Protein AF-0000000082833820 (afdb_homodimer)

Solvent-accessible surface area (backbone atoms only — not comparable to full-atom values): 25804 Å² total; per-residue (Å²): 136,83,81,75,76,75,72,77,70,76,76,74,75,71,81,60,76,65,53,67,69,55,46,29,65,38,59,30,55,74,60,47,42,56,37,22,59,77,44,77,64,37,59,68,60,19,50,52,49,52,53,44,39,48,51,43,45,26,34,42,36,50,60,49,54,48,48,53,45,33,49,51,41,30,44,50,50,24,38,18,60,72,71,68,37,82,66,39,76,76,75,55,59,80,72,84,41,47,66,54,51,50,49,50,50,51,28,39,51,56,35,44,73,69,73,42,80,69,44,63,68,52,39,63,69,55,49,53,73,65,61,60,52,53,57,49,35,76,90,36,37,89,82,36,40,88,38,53,55,60,30,32,73,59,38,54,74,91,52,64,40,64,67,60,46,35,53,50,48,47,52,47,49,53,50,52,50,35,48,76,67,66,48,90,50,86,80,43,85,75,39,59,69,56,49,50,51,49,50,54,49,54,40,32,15,52,38,57,66,53,51,64,37,46,59,77,68,54,47,44,69,65,47,48,56,59,56,73,68,109,136,83,79,75,77,73,73,77,70,76,72,73,76,73,81,59,75,66,54,68,68,57,48,29,64,38,58,30,55,73,60,48,42,57,39,21,60,76,46,78,63,36,59,67,61,20,51,52,49,52,52,44,39,49,51,43,45,26,35,40,36,50,61,50,53,47,48,54,44,32,48,50,40,30,44,49,50,24,38,20,60,70,69,67,37,82,67,38,76,77,75,54,59,80,72,84,42,48,66,55,51,50,50,50,50,51,29,40,50,55,35,43,73,70,73,41,81,68,43,63,68,53,40,61,70,54,49,52,71,64,61,61,52,52,58,50,36,76,91,36,37,89,81,36,39,89,37,51,56,61,28,32,73,61,38,54,74,90,52,64,42,63,67,60,47,33,52,51,48,47,51,47,49,52,50,49,50,36,52,76,68,68,48,89,50,85,81,45,85,75,38,58,68,56,48,50,52,48,50,54,49,54,40,33,14,52,38,57,66,53,51,64,37,46,59,77,67,54,46,44,72,65,46,48,58,60,55,74,67,107

Radius of gyration: 24.25 Å; Cα contacts (8 Å, |Δi|>4): 479; chains: 2; bounding box: 50×74×89 Å

Foldseek 3Di:
DDPPPPPPDPPPVPPPQDDLVVCCVVVNDVQLVVLCVVVVNPSVRSSVLLVLQLVLLVLCVLLLVLLLVLLLVLQQVLQCVVCVHNPSLVVDDPPLSVVVVVQLVVQCVVCVVVVHHDDSVSSSVSRDSVSSLCCLDPSNCVPPLVRRLSSQQQDDPVQSDSVNVSVLSVLSVVVVVCSVVSHGQLDDPVHPVVNSVSSLNSVVSNPNVSCVVSVVSHCNVVSNVVSVVD/DDPPPPPPDPPPPPPPQDDLVVCCVVVNDVQLVVLCVVVVNPSVRSSVLLVLQLVLLVLCVLLLVLLLVLLLVLQQVLQCVVCVHNPSLVVDDPPLCVVVVVQLVVQCVVCVVVVHHDDSVSSSVSRDSVSSLCCLDPSNCVPPLVRRLSSQQQDDPVQSDSVNVSVLSVLSVVVSVCSVVSHGQLDDPVHPVVNSVSSLNSVVSNPNVSCVVSVVSHCNVVSNVVSVVD

Nearest PDB structures (foldseek):
  6vqc-assembly1_g  TM=2.352E-01  e=6.771E+00  Rattus norvegicus
  6vqc-assembly1_g  TM=2.351E-01  e=6.001E+00  Rattus norvegicus

Structure (mmCIF, N/CA/C/O backbone):
data_AF-0000000082833820-model_v1
#
loop_
_entity.id
_entity.type
_entity.pdbx_description
1 polymer 'Abi-like protein'
#
loop_
_atom_site.group_PDB
_atom_site.id
_atom_site.type_symbol
_atom_site.label_atom_id
_atom_site.label_alt_id
_atom_site.label_comp_id
_atom_site.label_asym_id
_atom_site.label_entity_id
_atom_site.label_seq_id
_atom_site.pdbx_PDB_ins_code
_atom_site.Cartn_x
_atom_site.Cartn_y
_atom_site.Cartn_z
_atom_site.occupancy
_atom_site.B_iso_or_equiv
_atom_site.auth_seq_id
_atom_site.auth_comp_id
_atom_site.auth_asym_id
_atom_site.auth_atom_id
_atom_site.pdbx_PDB_model_num
ATOM 1 N N . MET A 1 1 ? 17.734 -8.641 59.781 1 29.42 1 MET A N 1
ATOM 2 C CA . MET A 1 1 ? 17.641 -7.469 58.938 1 29.42 1 MET A CA 1
ATOM 3 C C . MET A 1 1 ? 17.172 -7.859 57.531 1 29.42 1 MET A C 1
ATOM 5 O O . MET A 1 1 ? 17.875 -8.578 56.812 1 29.42 1 MET A O 1
ATOM 9 N N . GLY A 1 2 ? 15.844 -8.141 57.375 1 30.69 2 GLY A N 1
ATOM 10 C CA . GLY A 1 2 ? 15.078 -8.656 56.25 1 30.69 2 GLY A CA 1
ATOM 11 C C . GLY A 1 2 ? 15.047 -7.719 55.062 1 30.69 2 GLY A C 1
ATOM 12 O O . GLY A 1 2 ? 14.672 -6.555 55.188 1 30.69 2 GLY A O 1
ATOM 13 N N . THR A 1 3 ? 16.031 -7.887 54.125 1 34.47 3 THR A N 1
ATOM 14 C CA . THR A 1 3 ? 16.141 -7.133 52.906 1 34.47 3 THR A CA 1
ATOM 15 C C . THR A 1 3 ? 14.875 -7.27 52.062 1 34.47 3 THR A C 1
ATOM 17 O O . THR A 1 3 ? 14.477 -8.383 51.719 1 34.47 3 THR A O 1
ATOM 20 N N . ARG A 1 4 ? 13.898 -6.336 52.281 1 31.86 4 ARG A N 1
ATOM 21 C CA . ARG A 1 4 ? 12.711 -6.199 51.469 1 31.86 4 ARG A CA 1
ATOM 22 C C . ARG A 1 4 ? 13.094 -6.004 50 1 31.86 4 ARG A C 1
ATOM 24 O O . ARG A 1 4 ? 13.75 -5.02 49.656 1 31.86 4 ARG A O 1
ATOM 31 N N . LYS A 1 5 ? 13.312 -7.094 49.25 1 31.5 5 LYS A N 1
ATOM 32 C CA . LYS A 1 5 ? 13.391 -7.008 47.812 1 31.5 5 LYS A CA 1
ATOM 33 C C . LYS A 1 5 ? 12.18 -6.273 47.219 1 31.5 5 LYS A C 1
ATOM 35 O O . LYS A 1 5 ? 11.047 -6.746 47.344 1 31.5 5 LYS A O 1
ATOM 40 N N . GLY A 1 6 ? 12.086 -4.91 47.438 1 32.28 6 GLY A N 1
ATOM 41 C CA . GLY A 1 6 ? 11.031 -4.207 46.719 1 32.28 6 GLY A CA 1
ATOM 42 C C . GLY A 1 6 ? 10.969 -4.562 45.25 1 32.28 6 GLY A C 1
ATOM 43 O O . GLY A 1 6 ? 11.992 -4.555 44.562 1 32.28 6 GLY A O 1
ATOM 44 N N . GLY A 1 7 ? 10.148 -5.512 44.906 1 33.28 7 GLY A N 1
ATOM 45 C CA . GLY A 1 7 ? 9.812 -5.887 43.562 1 33.28 7 GLY A CA 1
ATOM 46 C C . GLY A 1 7 ? 9.516 -4.695 42.656 1 33.28 7 GLY A C 1
ATOM 47 O O . GLY A 1 7 ? 8.695 -3.84 43.031 1 33.28 7 GLY A O 1
ATOM 48 N N . ALA A 1 8 ? 10.484 -4.152 42.031 1 30.81 8 ALA A N 1
ATOM 49 C CA . ALA A 1 8 ? 10.211 -3.195 40.969 1 30.81 8 ALA A CA 1
ATOM 50 C C . ALA A 1 8 ? 9.031 -3.65 40.125 1 30.81 8 ALA A C 1
ATOM 52 O O . ALA A 1 8 ? 9.109 -4.684 39.438 1 30.81 8 ALA A O 1
ATOM 53 N N . ALA A 1 9 ? 7.801 -3.49 40.469 1 32.72 9 ALA A N 1
ATOM 54 C CA . ALA A 1 9 ? 6.641 -3.604 39.562 1 32.72 9 ALA A CA 1
ATOM 55 C C . ALA A 1 9 ? 6.93 -2.998 38.219 1 32.72 9 ALA A C 1
ATOM 57 O O . ALA A 1 9 ? 7.508 -1.914 38.094 1 32.72 9 ALA A O 1
ATOM 58 N N . SER A 1 10 ? 7.16 -3.707 37.156 1 37.97 10 SER A N 1
ATOM 59 C CA . SER A 1 10 ? 7.199 -3.309 35.75 1 37.97 10 SER A CA 1
ATOM 60 C C . SER A 1 10 ? 6.184 -2.209 35.469 1 37.97 10 SER A C 1
ATOM 62 O O . SER A 1 10 ? 5 -2.35 35.781 1 37.97 10 SER A O 1
ATOM 64 N N . LYS A 1 11 ? 6.48 -0.958 35.562 1 36.88 11 LYS A N 1
ATOM 65 C CA . LYS A 1 11 ? 5.629 0.165 35.188 1 36.88 11 LYS A CA 1
ATOM 66 C C . LYS A 1 11 ? 4.797 -0.172 33.969 1 36.88 11 LYS A C 1
ATOM 68 O O . LYS A 1 11 ? 5.348 -0.497 32.906 1 36.88 11 LYS A O 1
ATOM 73 N N . THR A 1 12 ? 3.709 -0.799 34.062 1 39.03 12 THR A N 1
ATOM 74 C CA . THR A 1 12 ? 2.676 -0.836 33.031 1 39.03 12 THR A CA 1
ATOM 75 C C . THR A 1 12 ? 2.604 0.496 32.281 1 39.03 12 THR A C 1
ATOM 77 O O . THR A 1 12 ? 2.217 1.514 32.875 1 39.03 12 THR A O 1
ATOM 80 N N . GLU A 1 13 ? 3.523 0.925 31.547 1 41.34 13 GLU A N 1
ATOM 81 C CA . GLU A 1 13 ? 3.492 2.15 30.75 1 41.34 13 GLU A CA 1
ATOM 82 C C . GLU A 1 13 ? 2.094 2.416 30.203 1 41.34 13 GLU A C 1
ATOM 84 O O . GLU A 1 13 ? 1.524 1.573 29.5 1 41.34 13 GLU A O 1
ATOM 89 N N . ILE A 1 14 ? 1.213 2.975 30.891 1 45.75 14 ILE A N 1
ATOM 90 C CA . ILE A 1 14 ? -0.134 3.43 30.562 1 45.75 14 ILE A CA 1
ATOM 91 C C . ILE A 1 14 ? -0.152 4.012 29.156 1 45.75 14 ILE A C 1
ATOM 93 O O . ILE A 1 14 ? 0.622 4.918 28.828 1 45.75 14 ILE A O 1
ATOM 97 N N . SER A 1 15 ? -0.577 3.223 28.188 1 58.22 15 SER A N 1
ATOM 98 C CA . SER A 1 15 ? -0.874 3.719 26.844 1 58.22 15 SER A CA 1
ATOM 99 C C . SER A 1 15 ? -1.633 5.039 26.906 1 58.22 15 SER A C 1
ATOM 101 O O . SER A 1 15 ? -2.643 5.152 27.609 1 58.22 15 SER A O 1
ATOM 103 N N . ILE A 1 16 ? -1.045 6.195 26.797 1 65.44 16 ILE A N 1
ATOM 104 C CA . ILE A 1 16 ? -1.717 7.488 26.734 1 65.44 16 ILE A CA 1
ATOM 105 C C . ILE A 1 16 ? -2.537 7.586 25.453 1 65.44 16 ILE A C 1
ATOM 107 O O . ILE A 1 16 ? -1.979 7.699 24.359 1 65.44 16 ILE A O 1
ATOM 111 N N . PRO A 1 17 ? -3.832 7.453 25.656 1 78.06 17 PRO A N 1
ATOM 112 C CA . PRO A 1 17 ? -4.652 7.566 24.453 1 78.06 17 PRO A CA 1
ATOM 113 C C . PRO A 1 17 ? -4.594 8.961 23.828 1 78.06 17 PRO A C 1
ATOM 115 O O . PRO A 1 17 ? -4.383 9.945 24.547 1 78.06 17 PRO A O 1
ATOM 118 N N . MET A 1 18 ? -4.465 9.055 22.531 1 86.81 18 MET A N 1
ATOM 119 C CA . MET A 1 18 ? -4.598 10.336 21.859 1 86.81 18 MET A CA 1
ATOM 120 C C . MET A 1 18 ? -5.969 10.953 22.125 1 86.81 18 MET A C 1
ATOM 122 O O . MET A 1 18 ? -6.992 10.289 21.984 1 86.81 18 MET A O 1
ATOM 126 N N . GLU A 1 19 ? -5.957 12.195 22.516 1 91.69 19 GLU A N 1
ATOM 127 C CA . GLU A 1 19 ? -7.219 12.898 22.734 1 91.69 19 GLU A CA 1
ATOM 128 C C . GLU A 1 19 ? -8.07 12.898 21.469 1 91.69 19 GLU A C 1
ATOM 130 O O . GLU A 1 19 ? -7.555 13.047 20.359 1 91.69 19 GLU A O 1
ATOM 135 N N . TRP A 1 20 ? -9.375 12.773 21.656 1 94.69 20 TRP A N 1
ATOM 136 C CA . TRP A 1 20 ? -10.289 12.641 20.531 1 94.69 20 TRP A CA 1
ATOM 137 C C . TRP A 1 20 ? -10.219 13.859 19.625 1 94.69 20 TRP A C 1
ATOM 139 O O . TRP A 1 20 ? -10.219 13.727 18.391 1 94.69 20 TRP A O 1
ATOM 149 N N . GLN A 1 21 ? -10.086 15.031 20.234 1 94.12 21 GLN A N 1
ATOM 150 C CA . GLN A 1 21 ? -10.016 16.25 19.438 1 94.12 21 GLN A CA 1
ATOM 151 C C . GLN A 1 21 ? -8.789 16.25 18.531 1 94.12 21 GLN A C 1
ATOM 153 O O . GLN A 1 21 ? -8.852 16.703 17.391 1 94.12 21 GLN A O 1
ATOM 158 N N . LEU A 1 22 ? -7.75 15.812 19.078 1 95 22 LEU A N 1
ATOM 159 C CA . LEU A 1 22 ? -6.535 15.719 18.266 1 95 22 LEU A CA 1
ATOM 160 C C . LEU A 1 22 ? -6.707 14.719 17.141 1 95 22 LEU A C 1
ATOM 162 O O . LEU A 1 22 ? -6.25 14.953 16.016 1 95 22 LEU A O 1
ATOM 166 N N . ARG A 1 23 ? -7.359 13.594 17.391 1 95.5 23 ARG A N 1
ATOM 167 C CA . ARG A 1 23 ? -7.621 12.594 16.359 1 95.5 23 ARG A CA 1
ATOM 168 C C . ARG A 1 23 ? -8.391 13.211 15.188 1 95.5 23 ARG A C 1
ATOM 170 O O . ARG A 1 23 ? -8.055 12.977 14.023 1 95.5 23 ARG A O 1
ATOM 177 N N . GLU A 1 24 ? -9.375 13.984 15.547 1 95.88 24 GLU A N 1
ATOM 178 C CA . GLU A 1 24 ? -10.195 14.594 14.508 1 95.88 24 GLU A CA 1
ATOM 179 C C . GLU A 1 24 ? -9.406 15.609 13.695 1 95.88 24 GLU A C 1
ATOM 181 O O . GLU A 1 24 ? -9.586 15.727 12.484 1 95.88 24 GLU A O 1
ATOM 186 N N . THR A 1 25 ? -8.555 16.312 14.367 1 94.31 25 THR A N 1
ATOM 187 C CA . THR A 1 25 ? -7.734 17.297 13.68 1 94.31 25 THR A CA 1
ATOM 188 C C . THR A 1 25 ? -6.734 16.625 12.75 1 94.31 25 THR A C 1
ATOM 190 O O . THR A 1 25 ? -6.551 17.062 11.609 1 94.31 25 THR A O 1
ATOM 193 N N . VAL A 1 26 ? -6.168 15.555 13.242 1 95.31 26 VAL A N 1
ATOM 194 C CA . VAL A 1 26 ? -5.066 14.891 12.547 1 95.31 26 VAL A CA 1
ATOM 195 C C . VAL A 1 26 ? -5.625 13.977 11.461 1 95.31 26 VAL A C 1
ATOM 197 O O . VAL A 1 26 ? -5.086 13.922 10.344 1 95.31 26 VAL A O 1
ATOM 200 N N . PHE A 1 27 ? -6.73 13.25 11.734 1 96.38 27 PHE A N 1
ATOM 201 C CA . PHE A 1 27 ? -7.207 12.211 10.828 1 96.38 27 PHE A CA 1
ATOM 202 C C . PHE A 1 27 ? -8.508 12.641 10.156 1 96.38 27 PHE A C 1
ATOM 204 O O . PHE A 1 27 ? -9.031 11.93 9.289 1 96.38 27 PHE A O 1
ATOM 211 N N . SER A 1 28 ? -9.031 13.781 10.547 1 95.81 28 SER A N 1
ATOM 212 C CA . SER A 1 28 ? -10.227 14.414 9.984 1 95.81 28 SER A CA 1
ATOM 213 C C . SER A 1 28 ? -11.492 13.938 10.695 1 95.81 28 SER A C 1
ATOM 215 O O . SER A 1 28 ? -11.539 12.805 11.18 1 95.81 28 SER A O 1
ATOM 217 N N . VAL A 1 29 ? -12.453 14.742 10.703 1 95.31 29 VAL A N 1
ATOM 218 C CA . VAL A 1 29 ? -13.734 14.5 11.367 1 95.31 29 VAL A CA 1
ATOM 219 C C . VAL A 1 29 ? -14.508 13.414 10.625 1 95.31 29 VAL A C 1
ATOM 221 O O . VAL A 1 29 ? -14.992 12.461 11.234 1 95.31 29 VAL A O 1
ATOM 224 N N . PRO A 1 30 ? -14.602 13.445 9.305 1 94.81 30 PRO A N 1
ATOM 225 C CA . PRO A 1 30 ? -15.344 12.391 8.617 1 94.81 30 PRO A CA 1
ATOM 226 C C . PRO A 1 30 ? -14.742 11 8.844 1 94.81 30 PRO A C 1
ATOM 228 O O . PRO A 1 30 ? -15.477 10.039 9.07 1 94.81 30 PRO A O 1
ATOM 231 N N . ARG A 1 31 ? -13.508 10.891 8.805 1 95.31 31 ARG A N 1
ATOM 232 C CA . ARG A 1 31 ? -12.852 9.602 9 1 95.31 31 ARG A CA 1
ATOM 233 C C . ARG A 1 31 ? -13.094 9.078 10.414 1 95.31 31 ARG A C 1
ATOM 235 O O . ARG A 1 31 ? -13.508 7.926 10.594 1 95.31 31 ARG A O 1
ATOM 242 N N . MET A 1 32 ? -12.82 9.922 11.391 1 96.88 32 MET A N 1
ATOM 243 C CA . MET A 1 32 ? -13.008 9.508 12.781 1 96.88 32 MET A CA 1
ATOM 244 C C . MET A 1 32 ? -14.484 9.297 13.086 1 96.88 32 MET A C 1
ATOM 246 O O . MET A 1 32 ? -14.844 8.453 13.906 1 96.88 32 MET A O 1
ATOM 250 N N . GLY A 1 33 ? -15.281 10.039 12.406 1 96.88 33 GLY A N 1
ATOM 251 C CA . GLY A 1 33 ? -16.719 9.914 12.586 1 96.88 33 GLY A CA 1
ATOM 252 C C . GLY A 1 33 ? -17.25 8.531 12.242 1 96.88 33 GLY A C 1
ATOM 253 O O . GLY A 1 33 ? -18.203 8.047 12.859 1 96.88 33 GLY A O 1
ATOM 254 N N . ARG A 1 34 ? -16.641 7.879 11.297 1 95.62 34 ARG A N 1
ATOM 255 C CA . ARG A 1 34 ? -17.031 6.52 10.945 1 95.62 34 ARG A CA 1
ATOM 256 C C . ARG A 1 34 ? -16.859 5.574 12.133 1 95.62 34 ARG A C 1
ATOM 258 O O . ARG A 1 34 ? -17.719 4.727 12.383 1 95.62 34 ARG A O 1
ATOM 265 N N . TYR A 1 35 ? -15.805 5.773 12.828 1 97 35 TYR A N 1
ATOM 266 C CA . TYR A 1 35 ? -15.555 4.945 14.008 1 97 35 TYR A CA 1
ATOM 267 C C . TYR A 1 35 ? -16.484 5.336 15.148 1 97 35 TYR A C 1
ATOM 269 O O . TYR A 1 35 ? -17.031 4.469 15.828 1 97 35 TYR A O 1
ATOM 277 N N . LEU A 1 36 ? -16.609 6.625 15.367 1 97.38 36 LEU A N 1
ATOM 278 C CA . LEU A 1 36 ? -17.469 7.125 16.438 1 97.38 36 LEU A CA 1
ATOM 279 C C . LEU A 1 36 ? -18.906 6.633 16.266 1 97.38 36 LEU A C 1
ATOM 281 O O . LEU A 1 36 ? -19.547 6.223 17.234 1 97.38 36 LEU A O 1
ATOM 285 N N . ASN A 1 37 ? -19.359 6.645 15.023 1 97.19 37 ASN A N 1
ATOM 286 C CA . ASN A 1 37 ? -20.734 6.234 14.719 1 97.19 37 ASN A CA 1
ATOM 287 C C . ASN A 1 37 ? -20.938 4.746 14.984 1 97.19 37 ASN A C 1
ATOM 289 O O . ASN A 1 37 ? -22.016 4.336 15.414 1 97.19 37 ASN A O 1
ATOM 293 N N . LYS A 1 38 ? -19.953 3.945 14.766 1 96.75 38 LYS A N 1
ATOM 294 C CA . LYS A 1 38 ? -20.047 2.502 14.953 1 96.75 38 LYS A CA 1
ATOM 295 C C . LYS A 1 38 ? -20.203 2.152 16.438 1 96.75 38 LYS A C 1
ATOM 297 O O . LYS A 1 38 ? -20.703 1.072 16.766 1 96.75 38 LYS A O 1
ATOM 302 N N . TYR A 1 39 ? -19.859 3.115 17.266 1 96.5 39 TYR A N 1
ATOM 303 C CA . TYR A 1 39 ? -19.922 2.844 18.688 1 96.5 39 TYR A CA 1
ATOM 304 C C . TYR A 1 39 ? -20.797 3.875 19.406 1 96.5 39 TYR A C 1
ATOM 306 O O . TYR A 1 39 ? -20.516 4.258 20.547 1 96.5 39 TYR A O 1
ATOM 314 N N . ALA A 1 40 ? -21.734 4.422 18.75 1 96.5 40 ALA A N 1
ATOM 315 C CA . ALA A 1 40 ? -22.781 5.285 19.281 1 96.5 40 ALA A CA 1
ATOM 316 C C . ALA A 1 40 ? -22.203 6.469 20.047 1 96.5 40 ALA A C 1
ATOM 318 O O . ALA A 1 40 ? -22.641 6.793 21.141 1 96.5 40 ALA A O 1
ATOM 319 N N . GLY A 1 41 ? -21.156 6.922 19.562 1 96.25 41 GLY A N 1
ATOM 320 C CA . GLY A 1 41 ? -20.609 8.148 20.109 1 96.25 41 GLY A CA 1
ATOM 321 C C . GLY A 1 41 ? -19.609 7.906 21.219 1 96.25 41 GLY A C 1
ATOM 322 O O . GLY A 1 41 ? -19.078 8.859 21.812 1 96.25 41 GLY A O 1
ATOM 323 N N . ASP A 1 42 ? -19.266 6.676 21.562 1 97.06 42 ASP A N 1
ATOM 324 C CA . ASP A 1 42 ? -18.25 6.344 22.562 1 97.06 42 ASP A CA 1
ATOM 325 C C . ASP A 1 42 ? -16.844 6.57 22.016 1 97.06 42 ASP A C 1
ATOM 327 O O . ASP A 1 42 ? -16.281 5.691 21.359 1 97.06 42 ASP A O 1
ATOM 331 N N . ALA A 1 43 ? -16.234 7.715 22.344 1 96.38 43 ALA A N 1
ATOM 332 C CA . ALA A 1 43 ? -14.945 8.117 21.812 1 96.38 43 ALA A CA 1
ATOM 333 C C . ALA A 1 43 ? -13.852 7.141 22.234 1 96.38 43 ALA A C 1
ATOM 335 O O . ALA A 1 43 ? -12.898 6.906 21.484 1 96.38 43 ALA A O 1
ATOM 336 N N . GLY A 1 44 ? -13.969 6.641 23.453 1 95.25 44 GLY A N 1
ATOM 337 C CA . GLY A 1 44 ? -12.992 5.672 23.922 1 95.25 44 GLY A CA 1
ATOM 338 C C . GLY A 1 44 ? -12.938 4.414 23.062 1 95.25 44 GLY A C 1
ATOM 339 O O . GLY A 1 44 ? -11.867 4.031 22.578 1 95.25 44 GLY A O 1
ATOM 340 N N . ARG A 1 45 ? -14.094 3.816 22.844 1 96 45 ARG A N 1
ATOM 341 C CA . ARG A 1 45 ? -14.172 2.604 22.047 1 96 45 ARG A CA 1
ATOM 342 C C . ARG A 1 45 ? -13.82 2.893 20.578 1 96 45 ARG A C 1
ATOM 344 O O . ARG A 1 45 ? -13.172 2.076 19.922 1 96 45 ARG A O 1
ATOM 351 N N . ALA A 1 46 ? -14.234 4.035 20.094 1 97.06 46 ALA A N 1
ATOM 352 C CA . ALA A 1 46 ? -13.898 4.434 18.734 1 97.06 46 ALA A CA 1
ATOM 353 C C . ALA A 1 46 ? -12.391 4.551 18.547 1 97.06 46 ALA A C 1
ATOM 355 O O . ALA A 1 46 ? -11.852 4.137 17.516 1 97.06 46 ALA A O 1
ATOM 356 N N . GLY A 1 47 ? -11.734 5.121 19.562 1 96 47 GLY A N 1
ATOM 357 C CA . GLY A 1 47 ? -10.281 5.23 19.516 1 96 47 GLY A CA 1
ATOM 358 C C . GLY A 1 47 ? -9.586 3.885 19.484 1 96 47 GLY A C 1
ATOM 359 O O . GLY A 1 47 ? -8.656 3.68 18.703 1 96 47 GLY A O 1
ATOM 360 N N . VAL A 1 48 ? -10.047 2.984 20.328 1 95.88 48 VAL A N 1
ATOM 361 C CA . VAL A 1 48 ? -9.492 1.635 20.359 1 95.88 48 VAL A CA 1
ATOM 362 C C . VAL A 1 48 ? -9.703 0.955 19 1 95.88 48 VAL A C 1
ATOM 364 O O . VAL A 1 48 ? -8.797 0.296 18.484 1 95.88 48 VAL A O 1
ATOM 367 N N . ALA A 1 49 ? -10.883 1.16 18.469 1 97 49 ALA A N 1
ATOM 368 C CA . ALA A 1 49 ? -11.195 0.566 17.172 1 97 49 ALA A CA 1
ATOM 369 C C . ALA A 1 49 ? -10.266 1.092 16.078 1 97 49 ALA A C 1
ATOM 371 O O . ALA A 1 49 ? -9.797 0.329 15.227 1 97 49 ALA A O 1
ATOM 372 N N . TYR A 1 50 ? -10.031 2.344 16.094 1 97.06 50 TYR A N 1
ATOM 373 C CA . TYR A 1 50 ? -9.117 2.93 15.109 1 97.06 50 TYR A CA 1
ATOM 374 C C . TYR A 1 50 ? -7.727 2.324 15.234 1 97.06 50 TYR A C 1
ATOM 376 O O . TYR A 1 50 ? -7.113 1.954 14.234 1 97.06 50 TYR A O 1
ATOM 384 N N . ASP A 1 51 ? -7.285 2.219 16.453 1 96.44 51 ASP A N 1
ATOM 385 C CA . ASP A 1 51 ? -5.973 1.631 16.703 1 96.44 51 ASP A CA 1
ATOM 386 C C . ASP A 1 51 ? -5.906 0.198 16.172 1 96.44 51 ASP A C 1
ATOM 388 O O . ASP A 1 51 ? -4.938 -0.182 15.516 1 96.44 51 ASP A O 1
ATOM 392 N N . GLN A 1 52 ? -6.914 -0.533 16.484 1 96.94 52 GLN A N 1
ATOM 393 C CA . GLN A 1 52 ? -6.945 -1.926 16.047 1 96.94 52 GLN A CA 1
ATOM 394 C C . GLN A 1 52 ? -7.023 -2.027 14.523 1 96.94 52 GLN A C 1
ATOM 396 O O . GLN A 1 52 ? -6.473 -2.953 13.93 1 96.94 52 GLN A O 1
ATOM 401 N N . ASN A 1 53 ? -7.715 -1.073 13.922 1 97.88 53 ASN A N 1
ATOM 402 C CA . ASN A 1 53 ? -7.758 -1.04 12.461 1 97.88 53 ASN A CA 1
ATOM 403 C C . ASN A 1 53 ? -6.367 -0.856 11.867 1 97.88 53 ASN A C 1
ATOM 405 O O . ASN A 1 53 ? -6.008 -1.534 10.898 1 97.88 53 ASN A O 1
ATOM 409 N N . VAL A 1 54 ? -5.57 0.033 12.414 1 97.44 54 VAL A N 1
ATOM 410 C CA . VAL A 1 54 ? -4.203 0.289 11.969 1 97.44 54 VAL A CA 1
ATOM 411 C C . VAL A 1 54 ? -3.365 -0.98 12.117 1 97.44 54 VAL A C 1
ATOM 413 O O . VAL A 1 54 ? -2.643 -1.365 11.195 1 97.44 54 VAL A O 1
ATOM 416 N N . LEU A 1 55 ? -3.549 -1.645 13.211 1 97.81 55 LEU A N 1
ATOM 417 C CA . LEU A 1 55 ? -2.748 -2.828 13.492 1 97.81 55 LEU A CA 1
ATOM 418 C C . LEU A 1 55 ? -3.217 -4.02 12.664 1 97.81 55 LEU A C 1
ATOM 420 O O . LEU A 1 55 ? -2.416 -4.887 12.312 1 97.81 55 LEU A O 1
ATOM 424 N N . LEU A 1 56 ? -4.484 -4.035 12.391 1 98.38 56 LEU A N 1
ATOM 425 C CA . LEU A 1 56 ? -5.004 -5.078 11.516 1 98.38 56 LEU A CA 1
ATOM 426 C C . LEU A 1 56 ? -4.438 -4.938 10.109 1 98.38 56 LEU A C 1
ATOM 428 O O . LEU A 1 56 ? -4.051 -5.934 9.484 1 98.38 56 LEU A O 1
ATOM 432 N N . ALA A 1 57 ? -4.41 -3.723 9.617 1 98.5 57 ALA A N 1
ATOM 433 C CA . ALA A 1 57 ? -3.771 -3.469 8.328 1 98.5 57 ALA A CA 1
ATOM 434 C C . ALA A 1 57 ? -2.314 -3.924 8.336 1 98.5 57 ALA A C 1
ATOM 436 O O . ALA A 1 57 ? -1.852 -4.566 7.387 1 98.5 57 ALA A O 1
ATOM 437 N N . GLN A 1 58 ? -1.647 -3.619 9.406 1 98.25 58 GLN A N 1
ATOM 438 C CA . GLN A 1 58 ? -0.27 -4.062 9.586 1 98.25 58 GLN A CA 1
ATOM 439 C C . GLN A 1 58 ? -0.168 -5.582 9.516 1 98.25 58 GLN A C 1
ATOM 441 O O . GLN A 1 58 ? 0.697 -6.121 8.82 1 98.25 58 GLN A O 1
ATOM 446 N N . ALA A 1 59 ? -1.01 -6.227 10.172 1 98.38 59 ALA A N 1
ATOM 447 C CA . ALA A 1 59 ? -0.97 -7.684 10.258 1 98.38 59 ALA A CA 1
ATOM 448 C C . ALA A 1 59 ? -1.195 -8.32 8.891 1 98.38 59 ALA A C 1
ATOM 450 O O . ALA A 1 59 ? -0.686 -9.406 8.617 1 98.38 59 ALA A O 1
ATOM 451 N N . LEU A 1 60 ? -1.881 -7.676 8.031 1 98.62 60 LEU A N 1
ATOM 452 C CA . LEU A 1 60 ? -2.27 -8.227 6.734 1 98.62 60 LEU A CA 1
ATOM 453 C C . LEU A 1 60 ? -1.127 -8.117 5.734 1 98.62 60 LEU A C 1
ATOM 455 O O . LEU A 1 60 ? -1.147 -8.766 4.688 1 98.62 60 LEU A O 1
ATOM 459 N N . MET A 1 61 ? -0.095 -7.391 6.035 1 98.06 61 MET A N 1
ATOM 460 C CA . MET A 1 61 ? 0.918 -6.996 5.059 1 98.06 61 MET A CA 1
ATOM 461 C C . MET A 1 61 ? 1.653 -8.219 4.516 1 98.06 61 MET A C 1
ATOM 463 O O . MET A 1 61 ? 1.799 -8.375 3.303 1 98.06 61 MET A O 1
ATOM 467 N N . PRO A 1 62 ? 2.082 -9.18 5.324 1 98.31 62 PRO A N 1
ATOM 468 C CA . PRO A 1 62 ? 2.809 -10.32 4.758 1 98.31 62 PRO A CA 1
ATOM 469 C C . PRO A 1 62 ? 1.956 -11.148 3.795 1 98.31 62 PRO A C 1
ATOM 471 O O . PRO A 1 62 ? 2.436 -11.547 2.732 1 98.31 62 PRO A O 1
ATOM 474 N N . ALA A 1 63 ? 0.722 -11.336 4.172 1 98.56 63 ALA A N 1
ATOM 475 C CA . ALA A 1 63 ? -0.17 -12.117 3.322 1 98.56 63 ALA A CA 1
ATOM 476 C C . ALA A 1 63 ? -0.437 -11.406 2 1 98.56 63 ALA A C 1
ATOM 478 O O . ALA A 1 63 ? -0.405 -12.023 0.934 1 98.56 63 ALA A O 1
ATOM 479 N N . LEU A 1 64 ? -0.659 -10.125 2.072 1 98.5 64 LEU A N 1
ATOM 480 C CA . LEU A 1 64 ? -0.982 -9.352 0.878 1 98.5 64 LEU A CA 1
ATOM 481 C C . LEU A 1 64 ? 0.228 -9.242 -0.044 1 98.5 64 LEU A C 1
ATOM 483 O O . LEU A 1 64 ? 0.097 -9.375 -1.264 1 98.5 64 LEU A O 1
ATOM 487 N N . GLN A 1 65 ? 1.377 -8.969 0.519 1 97.88 65 GLN A N 1
ATOM 488 C CA . GLN A 1 65 ? 2.594 -8.945 -0.286 1 97.88 65 GLN A CA 1
ATOM 489 C C . GLN A 1 65 ? 2.811 -10.281 -0.995 1 97.88 65 GLN A C 1
ATOM 491 O O . GLN A 1 65 ? 3.111 -10.312 -2.189 1 97.88 65 GLN A O 1
ATOM 496 N N . THR A 1 66 ? 2.652 -11.32 -0.298 1 98.25 66 THR A N 1
ATOM 497 C CA . THR A 1 66 ? 2.912 -12.656 -0.819 1 98.25 66 THR A CA 1
ATOM 498 C C . THR A 1 66 ? 1.945 -12.992 -1.951 1 98.25 66 THR A C 1
ATOM 500 O O . THR A 1 66 ? 2.367 -13.414 -3.027 1 98.25 66 THR A O 1
ATOM 503 N N . VAL A 1 67 ? 0.686 -12.75 -1.728 1 98.69 67 VAL A N 1
ATOM 504 C CA . VAL A 1 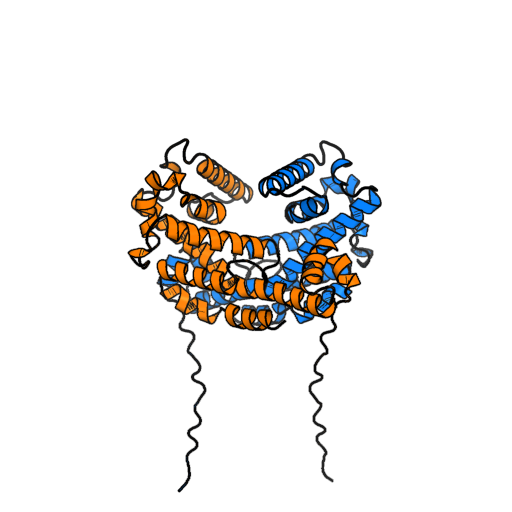67 ? -0.297 -13.164 -2.723 1 98.69 67 VAL A CA 1
ATOM 505 C C . VAL A 1 67 ? -0.166 -12.297 -3.973 1 98.69 67 VAL A C 1
ATOM 507 O O . VAL A 1 67 ? -0.361 -12.781 -5.094 1 98.69 67 VAL A O 1
ATOM 510 N N . GLU A 1 68 ? 0.14 -11.039 -3.789 1 98.44 68 GLU A N 1
ATOM 511 C CA . GLU A 1 68 ? 0.306 -10.164 -4.941 1 98.44 68 GLU A CA 1
ATOM 512 C C . GLU A 1 68 ? 1.441 -10.641 -5.844 1 98.44 68 GLU A C 1
ATOM 514 O O . GLU A 1 68 ? 1.267 -10.773 -7.055 1 98.44 68 GLU A O 1
ATOM 519 N N . ILE A 1 69 ? 2.541 -10.945 -5.246 1 98.38 69 ILE A N 1
ATOM 520 C CA . ILE A 1 69 ? 3.723 -11.336 -6.008 1 98.38 69 ILE A CA 1
ATOM 521 C C . ILE A 1 69 ? 3.543 -12.742 -6.562 1 98.38 69 ILE A C 1
ATOM 523 O O . ILE A 1 69 ? 3.82 -12.992 -7.738 1 98.38 69 ILE A O 1
ATOM 527 N N . ALA A 1 70 ? 3.057 -13.648 -5.77 1 98.5 70 ALA A N 1
ATOM 528 C CA . ALA A 1 70 ? 2.875 -15.031 -6.195 1 98.5 70 ALA A CA 1
ATOM 529 C C . ALA A 1 70 ? 1.868 -15.125 -7.336 1 98.5 70 ALA A C 1
ATOM 531 O O . ALA A 1 70 ? 2.098 -15.836 -8.32 1 98.5 70 ALA A O 1
ATOM 532 N N . LEU A 1 71 ? 0.77 -14.414 -7.199 1 98.62 71 LEU A N 1
ATOM 533 C CA . LEU A 1 71 ? -0.277 -14.453 -8.211 1 98.62 71 LEU A CA 1
ATOM 534 C C . LEU A 1 71 ? 0.224 -13.867 -9.531 1 98.62 71 LEU A C 1
ATOM 536 O O . LEU A 1 71 ? 0.037 -14.461 -10.594 1 98.62 71 LEU A O 1
ATOM 540 N N . ARG A 1 72 ? 0.848 -12.734 -9.398 1 98.06 72 ARG A N 1
ATOM 541 C CA . ARG A 1 72 ? 1.4 -12.094 -10.586 1 98.06 72 ARG A CA 1
ATOM 542 C C . ARG A 1 72 ? 2.346 -13.031 -11.328 1 98.06 72 ARG A C 1
ATOM 544 O O . ARG A 1 72 ? 2.23 -13.211 -12.539 1 98.06 72 ARG A O 1
ATOM 551 N N . ASN A 1 73 ? 3.197 -13.672 -10.641 1 98.12 73 ASN A N 1
ATOM 552 C CA . ASN A 1 73 ? 4.195 -14.531 -11.266 1 98.12 73 ASN A CA 1
ATOM 553 C C . ASN A 1 73 ? 3.576 -15.82 -11.789 1 98.12 73 ASN A C 1
ATOM 555 O O . ASN A 1 73 ? 3.984 -16.328 -12.836 1 98.12 73 ASN A O 1
ATOM 559 N N . ALA A 1 74 ? 2.625 -16.359 -11.039 1 98.5 74 ALA A N 1
ATOM 560 C CA . ALA A 1 74 ? 1.932 -17.562 -11.508 1 98.5 74 ALA A CA 1
ATOM 561 C C . ALA A 1 74 ? 1.211 -17.297 -12.828 1 98.5 74 ALA A C 1
ATOM 563 O O . ALA A 1 74 ? 1.281 -18.109 -13.758 1 98.5 74 ALA A O 1
ATOM 564 N N . ILE A 1 75 ? 0.555 -16.172 -12.922 1 98.69 75 ILE A N 1
ATOM 565 C CA . ILE A 1 75 ? -0.168 -15.789 -14.125 1 98.69 75 ILE A CA 1
ATOM 566 C C . ILE A 1 75 ? 0.817 -15.57 -15.273 1 98.69 75 ILE A C 1
ATOM 568 O O . ILE A 1 75 ? 0.617 -16.094 -16.375 1 98.69 75 ILE A O 1
ATOM 572 N N . HIS A 1 76 ? 1.88 -14.859 -14.961 1 98.44 76 HIS A N 1
ATOM 573 C CA . HIS A 1 76 ? 2.902 -14.586 -15.961 1 98.44 76 HIS A CA 1
ATOM 574 C C . HIS A 1 76 ? 3.49 -15.875 -16.516 1 98.44 76 HIS A C 1
ATOM 576 O O . HIS A 1 76 ? 3.639 -16.031 -17.734 1 98.44 76 HIS A O 1
ATOM 582 N N . HIS A 1 77 ? 3.793 -16.797 -15.688 1 97.88 77 HIS A N 1
ATOM 583 C CA . HIS A 1 77 ? 4.363 -18.062 -16.109 1 97.88 77 HIS A CA 1
ATOM 584 C C . HIS A 1 77 ? 3.379 -18.844 -16.969 1 97.88 77 HIS A C 1
ATOM 586 O O . HIS A 1 77 ? 3.752 -19.391 -18 1 97.88 77 HIS A O 1
ATOM 592 N N . SER A 1 78 ? 2.18 -18.922 -16.516 1 98.38 78 SER A N 1
ATOM 593 C CA . SER A 1 78 ? 1.153 -19.672 -17.25 1 98.38 78 SER A CA 1
ATOM 594 C C . SER A 1 78 ? 0.962 -19.109 -18.656 1 98.38 78 SER A C 1
ATOM 596 O O . SER A 1 78 ? 0.965 -19.859 -19.625 1 98.38 78 SER A O 1
ATOM 598 N N . LEU A 1 79 ? 0.841 -17.812 -18.75 1 98.5 79 LEU A N 1
ATOM 599 C CA . LEU A 1 79 ? 0.59 -17.172 -20.047 1 98.5 79 LEU A CA 1
ATOM 600 C C . LEU A 1 79 ? 1.825 -17.25 -20.938 1 98.5 79 LEU A C 1
ATOM 602 O O . LEU A 1 79 ? 1.712 -17.453 -22.141 1 98.5 79 LEU A O 1
ATOM 606 N N . SER A 1 80 ? 2.988 -17 -20.344 1 98.31 80 SER A N 1
ATOM 607 C CA . SER A 1 80 ? 4.219 -17.125 -21.109 1 98.31 80 SER A CA 1
ATOM 608 C C . SER A 1 80 ? 4.363 -18.516 -21.719 1 98.31 80 SER A C 1
ATOM 610 O O . SER A 1 80 ? 4.715 -18.656 -22.891 1 98.31 80 SER A O 1
ATOM 612 N N . ARG A 1 81 ? 4.094 -19.484 -20.969 1 97.81 81 ARG A N 1
ATOM 613 C CA . ARG A 1 81 ? 4.215 -20.859 -21.422 1 97.81 81 ARG A CA 1
ATOM 614 C C . ARG A 1 81 ? 3.17 -21.188 -22.484 1 97.81 81 ARG A C 1
ATOM 616 O O . ARG A 1 81 ? 3.496 -21.766 -23.531 1 97.81 81 ARG A O 1
ATOM 623 N N . SER A 1 82 ? 1.973 -20.906 -22.234 1 97.81 82 SER A N 1
ATOM 624 C CA . SER A 1 82 ? 0.875 -21.297 -23.109 1 97.81 82 SER A CA 1
ATOM 625 C C . SER A 1 82 ? 0.935 -20.531 -24.438 1 97.81 82 SER A C 1
ATOM 627 O O . SER A 1 82 ? 0.586 -21.078 -25.484 1 97.81 82 SER A O 1
ATOM 629 N N . ILE A 1 83 ? 1.352 -19.25 -24.391 1 97.44 83 ILE A N 1
ATOM 630 C CA . ILE A 1 83 ? 1.397 -18.438 -25.594 1 97.44 83 ILE A CA 1
ATOM 631 C C . ILE A 1 83 ? 2.738 -18.625 -26.297 1 97.44 83 ILE A C 1
ATOM 633 O O . ILE A 1 83 ? 2.84 -18.453 -27.516 1 97.44 83 ILE A O 1
ATOM 637 N N . GLY A 1 84 ? 3.801 -18.953 -25.516 1 97.75 84 GLY A N 1
ATOM 638 C CA . GLY A 1 84 ? 5.066 -19.359 -26.109 1 97.75 84 GLY A CA 1
ATOM 639 C C . GLY A 1 84 ? 6.07 -18.234 -26.203 1 97.75 84 GLY A C 1
ATOM 640 O O . GLY A 1 84 ? 7.031 -18.312 -26.984 1 97.75 84 GLY A O 1
ATOM 641 N N . GLN A 1 85 ? 5.863 -17.156 -25.453 1 97.31 85 GLN A N 1
ATOM 642 C CA . GLN A 1 85 ? 6.809 -16.047 -25.422 1 97.31 85 GLN A CA 1
ATOM 643 C C . GLN A 1 85 ? 6.707 -15.281 -24.109 1 97.31 85 GLN A C 1
ATOM 645 O O . GLN A 1 85 ? 5.629 -15.18 -23.516 1 97.31 85 GLN A O 1
ATOM 650 N N . PRO A 1 86 ? 7.75 -14.664 -23.656 1 96.75 86 PRO A N 1
ATOM 651 C CA . PRO A 1 86 ? 7.758 -13.961 -22.375 1 96.75 86 PRO A CA 1
ATOM 652 C C . PRO A 1 86 ? 6.895 -12.703 -22.375 1 96.75 86 PRO A C 1
ATOM 654 O O . PRO A 1 86 ? 6.281 -12.359 -21.359 1 96.75 86 PRO A O 1
ATOM 657 N N . ASP A 1 87 ? 6.914 -11.992 -23.531 1 97.69 87 ASP A N 1
ATOM 658 C CA . ASP A 1 87 ? 6.078 -10.797 -23.656 1 97.69 87 ASP A CA 1
ATOM 659 C C . ASP A 1 87 ? 4.695 -11.148 -24.188 1 97.69 87 ASP A C 1
ATOM 661 O O . ASP A 1 87 ? 4.23 -10.555 -25.172 1 97.69 87 ASP A O 1
ATOM 665 N N . TRP A 1 88 ? 4.039 -12.039 -23.547 1 98.38 88 TRP A N 1
ATOM 666 C CA . TRP A 1 88 ? 2.789 -12.664 -23.969 1 98.38 88 TRP A CA 1
ATOM 667 C C . TRP A 1 88 ? 1.734 -11.609 -24.281 1 98.38 88 TRP A C 1
ATOM 669 O O . TRP A 1 88 ? 0.841 -11.836 -25.094 1 98.38 88 TRP A O 1
ATOM 679 N N . TRP A 1 89 ? 1.71 -10.422 -23.688 1 98.12 89 TRP A N 1
ATOM 680 C CA . TRP A 1 89 ? 0.703 -9.383 -23.875 1 98.12 89 TRP A CA 1
ATOM 681 C C . TRP A 1 89 ? 0.736 -8.867 -25.312 1 98.12 89 TRP A C 1
ATOM 683 O O . TRP A 1 89 ? -0.247 -8.297 -25.797 1 98.12 89 TRP A O 1
ATOM 693 N N . THR A 1 90 ? 1.784 -9.047 -26.078 1 97.38 90 THR A N 1
ATOM 694 C CA . THR A 1 90 ? 1.893 -8.57 -27.453 1 97.38 90 THR A CA 1
ATOM 695 C C . THR A 1 90 ? 1.108 -9.469 -28.391 1 97.38 90 THR A C 1
ATOM 697 O O . THR A 1 90 ? 0.81 -9.078 -29.531 1 97.38 90 THR A O 1
ATOM 700 N N . ALA A 1 91 ? 0.816 -10.688 -27.984 1 97.69 91 ALA A N 1
ATOM 701 C CA . ALA A 1 91 ? 0.158 -11.672 -28.844 1 97.69 91 ALA A CA 1
ATOM 702 C C . ALA A 1 91 ? -1.354 -11.656 -28.641 1 97.69 91 ALA A C 1
ATOM 704 O O . ALA A 1 91 ? -2.092 -12.352 -29.344 1 97.69 91 ALA A O 1
ATOM 705 N N . LEU A 1 92 ? -1.83 -10.891 -27.703 1 97.81 92 LEU A N 1
ATOM 706 C CA . LEU A 1 92 ? -3.254 -10.875 -27.391 1 97.81 92 LEU A CA 1
ATOM 707 C C . LEU A 1 92 ? -4.023 -10 -28.375 1 97.81 92 LEU A C 1
ATOM 709 O O . LEU A 1 92 ? -3.521 -8.969 -28.812 1 97.81 92 LEU A O 1
ATOM 713 N N . PRO A 1 93 ? -5.172 -10.336 -28.703 1 96.5 93 PRO A N 1
ATOM 714 C CA . PRO A 1 93 ? -5.906 -9.664 -29.781 1 96.5 93 PRO A CA 1
ATOM 715 C C . PRO A 1 93 ? -6.387 -8.273 -29.391 1 96.5 93 PRO A C 1
ATOM 717 O O . PRO A 1 93 ? -6.801 -8.055 -28.25 1 96.5 93 PRO A O 1
ATOM 720 N N . ALA A 1 94 ? -6.344 -7.398 -30.359 1 91.88 94 ALA A N 1
ATOM 721 C CA . ALA A 1 94 ? -7.016 -6.105 -30.281 1 91.88 94 ALA A CA 1
ATOM 722 C C . ALA A 1 94 ? -8.43 -6.184 -30.844 1 91.88 94 ALA A C 1
ATOM 724 O O . ALA A 1 94 ? -8.68 -6.926 -31.797 1 91.88 94 ALA A O 1
ATOM 725 N N . PRO A 1 95 ? -9.359 -5.391 -30.297 1 95.88 95 PRO A N 1
ATOM 726 C CA . PRO A 1 95 ? -9.203 -4.352 -29.281 1 95.88 95 PRO A CA 1
ATOM 727 C C . PRO A 1 95 ? -9.414 -4.879 -27.859 1 95.88 95 PRO A C 1
ATOM 729 O O . PRO A 1 95 ? -9.336 -4.117 -26.891 1 95.88 95 PRO A O 1
ATOM 732 N N . GLU A 1 96 ? -9.656 -6.141 -27.703 1 97.06 96 GLU A N 1
ATOM 733 C CA . GLU A 1 96 ? -10.023 -6.75 -26.422 1 97.06 96 GLU A CA 1
ATOM 734 C C . GLU A 1 96 ? -9 -6.414 -25.344 1 97.06 96 GLU A C 1
ATOM 736 O O . GLU A 1 96 ? -9.375 -6.164 -24.188 1 97.06 96 GLU A O 1
ATOM 741 N N . PHE A 1 97 ? -7.762 -6.312 -25.719 1 98.19 97 PHE A N 1
ATOM 742 C CA . PHE A 1 97 ? -6.711 -6.141 -24.719 1 98.19 97 PHE A CA 1
ATOM 743 C C . PHE A 1 97 ? -5.965 -4.828 -24.938 1 98.19 97 PHE A C 1
ATOM 745 O O . PHE A 1 97 ? -4.805 -4.695 -24.547 1 98.19 97 PHE A O 1
ATOM 752 N N . ASP A 1 98 ? -6.57 -3.861 -25.562 1 97.88 98 ASP A N 1
ATOM 753 C CA . ASP A 1 98 ? -5.977 -2.537 -25.734 1 97.88 98 ASP A CA 1
ATOM 754 C C . ASP A 1 98 ? -5.625 -1.922 -24.375 1 97.88 98 ASP A C 1
ATOM 756 O O . ASP A 1 98 ? -4.609 -1.238 -24.25 1 97.88 98 ASP A O 1
ATOM 760 N N . TRP A 1 99 ? -6.457 -2.236 -23.406 1 97.56 99 TRP A N 1
ATOM 761 C CA . TRP A 1 99 ? -6.211 -1.715 -22.062 1 97.56 99 TRP A CA 1
ATOM 762 C C . TRP A 1 99 ? -4.895 -2.244 -21.5 1 97.56 99 TRP A C 1
ATOM 764 O O . TRP A 1 99 ? -4.16 -1.516 -20.828 1 97.56 99 TRP A O 1
ATOM 774 N N . LEU A 1 100 ? -4.605 -3.447 -21.75 1 98.25 100 LEU A N 1
ATOM 775 C CA . LEU A 1 100 ? -3.375 -4.062 -21.25 1 98.25 100 LEU A CA 1
ATOM 776 C C . LEU A 1 100 ? -2.158 -3.498 -21.984 1 98.25 100 LEU A C 1
ATOM 778 O O . LEU A 1 100 ? -1.116 -3.26 -21.375 1 98.25 100 LEU A O 1
ATOM 782 N N . ARG A 1 101 ? -2.297 -3.27 -23.25 1 97.5 101 ARG A N 1
ATOM 783 C CA . ARG A 1 101 ? -1.22 -2.658 -24.016 1 97.5 101 ARG A CA 1
ATOM 784 C C . ARG A 1 101 ? -0.894 -1.263 -23.484 1 97.5 101 ARG A C 1
ATOM 786 O O . ARG A 1 101 ? 0.277 -0.891 -23.391 1 97.5 101 ARG A O 1
ATOM 793 N N . LEU A 1 102 ? -1.925 -0.626 -23.219 1 97.69 102 LEU A N 1
ATOM 794 C CA . LEU A 1 102 ? -1.729 0.7 -22.641 1 97.69 102 LEU A CA 1
ATOM 795 C C . LEU A 1 102 ? -1.011 0.611 -21.297 1 97.69 102 LEU A C 1
ATOM 797 O O . LEU A 1 102 ? -0.086 1.383 -21.031 1 97.69 102 LEU A O 1
ATOM 801 N N . ALA A 1 103 ? -1.43 -0.295 -20.469 1 98.06 103 ALA A N 1
ATOM 802 C CA . ALA A 1 103 ? -0.808 -0.486 -19.156 1 98.06 103 ALA A CA 1
ATOM 803 C C . ALA A 1 103 ? 0.667 -0.853 -19.297 1 98.06 103 ALA A C 1
ATOM 805 O O . ALA A 1 103 ? 1.514 -0.347 -18.562 1 98.06 103 ALA A O 1
ATOM 806 N N . VAL A 1 104 ? 0.988 -1.67 -20.234 1 98.25 104 VAL A N 1
ATOM 807 C CA . VAL A 1 104 ? 2.361 -2.096 -20.484 1 98.25 104 VAL A CA 1
ATOM 808 C C . VAL A 1 104 ? 3.191 -0.907 -20.969 1 98.25 104 VAL A C 1
ATOM 810 O O . VAL A 1 104 ? 4.328 -0.72 -20.531 1 98.25 104 VAL A O 1
ATOM 813 N N . ASN A 1 105 ? 2.613 -0.142 -21.859 1 97.69 105 ASN A N 1
ATOM 814 C CA . ASN A 1 105 ? 3.311 1.037 -22.359 1 97.69 105 ASN A CA 1
ATOM 815 C C . ASN A 1 105 ? 3.588 2.039 -21.234 1 97.69 105 ASN A C 1
ATOM 817 O O . ASN A 1 105 ? 4.652 2.656 -21.203 1 97.69 105 ASN A O 1
ATOM 821 N N . GLU A 1 106 ? 2.637 2.186 -20.422 1 97.06 106 GLU A N 1
ATOM 822 C CA . GLU A 1 106 ? 2.836 3.059 -19.266 1 97.06 106 GLU A CA 1
ATOM 823 C C . GLU A 1 106 ? 3.945 2.531 -18.375 1 97.06 106 GLU A C 1
ATOM 825 O O . GLU A 1 106 ? 4.766 3.305 -17.875 1 97.06 106 GLU A O 1
ATOM 830 N N . ALA A 1 107 ? 3.938 1.275 -18.125 1 97.12 107 ALA A N 1
ATOM 831 C CA . ALA A 1 107 ? 5 0.648 -17.344 1 97.12 107 ALA A CA 1
ATOM 832 C C . ALA A 1 107 ? 6.363 0.882 -17.984 1 97.12 107 ALA A C 1
ATOM 834 O O . ALA A 1 107 ? 7.324 1.242 -17.297 1 97.12 107 ALA A O 1
ATOM 835 N N . ARG A 1 108 ? 6.434 0.736 -19.266 1 96.94 108 ARG A N 1
ATOM 836 C CA . ARG A 1 108 ? 7.672 0.955 -20.016 1 96.94 108 ARG A CA 1
ATOM 837 C C . ARG A 1 108 ? 8.164 2.391 -19.844 1 96.94 108 ARG A C 1
ATOM 839 O O . ARG A 1 108 ? 9.352 2.625 -19.641 1 96.94 108 ARG A O 1
ATOM 846 N N . THR A 1 109 ? 7.273 3.229 -19.969 1 96.31 109 THR A N 1
ATOM 847 C CA . THR A 1 109 ? 7.605 4.641 -19.828 1 96.31 109 THR A CA 1
ATOM 848 C C . THR A 1 109 ? 8.156 4.938 -18.438 1 96.31 109 THR A C 1
ATOM 850 O O . THR A 1 109 ? 9.156 5.645 -18.297 1 96.31 109 THR A O 1
ATOM 853 N N . LYS A 1 110 ? 7.512 4.41 -17.422 1 94.25 110 LYS A N 1
ATOM 854 C CA . LYS A 1 110 ? 7.953 4.605 -16.047 1 94.25 110 LYS A CA 1
ATOM 855 C C . LYS A 1 110 ? 9.359 4.043 -15.844 1 94.25 110 LYS A C 1
ATOM 857 O O . LYS A 1 110 ? 10.203 4.688 -15.211 1 94.25 110 LYS A O 1
ATOM 862 N N . ILE A 1 111 ? 9.57 2.896 -16.359 1 94.69 111 ILE A N 1
ATOM 863 C CA . ILE A 1 111 ? 10.867 2.234 -16.234 1 94.69 111 ILE A CA 1
ATOM 864 C C . ILE A 1 111 ? 11.938 3.061 -16.938 1 94.69 111 ILE A C 1
ATOM 866 O O . ILE A 1 111 ? 13.031 3.26 -16.406 1 94.69 111 ILE A O 1
ATOM 870 N N . SER A 1 112 ? 11.609 3.549 -18.094 1 93.88 112 SER A N 1
ATOM 871 C CA . SER A 1 112 ? 12.555 4.34 -18.875 1 93.88 112 SER A CA 1
ATOM 872 C C . SER A 1 112 ? 12.914 5.637 -18.172 1 93.88 112 SER A C 1
ATOM 874 O O . SER A 1 112 ? 14.055 6.098 -18.25 1 93.88 112 SER A O 1
ATOM 876 N N . ARG A 1 113 ? 12.031 6.168 -17.516 1 91.12 113 ARG A N 1
ATOM 877 C CA . ARG A 1 113 ? 12.273 7.406 -16.781 1 91.12 113 ARG A CA 1
ATOM 878 C C . ARG A 1 113 ? 13.273 7.184 -15.648 1 91.12 113 ARG A C 1
ATOM 880 O O . ARG A 1 113 ? 13.992 8.109 -15.258 1 91.12 113 ARG A O 1
ATOM 887 N N . ARG A 1 114 ? 13.344 6.031 -15.172 1 88.94 114 ARG A N 1
ATOM 888 C CA . ARG A 1 114 ? 14.305 5.688 -14.133 1 88.94 114 ARG A CA 1
ATOM 889 C C . ARG A 1 114 ? 15.648 5.273 -14.734 1 88.94 114 ARG A C 1
ATOM 891 O O . ARG A 1 114 ? 16.531 4.781 -14.023 1 88.94 114 ARG A O 1
ATOM 898 N N . LYS A 1 115 ? 15.719 5.387 -16 1 91.12 115 LYS A N 1
ATOM 899 C CA . LYS A 1 115 ? 16.938 5.094 -16.75 1 91.12 115 LYS A CA 1
ATOM 900 C C . LYS A 1 115 ? 17.281 3.609 -16.688 1 91.12 115 LYS A C 1
ATOM 902 O O . LYS A 1 115 ? 18.453 3.244 -16.562 1 91.12 115 LYS A O 1
ATOM 907 N N . GLU A 1 116 ? 16.297 2.814 -16.672 1 88.62 116 GLU A N 1
ATOM 908 C CA . GLU A 1 116 ? 16.453 1.363 -16.688 1 88.62 116 GLU A CA 1
ATOM 909 C C . GLU A 1 116 ? 15.938 0.767 -18 1 88.62 116 GLU A C 1
ATOM 911 O O . GLU A 1 116 ? 15.141 1.394 -18.703 1 88.62 116 GLU A O 1
ATOM 916 N N . GLY A 1 117 ? 16.516 -0.356 -18.359 1 90.81 117 GLY A N 1
ATOM 917 C CA . GLY A 1 117 ? 15.969 -1.097 -19.484 1 90.81 117 GLY A CA 1
ATOM 918 C C . GLY A 1 117 ? 14.656 -1.783 -19.156 1 90.81 117 GLY A C 1
ATOM 919 O O . GLY A 1 117 ? 14.508 -2.369 -18.078 1 90.81 117 GLY A O 1
ATOM 920 N N . ALA A 1 118 ? 13.727 -1.665 -20.031 1 92.44 118 ALA A N 1
ATOM 921 C CA . ALA A 1 118 ? 12.414 -2.258 -19.812 1 92.44 118 ALA A CA 1
ATOM 922 C C . ALA A 1 118 ? 12.406 -3.74 -20.172 1 92.44 118 ALA A C 1
ATOM 924 O O . ALA A 1 118 ? 11.789 -4.145 -21.156 1 92.44 118 ALA A O 1
ATOM 925 N N . THR A 1 119 ? 12.961 -4.562 -19.359 1 94.44 119 THR A N 1
ATOM 926 C CA . THR A 1 119 ? 12.898 -6.008 -19.547 1 94.44 119 THR A CA 1
ATOM 927 C C . THR A 1 119 ? 11.5 -6.531 -19.219 1 94.44 119 THR A C 1
ATOM 929 O O . THR A 1 119 ? 10.695 -5.832 -18.594 1 94.44 119 THR A O 1
ATOM 932 N N . THR A 1 120 ? 11.172 -7.719 -19.656 1 95.62 120 THR A N 1
ATOM 933 C CA . THR A 1 120 ? 9.883 -8.336 -19.391 1 95.62 120 THR A CA 1
ATOM 934 C C . THR A 1 120 ? 9.648 -8.453 -17.891 1 95.62 120 THR A C 1
ATOM 936 O O . THR A 1 120 ? 8.555 -8.148 -17.391 1 95.62 120 THR A O 1
ATOM 939 N N . ASP A 1 121 ? 10.656 -8.812 -17.203 1 93.5 121 ASP A N 1
ATOM 940 C CA . ASP A 1 121 ? 10.547 -8.969 -15.758 1 93.5 121 ASP A CA 1
ATOM 941 C C . ASP A 1 121 ? 10.227 -7.637 -15.086 1 93.5 121 ASP A C 1
ATOM 943 O O . ASP A 1 121 ? 9.453 -7.59 -14.125 1 93.5 121 ASP A O 1
ATOM 947 N N . LYS A 1 122 ? 10.852 -6.621 -15.547 1 94.56 122 LYS A N 1
ATOM 948 C CA . LYS A 1 122 ? 10.609 -5.301 -14.969 1 94.56 122 LYS A CA 1
ATOM 949 C C . LYS A 1 122 ? 9.195 -4.812 -15.297 1 94.56 122 LYS A C 1
ATOM 951 O O . LYS A 1 122 ? 8.547 -4.172 -14.469 1 94.56 122 LYS A O 1
ATOM 956 N N . ILE A 1 123 ? 8.781 -5.086 -16.516 1 97 123 ILE A N 1
ATOM 957 C CA . ILE A 1 123 ? 7.418 -4.723 -16.906 1 97 123 ILE A CA 1
ATOM 958 C C . ILE A 1 123 ? 6.414 -5.465 -16.016 1 97 123 ILE A C 1
ATOM 960 O O . ILE A 1 123 ? 5.473 -4.863 -15.508 1 97 123 ILE A O 1
ATOM 964 N N . VAL A 1 124 ? 6.629 -6.773 -15.797 1 97.06 124 VAL A N 1
ATOM 965 C CA . VAL A 1 124 ? 5.773 -7.605 -14.961 1 97.06 124 VAL A CA 1
ATOM 966 C C . VAL A 1 124 ? 5.707 -7.023 -13.555 1 97.06 124 VAL A C 1
ATOM 968 O O . VAL A 1 124 ? 4.625 -6.934 -12.961 1 97.06 124 VAL A O 1
ATOM 971 N N . ALA A 1 125 ? 6.805 -6.559 -13.078 1 94.75 125 ALA A N 1
ATOM 972 C CA . ALA A 1 125 ? 6.887 -6.027 -11.719 1 94.75 125 ALA A CA 1
ATOM 973 C C . ALA A 1 125 ? 6.211 -4.66 -11.625 1 94.75 125 ALA A C 1
ATOM 975 O O . ALA A 1 125 ? 5.727 -4.273 -10.562 1 94.75 125 ALA A O 1
ATOM 976 N N . GLU A 1 126 ? 6.168 -3.945 -12.773 1 95.31 126 GLU A N 1
ATOM 977 C CA . GLU A 1 126 ? 5.664 -2.576 -12.789 1 95.31 126 GLU A CA 1
ATOM 978 C C . GLU A 1 126 ? 4.148 -2.549 -12.984 1 95.31 126 GLU A C 1
ATOM 980 O O . GLU A 1 126 ? 3.488 -1.577 -12.617 1 95.31 126 GLU A O 1
ATOM 985 N N . LEU A 1 127 ? 3.635 -3.598 -13.555 1 97.25 127 LEU A N 1
ATOM 986 C CA . LEU A 1 127 ? 2.191 -3.656 -13.766 1 97.25 127 LEU A CA 1
ATOM 987 C C . LEU A 1 127 ? 1.454 -3.707 -12.43 1 97.25 127 LEU A C 1
ATOM 989 O O . LEU A 1 127 ? 1.927 -4.336 -11.477 1 97.25 127 LEU A O 1
ATOM 993 N N . THR A 1 128 ? 0.281 -3.092 -12.344 1 96.56 1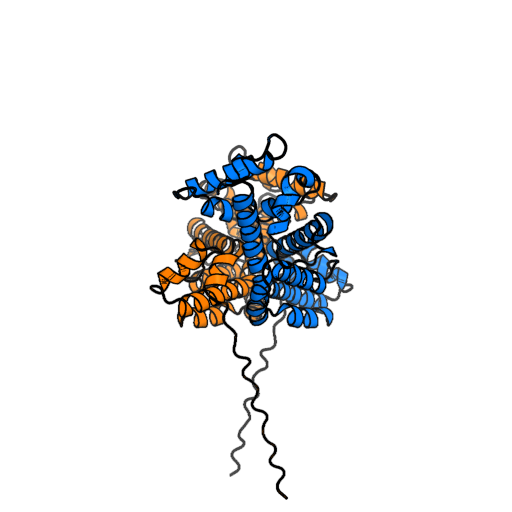28 THR A N 1
ATOM 994 C CA . THR A 1 128 ? -0.469 -3.006 -11.094 1 96.56 128 THR A CA 1
ATOM 995 C C . THR A 1 128 ? -1.186 -4.32 -10.805 1 96.56 128 THR A C 1
ATOM 997 O O . THR A 1 128 ? -1.458 -5.102 -11.719 1 96.56 128 THR A O 1
ATOM 1000 N N . PHE A 1 129 ? -1.513 -4.512 -9.57 1 97.56 129 PHE A N 1
ATOM 1001 C CA . PHE A 1 129 ? -2.273 -5.688 -9.172 1 97.56 129 PHE A CA 1
ATOM 1002 C C . PHE A 1 129 ? -3.625 -5.723 -9.875 1 97.56 129 PHE A C 1
ATOM 1004 O O . PHE A 1 129 ? -4.121 -6.797 -10.227 1 97.56 129 PHE A O 1
ATOM 1011 N N . GLY A 1 130 ? -4.191 -4.574 -10.117 1 97.12 130 GLY A N 1
ATOM 1012 C CA . GLY A 1 130 ? -5.445 -4.465 -10.844 1 97.12 130 GLY A CA 1
ATOM 1013 C C . GLY A 1 130 ? -5.355 -4.988 -12.266 1 97.12 130 GLY A C 1
ATOM 1014 O O . GLY A 1 130 ? -6.297 -5.609 -12.758 1 97.12 130 GLY A O 1
ATOM 1015 N N . SER A 1 131 ? -4.262 -4.738 -12.898 1 97.94 131 SER A N 1
ATOM 1016 C CA . SER A 1 131 ? -4.078 -5.258 -14.25 1 97.94 131 SER A CA 1
ATOM 1017 C C . SER A 1 131 ? -4.109 -6.781 -14.273 1 97.94 131 SER A C 1
ATOM 1019 O O . SER A 1 131 ? -4.723 -7.387 -15.148 1 97.94 131 SER A O 1
ATOM 1021 N N . TRP A 1 132 ? -3.482 -7.371 -13.289 1 98.5 132 TRP A N 1
ATOM 1022 C CA . TRP A 1 132 ? -3.408 -8.828 -13.227 1 98.5 132 TRP A CA 1
ATOM 1023 C C . TRP A 1 132 ? -4.777 -9.43 -12.93 1 98.5 132 TRP A C 1
ATOM 1025 O O . TRP A 1 132 ? -5.176 -10.414 -13.562 1 98.5 132 TRP A O 1
ATOM 1035 N N . THR A 1 133 ? -5.52 -8.844 -12 1 98.31 133 THR A N 1
ATOM 1036 C CA . THR A 1 133 ? -6.82 -9.406 -11.641 1 98.31 133 THR A CA 1
ATOM 1037 C C . THR A 1 133 ? -7.828 -9.18 -12.766 1 98.31 133 THR A C 1
ATOM 1039 O O . THR A 1 133 ? -8.742 -9.984 -12.961 1 98.31 133 THR A O 1
ATOM 1042 N N . ARG A 1 134 ? -7.637 -8.133 -13.539 1 98.06 134 ARG A N 1
ATOM 1043 C CA . ARG A 1 134 ? -8.531 -7.812 -14.641 1 98.06 134 ARG A CA 1
ATOM 1044 C C . ARG A 1 134 ? -8.484 -8.898 -15.719 1 98.06 134 ARG A C 1
ATOM 1046 O O . ARG A 1 134 ? -9.445 -9.078 -16.469 1 98.06 134 ARG A O 1
ATOM 1053 N N . LEU A 1 135 ? -7.438 -9.641 -15.836 1 98.62 135 LEU A N 1
ATOM 1054 C CA . LEU A 1 135 ? -7.289 -10.711 -16.812 1 98.62 135 LEU A CA 1
ATOM 1055 C C . LEU A 1 135 ? -8.344 -11.789 -16.594 1 98.62 135 LEU A C 1
ATOM 1057 O O . LEU A 1 135 ? -8.641 -12.562 -17.516 1 98.62 135 LEU A O 1
ATOM 1061 N N . PHE A 1 136 ? -8.938 -11.828 -15.438 1 98.5 136 PHE A N 1
ATOM 1062 C CA . PHE A 1 136 ? -9.898 -12.867 -15.102 1 98.5 136 PHE A CA 1
ATOM 1063 C C . PHE A 1 136 ? -11.32 -12.391 -15.359 1 98.5 136 PHE A C 1
ATOM 1065 O O . PHE A 1 136 ? -12.281 -13.133 -15.133 1 98.5 136 PHE A O 1
ATOM 1072 N N . ASN A 1 137 ? -11.461 -11.188 -15.828 1 97.44 137 ASN A N 1
ATOM 1073 C CA . ASN A 1 137 ? -12.797 -10.68 -16.109 1 97.44 137 ASN A CA 1
ATOM 1074 C C . ASN A 1 137 ? -13.531 -11.555 -17.125 1 97.44 137 ASN A C 1
ATOM 1076 O O . ASN A 1 137 ? -12.898 -12.188 -17.969 1 97.44 137 ASN A O 1
ATOM 1080 N N . VAL A 1 138 ? -14.836 -11.484 -17.016 1 97.38 138 VAL A N 1
ATOM 1081 C CA . VAL A 1 138 ? -15.695 -12.352 -17.812 1 97.38 138 VAL A CA 1
ATOM 1082 C C . VAL A 1 138 ? -15.461 -12.102 -19.297 1 97.38 138 VAL A C 1
ATOM 1084 O O . VAL A 1 138 ? -15.477 -13.031 -20.094 1 97.38 138 VAL A O 1
ATOM 1087 N N . GLN A 1 139 ? -15.18 -10.938 -19.703 1 97 139 GLN A N 1
ATOM 1088 C CA . GLN A 1 139 ? -15 -10.578 -21.109 1 97 139 GLN A CA 1
ATOM 1089 C C . GLN A 1 139 ? -13.75 -11.227 -21.688 1 97 139 GLN A C 1
ATOM 1091 O O . GLN A 1 139 ? -13.641 -11.406 -22.906 1 97 139 GLN A O 1
ATOM 1096 N N . HIS A 1 140 ? -12.805 -11.641 -20.844 1 97.94 140 HIS A N 1
ATOM 1097 C CA . HIS A 1 140 ? -11.555 -12.219 -21.312 1 97.94 140 HIS A CA 1
ATOM 1098 C C . HIS A 1 140 ? -11.57 -13.742 -21.188 1 97.94 140 HIS A C 1
ATOM 1100 O O . HIS A 1 140 ? -10.625 -14.414 -21.609 1 97.94 140 HIS A O 1
ATOM 1106 N N . GLY A 1 141 ? -12.633 -14.297 -20.641 1 96.75 141 GLY A N 1
ATOM 1107 C CA . GLY A 1 141 ? -12.781 -15.719 -20.406 1 96.75 141 GLY A CA 1
ATOM 1108 C C . GLY A 1 141 ? -12.531 -16.562 -21.656 1 96.75 141 GLY A C 1
ATOM 1109 O O . GLY A 1 141 ? -11.656 -17.422 -21.656 1 96.75 141 GLY A O 1
ATOM 1110 N N . PRO A 1 142 ? -13.211 -16.281 -22.703 1 96.81 142 PRO A N 1
ATOM 1111 C CA . PRO A 1 142 ? -13.055 -17.078 -23.922 1 96.81 142 PRO A CA 1
ATOM 1112 C C . PRO A 1 142 ? -11.609 -17.094 -24.422 1 96.81 142 PRO A C 1
ATOM 1114 O O . PRO A 1 142 ? -11.141 -18.125 -24.906 1 96.81 142 PRO A O 1
ATOM 1117 N N . THR A 1 143 ? -10.891 -16.062 -24.219 1 97.25 143 THR A N 1
ATOM 1118 C CA . THR A 1 143 ? -9.555 -15.945 -24.781 1 97.25 143 THR A CA 1
ATOM 1119 C C . THR A 1 143 ? -8.516 -16.5 -23.812 1 97.25 143 THR A C 1
ATOM 1121 O O . THR A 1 143 ? -7.527 -17.109 -24.219 1 97.25 143 THR A O 1
ATOM 1124 N N . LEU A 1 144 ? -8.75 -16.328 -22.484 1 98.06 144 LEU A N 1
ATOM 1125 C CA . LEU A 1 144 ? -7.613 -16.469 -21.578 1 98.06 144 LEU A CA 1
ATOM 1126 C C . LEU A 1 144 ? -7.828 -17.625 -20.609 1 98.06 144 LEU A C 1
ATOM 1128 O O . LEU A 1 144 ? -6.875 -18.125 -20.016 1 98.06 144 LEU A O 1
ATOM 1132 N N . TRP A 1 145 ? -9.016 -18.062 -20.406 1 97.75 145 TRP A N 1
ATOM 1133 C CA . TRP A 1 145 ? -9.266 -18.922 -19.25 1 97.75 145 TRP A CA 1
ATOM 1134 C C . TRP A 1 145 ? -8.5 -20.234 -19.375 1 97.75 145 TRP A C 1
ATOM 1136 O O . TRP A 1 145 ? -7.887 -20.703 -18.406 1 97.75 145 TRP A O 1
ATOM 1146 N N . ARG A 1 146 ? -8.5 -20.844 -20.531 1 96.88 146 ARG A N 1
ATOM 1147 C CA . ARG A 1 146 ? -7.848 -22.141 -20.719 1 96.88 146 ARG A CA 1
ATOM 1148 C C . ARG A 1 146 ? -6.352 -22.031 -20.453 1 96.88 146 ARG A C 1
ATOM 1150 O O . ARG A 1 146 ? -5.695 -23.047 -20.188 1 96.88 146 ARG A O 1
ATOM 1157 N N . ARG A 1 147 ? -5.887 -20.844 -20.531 1 98.06 147 ARG A N 1
ATOM 1158 C CA . ARG A 1 147 ? -4.473 -20.609 -20.266 1 98.06 147 ARG A CA 1
ATOM 1159 C C . ARG A 1 147 ? -4.234 -20.25 -18.812 1 98.06 147 ARG A C 1
ATOM 1161 O O . ARG A 1 147 ? -3.285 -20.734 -18.188 1 98.06 147 ARG A O 1
ATOM 1168 N N . LEU A 1 148 ? -5.141 -19.453 -18.234 1 98.5 148 LEU A N 1
ATOM 1169 C CA . LEU A 1 148 ? -4.988 -18.922 -16.875 1 98.5 148 LEU A CA 1
ATOM 1170 C C . LEU A 1 148 ? -5.176 -20.016 -15.836 1 98.5 148 LEU A C 1
ATOM 1172 O O . LEU A 1 148 ? -4.582 -19.969 -14.758 1 98.5 148 LEU A O 1
ATOM 1176 N N . MET A 1 149 ? -5.941 -21.016 -16.203 1 97.38 149 MET A N 1
ATOM 1177 C CA . MET A 1 149 ? -6.246 -22.062 -15.227 1 97.38 149 MET A CA 1
ATOM 1178 C C . MET A 1 149 ? -4.977 -22.781 -14.789 1 97.38 149 MET A C 1
ATOM 1180 O O . MET A 1 149 ? -4.91 -23.312 -13.672 1 97.38 149 MET A O 1
ATOM 1184 N N . TRP A 1 150 ? -3.936 -22.734 -15.531 1 97.31 150 TRP A N 1
ATOM 1185 C CA . TRP A 1 150 ? -2.693 -23.438 -15.242 1 97.31 150 TRP A CA 1
ATOM 1186 C C . TRP A 1 150 ? -1.874 -22.688 -14.195 1 97.31 150 TRP A C 1
ATOM 1188 O O . TRP A 1 150 ? -0.897 -23.219 -13.664 1 97.31 150 TRP A O 1
ATOM 1198 N N . ALA A 1 151 ? -2.262 -21.484 -13.883 1 98.44 151 ALA A N 1
ATOM 1199 C CA . ALA A 1 151 ? -1.63 -20.75 -12.797 1 98.44 151 ALA A CA 1
ATOM 1200 C C . ALA A 1 151 ? -1.992 -21.344 -11.438 1 98.44 151 ALA A C 1
ATOM 1202 O O . ALA A 1 151 ? -1.357 -21.031 -10.43 1 98.44 151 ALA A O 1
ATOM 1203 N N . PHE A 1 152 ? -3.006 -22.234 -11.461 1 98.56 152 PHE A N 1
ATOM 1204 C CA . PHE A 1 152 ? -3.527 -22.797 -10.211 1 98.56 152 PHE A CA 1
ATOM 1205 C C . PHE A 1 152 ? -3.527 -24.312 -10.258 1 98.56 152 PHE A C 1
ATOM 1207 O O . PHE A 1 152 ? -4.582 -24.938 -10.164 1 98.56 152 PHE A O 1
ATOM 1214 N N . PRO A 1 153 ? -2.344 -24.859 -10.234 1 97.31 153 PRO A N 1
ATOM 1215 C CA . PRO A 1 153 ? -2.225 -26.297 -10.484 1 97.31 153 PRO A CA 1
ATOM 1216 C C . PRO A 1 153 ? -2.834 -27.141 -9.367 1 97.31 153 PRO A C 1
ATOM 1218 O O . PRO A 1 153 ? -3.238 -28.281 -9.602 1 97.31 153 PRO A O 1
ATOM 1221 N N . THR A 1 154 ? -2.945 -26.625 -8.141 1 97.06 154 THR A N 1
ATOM 1222 C CA . THR A 1 154 ? -3.432 -27.438 -7.027 1 97.06 154 THR A CA 1
ATOM 1223 C C . THR A 1 154 ? -4.844 -27.016 -6.633 1 97.06 154 THR A C 1
ATOM 1225 O O . THR A 1 154 ? -5.348 -27.422 -5.582 1 97.06 154 THR A O 1
ATOM 1228 N N . CYS A 1 155 ? -5.43 -26.203 -7.426 1 97.62 155 CYS A N 1
ATOM 1229 C CA . CYS A 1 155 ? -6.828 -25.859 -7.195 1 97.62 155 CYS A CA 1
ATOM 1230 C C . CYS A 1 155 ? -7.738 -27.062 -7.453 1 97.62 155 CYS A C 1
ATOM 1232 O O . CYS A 1 155 ? -7.629 -27.719 -8.492 1 97.62 155 CYS A O 1
ATOM 1234 N N . PRO A 1 156 ? -8.594 -27.344 -6.516 1 96.81 156 PRO A N 1
ATOM 1235 C CA . PRO A 1 156 ? -9.523 -28.453 -6.746 1 96.81 156 PRO A CA 1
ATOM 1236 C C . PRO A 1 156 ? -10.367 -28.266 -8.008 1 96.81 156 PRO A C 1
ATOM 1238 O O . PRO A 1 156 ? -10.781 -27.141 -8.32 1 96.81 156 PRO A O 1
ATOM 1241 N N . LYS A 1 157 ? -10.664 -29.344 -8.648 1 94.19 157 LYS A N 1
ATOM 1242 C CA . LYS A 1 157 ? -11.336 -29.344 -9.938 1 94.19 157 LYS A CA 1
ATOM 1243 C C . LYS A 1 157 ? -12.664 -28.594 -9.867 1 94.19 157 LYS A C 1
ATOM 1245 O O . LYS A 1 157 ? -12.992 -27.812 -10.766 1 94.19 157 LYS A O 1
ATOM 1250 N N . ARG A 1 158 ? -13.359 -28.781 -8.828 1 93.88 158 ARG A N 1
ATOM 1251 C CA . ARG A 1 158 ? -14.68 -28.172 -8.68 1 93.88 158 ARG A CA 1
ATOM 1252 C C . ARG A 1 158 ? -14.586 -26.656 -8.633 1 93.88 158 ARG A C 1
ATOM 1254 O O . ARG A 1 158 ? -15.477 -25.953 -9.125 1 93.88 158 ARG A O 1
ATOM 1261 N N . LYS A 1 159 ? -13.492 -26.156 -8.156 1 95.12 159 LYS A N 1
ATOM 1262 C CA . LYS A 1 159 ? -13.32 -24.719 -7.984 1 95.12 159 LYS A CA 1
ATOM 1263 C C . LYS A 1 159 ? -12.492 -24.125 -9.117 1 95.12 159 LYS A C 1
ATOM 1265 O O . LYS A 1 159 ? -12.469 -22.906 -9.297 1 95.12 159 LYS A O 1
ATOM 1270 N N . ARG A 1 160 ? -11.844 -25 -9.805 1 96.38 160 ARG A N 1
ATOM 1271 C CA . ARG A 1 160 ? -10.938 -24.516 -10.836 1 96.38 160 ARG A CA 1
ATOM 1272 C C . ARG A 1 160 ? -11.703 -24.078 -12.078 1 96.38 160 ARG A C 1
ATOM 1274 O O . ARG A 1 160 ? -11.531 -24.641 -13.164 1 96.38 160 ARG A O 1
ATOM 1281 N N . GLN A 1 161 ? -12.555 -23.109 -11.891 1 97.25 161 GLN A N 1
ATOM 1282 C CA . GLN A 1 161 ? -13.352 -22.422 -12.898 1 97.25 161 GLN A CA 1
ATOM 1283 C C . GLN A 1 161 ? -13.117 -20.922 -12.852 1 97.25 161 GLN A C 1
ATOM 1285 O O . GLN A 1 161 ? -12.68 -20.391 -11.828 1 97.25 161 GLN A O 1
ATOM 1290 N N . ARG A 1 162 ? -13.391 -20.328 -13.984 1 97.44 162 ARG A N 1
ATOM 1291 C CA . ARG A 1 162 ? -13.094 -18.906 -14.094 1 97.44 162 ARG A CA 1
ATOM 1292 C C . ARG A 1 162 ? -13.844 -18.109 -13.031 1 97.44 162 ARG A C 1
ATOM 1294 O O . ARG A 1 162 ? -13.258 -17.266 -12.352 1 97.44 162 ARG A O 1
ATOM 1301 N N . ALA A 1 163 ? -15.109 -18.328 -12.852 1 97.56 163 ALA A N 1
ATOM 1302 C CA . ALA A 1 163 ? -15.961 -17.484 -12.016 1 97.56 163 ALA A CA 1
ATOM 1303 C C . ALA A 1 163 ? -15.523 -17.547 -10.555 1 97.56 163 ALA A C 1
ATOM 1305 O O . ALA A 1 163 ? -15.273 -16.516 -9.93 1 97.56 163 ALA A O 1
ATOM 1306 N N . PRO A 1 164 ? -15.344 -18.734 -9.992 1 97.5 164 PRO A N 1
ATOM 1307 C CA . PRO A 1 164 ? -14.914 -18.781 -8.594 1 97.5 164 PRO A CA 1
ATOM 1308 C C . PRO A 1 164 ? -13.516 -18.188 -8.391 1 97.5 164 PRO A C 1
ATOM 1310 O O . PRO A 1 164 ? -13.266 -17.5 -7.395 1 97.5 164 PRO A O 1
ATOM 1313 N N . ILE A 1 165 ? -12.609 -18.438 -9.266 1 98.38 165 ILE A N 1
ATOM 1314 C CA . ILE A 1 165 ? -11.258 -17.922 -9.125 1 98.38 165 ILE A CA 1
ATOM 1315 C C . ILE A 1 165 ? -11.266 -16.406 -9.305 1 98.38 165 ILE A C 1
ATOM 1317 O O . ILE A 1 165 ? -10.617 -15.688 -8.539 1 98.38 165 ILE A O 1
ATOM 1321 N N . SER A 1 166 ? -12.008 -15.953 -10.305 1 98.44 166 SER A N 1
ATOM 1322 C CA . SER A 1 166 ? -12.148 -14.508 -10.492 1 98.44 166 SER A CA 1
ATOM 1323 C C . SER A 1 166 ? -12.719 -13.844 -9.25 1 98.44 166 SER A C 1
ATOM 1325 O O . SER A 1 166 ? -12.242 -12.781 -8.836 1 98.44 166 SER A O 1
ATOM 1327 N N . ALA A 1 167 ? -13.695 -14.445 -8.656 1 98.25 167 ALA A N 1
ATOM 1328 C CA . ALA A 1 167 ? -14.297 -13.891 -7.445 1 98.25 167 ALA A CA 1
ATOM 1329 C C . ALA A 1 167 ? -13.281 -13.82 -6.312 1 98.25 167 ALA A C 1
ATOM 1331 O O . ALA A 1 167 ? -13.195 -12.812 -5.605 1 98.25 167 ALA A O 1
ATOM 1332 N N . ALA A 1 168 ? -12.5 -14.844 -6.16 1 98.44 168 ALA A N 1
ATOM 1333 C CA . ALA A 1 168 ? -11.5 -14.906 -5.098 1 98.44 168 A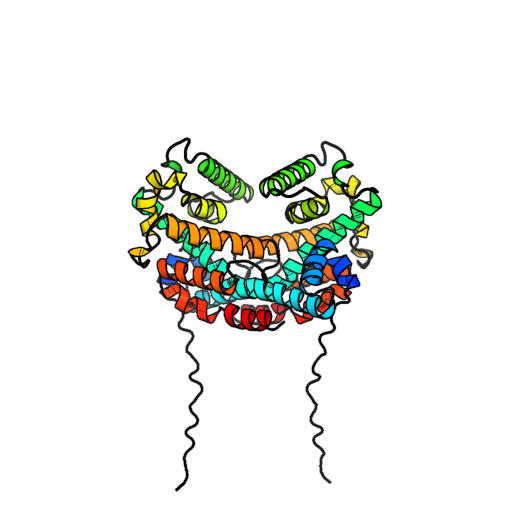LA A CA 1
ATOM 1334 C C . ALA A 1 168 ? -10.43 -13.844 -5.297 1 98.44 168 ALA A C 1
ATOM 1336 O O . ALA A 1 168 ? -10.109 -13.094 -4.371 1 98.44 168 ALA A O 1
ATOM 1337 N N . VAL A 1 169 ? -9.93 -13.703 -6.492 1 98.44 169 VAL A N 1
ATOM 1338 C CA . VAL A 1 169 ? -8.828 -12.781 -6.75 1 98.44 169 VAL A CA 1
ATOM 1339 C C . VAL A 1 169 ? -9.328 -11.344 -6.633 1 98.44 169 VAL A C 1
ATOM 1341 O O . VAL A 1 169 ? -8.602 -10.461 -6.164 1 98.44 169 VAL A O 1
ATOM 1344 N N . ASN A 1 170 ? -10.539 -11.133 -7.055 1 98.06 170 ASN A N 1
ATOM 1345 C CA . ASN A 1 170 ? -11.102 -9.789 -6.938 1 98.06 170 ASN A CA 1
ATOM 1346 C C . ASN A 1 170 ? -11.344 -9.406 -5.48 1 98.06 170 ASN A C 1
ATOM 1348 O O . ASN A 1 170 ? -11.156 -8.25 -5.098 1 98.06 170 ASN A O 1
ATOM 1352 N N . ARG A 1 171 ? -11.781 -10.336 -4.664 1 98.31 171 ARG A N 1
ATOM 1353 C CA . ARG A 1 171 ? -11.93 -10.086 -3.236 1 98.31 171 ARG A CA 1
ATOM 1354 C C . ARG A 1 171 ? -10.594 -9.711 -2.6 1 98.31 171 ARG A C 1
ATOM 1356 O O . ARG A 1 171 ? -10.531 -8.805 -1.765 1 98.31 171 ARG A O 1
ATOM 1363 N N . ILE A 1 172 ? -9.617 -10.391 -3.012 1 98.75 172 ILE A N 1
ATOM 1364 C CA . ILE A 1 172 ? -8.273 -10.125 -2.5 1 98.75 172 ILE A CA 1
ATOM 1365 C C . ILE A 1 172 ? -7.824 -8.727 -2.936 1 98.75 172 ILE A C 1
ATOM 1367 O O . ILE A 1 172 ? -7.281 -7.965 -2.135 1 98.75 172 ILE A O 1
ATOM 1371 N N . ARG A 1 173 ? -8.062 -8.398 -4.168 1 98.31 173 ARG A N 1
ATOM 1372 C CA . ARG A 1 173 ? -7.707 -7.078 -4.68 1 98.31 173 ARG A CA 1
ATOM 1373 C C . ARG A 1 173 ? -8.422 -5.98 -3.902 1 98.31 173 ARG A C 1
ATOM 1375 O O . ARG A 1 173 ? -7.812 -4.973 -3.533 1 98.31 173 ARG A O 1
ATOM 1382 N N . ASP A 1 174 ? -9.68 -6.188 -3.66 1 97.44 174 ASP A N 1
ATOM 1383 C CA . ASP A 1 174 ? -10.453 -5.195 -2.92 1 97.44 174 ASP A CA 1
ATOM 1384 C C . ASP A 1 174 ? -9.898 -5.004 -1.513 1 97.44 174 ASP A C 1
ATOM 1386 O O . ASP A 1 174 ? -9.789 -3.871 -1.032 1 97.44 174 ASP A O 1
ATOM 1390 N N . LEU A 1 175 ? -9.555 -6.094 -0.866 1 98.62 175 LEU A N 1
ATOM 1391 C CA . LEU A 1 175 ? -8.961 -6.008 0.461 1 98.62 175 LEU A CA 1
ATOM 1392 C C . LEU A 1 175 ? -7.617 -5.281 0.406 1 98.62 175 LEU A C 1
ATOM 1394 O O . LEU A 1 175 ? -7.355 -4.391 1.219 1 98.62 175 LEU A O 1
ATOM 1398 N N . ARG A 1 176 ? -6.789 -5.699 -0.508 1 98.38 176 ARG A N 1
ATOM 1399 C CA . ARG A 1 176 ? -5.488 -5.07 -0.698 1 98.38 176 ARG A CA 1
ATOM 1400 C C . ARG A 1 176 ? -5.629 -3.564 -0.879 1 98.38 176 ARG A C 1
ATOM 1402 O O . ARG A 1 176 ? -4.875 -2.789 -0.285 1 98.38 176 ARG A O 1
ATOM 1409 N N . ASN A 1 177 ? -6.57 -3.131 -1.684 1 95.56 177 ASN A N 1
ATOM 1410 C CA . ASN A 1 177 ? -6.816 -1.713 -1.928 1 95.56 177 ASN A CA 1
ATOM 1411 C C . ASN A 1 177 ? -7.262 -0.995 -0.657 1 95.56 177 ASN A C 1
ATOM 1413 O O . ASN A 1 177 ? -6.812 0.119 -0.379 1 95.56 177 ASN A O 1
ATOM 1417 N N . ARG A 1 178 ? -8.109 -1.619 0.09 1 96.88 178 ARG A N 1
ATOM 1418 C CA . ARG A 1 178 ? -8.57 -1.029 1.344 1 96.88 178 ARG A CA 1
ATOM 1419 C C . ARG A 1 178 ? -7.406 -0.833 2.312 1 96.88 178 ARG A C 1
ATOM 1421 O O . ARG A 1 178 ? -7.301 0.212 2.959 1 96.88 178 ARG A O 1
ATOM 1428 N N . VAL A 1 179 ? -6.539 -1.809 2.393 1 98.12 179 VAL A N 1
ATOM 1429 C CA . VAL A 1 179 ? -5.395 -1.755 3.295 1 98.12 179 VAL A CA 1
ATOM 1430 C C . VAL A 1 179 ? -4.43 -0.661 2.844 1 98.12 179 VAL A C 1
ATOM 1432 O O . VAL A 1 179 ? -4.004 0.172 3.646 1 98.12 179 VAL A O 1
ATOM 1435 N N . MET A 1 180 ? -4.172 -0.592 1.536 1 95.75 180 MET A N 1
ATOM 1436 C CA . MET A 1 180 ? -3.162 0.321 1.009 1 95.75 180 MET A CA 1
ATOM 1437 C C . MET A 1 180 ? -3.672 1.759 1.018 1 95.75 180 MET A C 1
ATOM 1439 O O . MET A 1 180 ? -2.879 2.703 1.028 1 95.75 180 MET A O 1
ATOM 1443 N N . HIS A 1 181 ? -4.941 1.902 1.069 1 94.12 181 HIS A N 1
ATOM 1444 C CA . HIS A 1 181 ? -5.52 3.238 1.125 1 94.12 181 HIS A CA 1
ATOM 1445 C C . HIS A 1 181 ? -5.965 3.588 2.541 1 94.12 181 HIS A C 1
ATOM 1447 O O . HIS A 1 181 ? -6.598 4.625 2.762 1 94.12 181 HIS A O 1
ATOM 1453 N N . HIS A 1 182 ? -5.691 2.758 3.455 1 96.31 182 HIS A N 1
ATOM 1454 C CA . HIS A 1 182 ? -5.898 2.977 4.883 1 96.31 182 HIS A CA 1
ATOM 1455 C C . HIS A 1 182 ? -7.379 3.146 5.203 1 96.31 182 HIS A C 1
ATOM 1457 O O . HIS A 1 182 ? -7.754 4.02 5.988 1 96.31 182 HIS A O 1
ATOM 1463 N N . GLU A 1 183 ? -8.211 2.346 4.648 1 96.12 183 GLU A N 1
ATOM 1464 C CA . GLU A 1 183 ? -9.656 2.35 4.875 1 96.12 183 GLU A CA 1
ATOM 1465 C C . GLU A 1 183 ? -10.031 1.457 6.055 1 96.12 183 GLU A C 1
ATOM 1467 O O . GLU A 1 183 ? -9.234 0.618 6.48 1 96.12 183 GLU A O 1
ATOM 1472 N N . PRO A 1 184 ? -11.258 1.693 6.633 1 97.19 184 PRO A N 1
ATOM 1473 C CA . PRO A 1 184 ? -11.688 0.799 7.707 1 97.19 184 PRO A CA 1
ATOM 1474 C C . PRO A 1 184 ? -11.797 -0.656 7.254 1 97.19 184 PRO A C 1
ATOM 1476 O O . PRO A 1 184 ? -12.312 -0.933 6.168 1 97.19 184 PRO A O 1
ATOM 1479 N N . LEU A 1 185 ? -11.336 -1.522 8.086 1 98.38 185 LEU A N 1
ATOM 1480 C CA . LEU A 1 185 ? -11.289 -2.949 7.781 1 98.38 185 LEU A CA 1
ATOM 1481 C C . LEU A 1 185 ? -12.219 -3.729 8.703 1 98.38 185 LEU A C 1
ATOM 1483 O O . LEU A 1 185 ? -12.609 -4.855 8.391 1 98.38 185 LEU A O 1
ATOM 1487 N N . LEU A 1 186 ? -12.57 -3.135 9.773 1 97.69 186 LEU A N 1
ATOM 1488 C CA . LEU A 1 186 ? -13.195 -3.852 10.883 1 97.69 186 LEU A CA 1
ATOM 1489 C C . LEU A 1 186 ? -14.602 -4.301 10.516 1 97.69 186 LEU A C 1
ATOM 1491 O O . LEU A 1 186 ? -15.133 -5.242 11.109 1 97.69 186 LEU A O 1
ATOM 1495 N N . TRP A 1 187 ? -15.211 -3.703 9.562 1 96.62 187 TRP A N 1
ATOM 1496 C CA . TRP A 1 187 ? -16.641 -3.938 9.359 1 96.62 187 TRP A CA 1
ATOM 1497 C C . TRP A 1 187 ? -16.938 -4.297 7.91 1 96.62 187 TRP A C 1
ATOM 1499 O O . TRP A 1 187 ? -18.062 -4.105 7.434 1 96.62 187 TRP A O 1
ATOM 1509 N N . VAL A 1 188 ? -15.945 -4.777 7.246 1 96.75 188 VAL A N 1
ATOM 1510 C CA . VAL A 1 188 ? -16.141 -5.148 5.848 1 96.75 188 VAL A CA 1
ATOM 1511 C C . VAL A 1 188 ? -16.828 -6.512 5.77 1 96.75 188 VAL A C 1
ATOM 1513 O O . VAL A 1 188 ? -16.734 -7.316 6.699 1 96.75 188 VAL A O 1
ATOM 1516 N N . ASN A 1 189 ? -17.547 -6.73 4.691 1 96.56 189 ASN A N 1
ATOM 1517 C CA . ASN A 1 189 ? -18.203 -7.992 4.348 1 96.56 189 ASN A CA 1
ATOM 1518 C C . ASN A 1 189 ? -17.859 -8.422 2.922 1 96.56 189 ASN A C 1
ATOM 1520 O O . ASN A 1 189 ? -18.125 -7.684 1.971 1 96.56 189 ASN A O 1
ATOM 1524 N N . PRO A 1 190 ? -17.297 -9.695 2.812 1 97.69 190 PRO A N 1
ATOM 1525 C CA . PRO A 1 190 ? -16.859 -10.656 3.83 1 97.69 190 PRO A CA 1
ATOM 1526 C C . PRO A 1 190 ? -15.867 -10.047 4.816 1 97.69 190 PRO A C 1
ATOM 1528 O O . PRO A 1 190 ? -15.195 -9.062 4.5 1 97.69 190 PRO A O 1
ATOM 1531 N N . THR A 1 191 ? -15.781 -10.672 6.039 1 98 191 THR A N 1
ATOM 1532 C CA . THR A 1 191 ? -14.898 -10.172 7.09 1 98 191 THR A CA 1
ATOM 1533 C C . THR A 1 191 ? -13.438 -10.336 6.688 1 98 191 THR A C 1
ATOM 1535 O O . THR A 1 191 ? -13.117 -11.086 5.77 1 98 191 THR A O 1
ATOM 1538 N N . VAL A 1 192 ? -12.602 -9.648 7.43 1 98.38 192 VAL A N 1
ATOM 1539 C CA . VAL A 1 192 ? -11.164 -9.734 7.172 1 98.38 192 VAL A CA 1
ATOM 1540 C C . VAL A 1 192 ? -10.688 -11.164 7.406 1 98.38 192 VAL A C 1
ATOM 1542 O O . VAL A 1 192 ? -9.812 -11.656 6.695 1 98.38 192 VAL A O 1
ATOM 1545 N N . GLU A 1 193 ? -11.266 -11.828 8.367 1 97.81 193 GLU A N 1
ATOM 1546 C CA . GLU A 1 193 ? -10.914 -13.219 8.617 1 97.81 193 GLU A CA 1
ATOM 1547 C C . GLU A 1 193 ? -11.227 -14.094 7.406 1 97.81 193 GLU A C 1
ATOM 1549 O O . GLU A 1 193 ? -10.414 -14.93 7.004 1 97.81 193 GLU A O 1
ATOM 1554 N N . GLU A 1 194 ? -12.383 -13.898 6.855 1 98.38 194 GLU A N 1
ATOM 1555 C CA . GLU A 1 194 ? -12.797 -14.648 5.676 1 98.38 194 GLU A CA 1
ATOM 1556 C C . GLU A 1 194 ? -11.938 -14.297 4.469 1 98.38 194 GLU A C 1
ATOM 1558 O O . GLU A 1 194 ? -11.57 -15.18 3.686 1 98.38 194 GLU A O 1
ATOM 1563 N N . LEU A 1 195 ? -11.641 -13.039 4.324 1 98.75 195 LEU A N 1
ATOM 1564 C CA . LEU A 1 195 ? -10.812 -12.586 3.211 1 98.75 195 LEU A CA 1
ATOM 1565 C C . LEU A 1 195 ? -9.391 -13.109 3.352 1 98.75 195 LEU A C 1
ATOM 1567 O O . LEU A 1 195 ? -8.766 -13.492 2.359 1 98.75 195 LEU A O 1
ATOM 1571 N N . HIS A 1 196 ? -8.891 -13.125 4.57 1 98.69 196 HIS A N 1
ATOM 1572 C CA . HIS A 1 196 ? -7.586 -13.719 4.844 1 98.69 196 HIS A CA 1
ATOM 1573 C C . HIS A 1 196 ? -7.57 -15.203 4.492 1 98.69 196 HIS A C 1
ATOM 1575 O O . HIS A 1 196 ? -6.605 -15.688 3.9 1 98.69 196 HIS A O 1
ATOM 1581 N N . ALA A 1 197 ? -8.609 -15.922 4.832 1 98.5 197 ALA A N 1
ATOM 1582 C CA . ALA A 1 197 ? -8.727 -17.328 4.465 1 98.5 197 ALA A CA 1
ATOM 1583 C C . ALA A 1 197 ? -8.727 -17.5 2.947 1 98.5 197 ALA A C 1
ATOM 1585 O O . ALA A 1 197 ? -8.148 -18.453 2.428 1 98.5 197 ALA A O 1
ATOM 1586 N N . THR A 1 198 ? -9.375 -16.594 2.26 1 98.69 198 THR A N 1
ATOM 1587 C CA . THR A 1 198 ? -9.375 -16.625 0.801 1 98.69 198 THR A CA 1
ATOM 1588 C C . THR A 1 198 ? -7.957 -16.453 0.257 1 98.69 198 THR A C 1
ATOM 1590 O O . THR A 1 198 ? -7.57 -17.125 -0.701 1 98.69 198 THR A O 1
ATOM 1593 N N . ILE A 1 199 ? -7.18 -15.547 0.856 1 98.81 199 ILE A N 1
ATOM 1594 C CA . ILE A 1 199 ? -5.793 -15.352 0.449 1 98.81 199 ILE A CA 1
ATOM 1595 C C . ILE A 1 199 ? -5.02 -16.656 0.595 1 98.81 199 ILE A C 1
ATOM 1597 O O . ILE A 1 199 ? -4.344 -17.094 -0.341 1 98.81 199 ILE A O 1
ATOM 1601 N N . LEU A 1 200 ? -5.16 -17.297 1.713 1 98.56 200 LEU A N 1
ATOM 1602 C CA . LEU A 1 200 ? -4.445 -18.547 1.97 1 98.56 200 LEU A CA 1
ATOM 1603 C C . LEU A 1 200 ? -4.879 -19.625 0.994 1 98.56 200 LEU A C 1
ATOM 1605 O O . LEU A 1 200 ? -4.051 -20.406 0.519 1 98.56 200 LEU A O 1
ATOM 1609 N N . GLU A 1 201 ? -6.109 -19.656 0.725 1 98.56 201 GLU A N 1
ATOM 1610 C CA . GLU A 1 201 ? -6.629 -20.641 -0.213 1 98.56 201 GLU A CA 1
ATOM 1611 C C . GLU A 1 201 ? -6.039 -20.438 -1.607 1 98.56 201 GLU A C 1
ATOM 1613 O O . GLU A 1 201 ? -5.586 -21.406 -2.238 1 98.56 201 GLU A O 1
ATOM 1618 N N . VAL A 1 202 ? -6.047 -19.234 -2.096 1 98.69 202 VAL A N 1
ATOM 1619 C CA . VAL A 1 202 ? -5.52 -18.938 -3.424 1 98.69 202 VAL A CA 1
ATOM 1620 C C . VAL A 1 202 ? -4.027 -19.266 -3.473 1 98.69 202 VAL A C 1
ATOM 1622 O O . VAL A 1 202 ? -3.535 -19.797 -4.469 1 98.69 202 VAL A O 1
ATOM 1625 N N . LEU A 1 203 ? -3.324 -18.922 -2.41 1 98.69 203 LEU A N 1
ATOM 1626 C CA . LEU A 1 203 ? -1.903 -19.266 -2.35 1 98.69 203 LEU A CA 1
ATOM 1627 C C . LEU A 1 203 ? -1.694 -20.766 -2.406 1 98.69 203 LEU A C 1
ATOM 1629 O O . LEU A 1 203 ? -0.759 -21.25 -3.053 1 98.69 203 LEU A O 1
ATOM 1633 N N . ASP A 1 204 ? -2.568 -21.484 -1.774 1 98 204 ASP A N 1
ATOM 1634 C CA . ASP A 1 204 ? -2.508 -22.953 -1.818 1 98 204 ASP A CA 1
ATOM 1635 C C . ASP A 1 204 ? -2.77 -23.469 -3.23 1 98 204 ASP A C 1
ATOM 1637 O O . ASP A 1 204 ? -2.205 -24.484 -3.641 1 98 204 ASP A O 1
ATOM 1641 N N . TRP A 1 205 ? -3.713 -22.812 -3.928 1 98.44 205 TRP A N 1
ATOM 1642 C CA . TRP A 1 205 ? -3.996 -23.188 -5.309 1 98.44 205 TRP A CA 1
ATOM 1643 C C . TRP A 1 205 ? -2.746 -23.062 -6.176 1 98.44 205 TRP A C 1
ATOM 1645 O O . TRP A 1 205 ? -2.602 -23.766 -7.176 1 98.44 205 TRP A O 1
ATOM 1655 N N . ILE A 1 206 ? -1.88 -22.109 -5.816 1 98.19 206 ILE A N 1
ATOM 1656 C CA . ILE A 1 206 ? -0.659 -21.875 -6.578 1 98.19 206 ILE A CA 1
ATOM 1657 C C . ILE A 1 206 ? 0.408 -22.891 -6.172 1 98.19 206 ILE A C 1
ATOM 1659 O O . ILE A 1 206 ? 0.97 -23.594 -7.023 1 98.19 206 ILE A O 1
ATOM 1663 N N . ASP A 1 207 ? 0.645 -23.016 -4.926 1 97.31 207 ASP A N 1
ATOM 1664 C CA . ASP A 1 207 ? 1.579 -23.969 -4.352 1 97.31 207 ASP A CA 1
ATOM 1665 C C . ASP A 1 207 ? 1.427 -24.047 -2.834 1 97.31 207 ASP A C 1
ATOM 1667 O O . ASP A 1 207 ? 1.627 -23.047 -2.137 1 97.31 207 ASP A O 1
ATOM 1671 N N . PRO A 1 208 ? 1.188 -25.219 -2.307 1 94.25 208 PRO A N 1
ATOM 1672 C CA . PRO A 1 208 ? 0.963 -25.328 -0.863 1 94.25 208 PRO A CA 1
ATOM 1673 C C . PRO A 1 208 ? 2.201 -24.984 -0.043 1 94.25 208 PRO A C 1
ATOM 1675 O O . PRO A 1 208 ? 2.092 -24.656 1.146 1 94.25 208 PRO A O 1
ATOM 1678 N N . GLY A 1 209 ? 3.352 -25.047 -0.635 1 95 209 GLY A N 1
ATOM 1679 C CA . GLY A 1 209 ? 4.574 -24.688 0.063 1 95 209 GLY A CA 1
ATOM 1680 C C . GLY A 1 209 ? 4.609 -23.234 0.501 1 95 209 GLY A C 1
ATOM 1681 O O . GLY A 1 209 ? 5.328 -22.875 1.436 1 95 209 GLY A O 1
ATOM 1682 N N . ILE A 1 210 ? 3.797 -22.391 -0.127 1 97.06 210 ILE A N 1
ATOM 1683 C CA . ILE A 1 210 ? 3.793 -20.953 0.19 1 97.06 210 ILE A CA 1
ATOM 1684 C C . ILE A 1 210 ? 3.23 -20.75 1.594 1 97.06 210 ILE A C 1
ATOM 1686 O O . ILE A 1 210 ? 3.838 -20.047 2.412 1 97.06 210 ILE A O 1
ATOM 1690 N N . ASN A 1 211 ? 2.139 -21.375 1.867 1 96.5 211 ASN A N 1
ATOM 1691 C CA . ASN A 1 211 ? 1.485 -21.188 3.156 1 96.5 211 ASN A CA 1
ATOM 1692 C C . ASN A 1 211 ? 2.314 -21.766 4.301 1 96.5 211 ASN A C 1
ATOM 1694 O O . ASN A 1 211 ? 2.303 -21.234 5.41 1 96.5 211 ASN A O 1
ATOM 1698 N N . ARG A 1 212 ? 3.041 -22.812 4.051 1 94.5 212 ARG A N 1
ATOM 1699 C CA . ARG A 1 212 ? 3.914 -23.359 5.082 1 94.5 212 ARG A CA 1
ATOM 1700 C C . ARG A 1 212 ? 4.914 -22.312 5.574 1 94.5 212 ARG A C 1
ATOM 1702 O O . ARG A 1 212 ? 5.211 -22.25 6.77 1 94.5 212 ARG A O 1
ATOM 1709 N N . TRP A 1 213 ? 5.375 -21.578 4.703 1 94.81 213 TRP A N 1
ATOM 1710 C CA . TRP A 1 213 ? 6.297 -20.5 5.031 1 94.81 213 TRP A CA 1
ATOM 1711 C C . TRP A 1 213 ? 5.543 -19.312 5.609 1 94.81 213 TRP A C 1
ATOM 1713 O O . TRP A 1 213 ? 5.918 -18.781 6.664 1 94.81 213 TRP A O 1
ATOM 1723 N N . LEU A 1 214 ? 4.418 -18.859 4.949 1 96.5 214 LEU A N 1
ATOM 1724 C CA . LEU A 1 214 ? 3.723 -17.625 5.289 1 96.5 214 LEU A CA 1
ATOM 1725 C C . LEU A 1 214 ? 3.146 -17.688 6.699 1 96.5 214 LEU A C 1
ATOM 1727 O O . LEU A 1 214 ? 3.135 -16.688 7.418 1 96.5 214 LEU A O 1
ATOM 1731 N N . THR A 1 215 ? 2.695 -18.828 7.102 1 92.44 215 THR A N 1
ATOM 1732 C CA . THR A 1 215 ? 2.014 -18.969 8.383 1 92.44 215 THR A CA 1
ATOM 1733 C C . THR A 1 215 ? 2.963 -18.656 9.539 1 92.44 215 THR A C 1
ATOM 1735 O O . THR A 1 215 ? 2.521 -18.281 10.625 1 92.44 215 THR A O 1
ATOM 1738 N N . GLN A 1 216 ? 4.227 -18.719 9.281 1 92.12 216 GLN A N 1
ATOM 1739 C CA . GLN A 1 216 ? 5.223 -18.406 10.297 1 92.12 216 GLN A CA 1
ATOM 1740 C C . GLN A 1 216 ? 5.336 -16.891 10.492 1 92.12 216 GLN A C 1
ATOM 1742 O O . GLN A 1 216 ? 5.895 -16.438 11.492 1 92.12 216 GLN A O 1
ATOM 1747 N N . HIS A 1 217 ? 4.84 -16.188 9.547 1 92.81 217 HIS A N 1
ATOM 1748 C CA . HIS A 1 217 ? 4.965 -14.727 9.57 1 92.81 217 HIS A CA 1
ATOM 1749 C C . HIS A 1 217 ? 3.598 -14.062 9.648 1 92.81 217 HIS A C 1
ATOM 1751 O O . HIS A 1 217 ? 3.496 -12.836 9.539 1 92.81 217 HIS A O 1
ATOM 1757 N N . ASP A 1 218 ? 2.58 -14.844 9.758 1 94.94 218 ASP A N 1
ATOM 1758 C CA . ASP A 1 218 ? 1.198 -14.383 9.664 1 94.94 218 ASP A CA 1
ATOM 1759 C C . ASP A 1 218 ? 0.564 -14.258 11.047 1 94.94 218 ASP A C 1
ATOM 1761 O O . ASP A 1 218 ? 0.515 -15.227 11.805 1 94.94 218 ASP A O 1
ATOM 1765 N N . SER A 1 219 ? 0.067 -13.062 11.391 1 95.31 219 SER A N 1
ATOM 1766 C CA . SER A 1 219 ? -0.526 -12.82 12.703 1 95.31 219 SER A CA 1
ATOM 1767 C C . SER A 1 219 ? -1.96 -12.32 12.578 1 95.31 219 SER A C 1
ATOM 1769 O O . SER A 1 219 ? -2.49 -11.695 13.5 1 95.31 219 SER A O 1
ATOM 1771 N N . VAL A 1 220 ? -2.6 -12.508 11.453 1 98.19 220 VAL A N 1
ATOM 1772 C CA . VAL A 1 220 ? -3.893 -11.906 11.156 1 98.19 220 VAL A CA 1
ATOM 1773 C C . VAL A 1 220 ? -4.965 -12.5 12.062 1 98.19 220 VAL A C 1
ATOM 1775 O O . VAL A 1 220 ? -5.801 -11.766 12.602 1 98.19 220 VAL A O 1
ATOM 1778 N N . ARG A 1 221 ? -4.965 -13.812 12.234 1 95.75 221 ARG A N 1
ATOM 1779 C CA . ARG A 1 221 ? -5.984 -14.461 13.055 1 95.75 221 ARG A CA 1
ATOM 1780 C C . ARG A 1 221 ? -5.938 -13.945 14.492 1 95.75 221 ARG A C 1
ATOM 1782 O O . ARG A 1 221 ? -6.98 -13.656 15.086 1 95.75 221 ARG A O 1
ATOM 1789 N N . LEU A 1 222 ? -4.742 -13.883 15.023 1 94.94 222 LEU A N 1
ATOM 1790 C CA . LEU A 1 222 ? -4.582 -13.359 16.375 1 94.94 222 LEU A CA 1
ATOM 1791 C C . LEU A 1 222 ? -5.055 -11.914 16.453 1 94.94 222 LEU A C 1
ATOM 1793 O O . LEU A 1 222 ? -5.777 -11.547 17.391 1 94.94 222 LEU A O 1
ATOM 1797 N N . ARG A 1 223 ? -4.645 -11.086 15.492 1 96.94 223 ARG A N 1
ATOM 1798 C CA . ARG A 1 223 ? -5.043 -9.68 15.477 1 96.94 223 ARG A CA 1
ATOM 1799 C C . ARG A 1 223 ? -6.559 -9.547 15.336 1 96.94 223 ARG A C 1
ATOM 1801 O O . ARG A 1 223 ? -7.172 -8.703 15.992 1 96.94 223 ARG A O 1
ATOM 1808 N N . TRP A 1 224 ? -7.152 -10.352 14.5 1 97.19 224 TRP A N 1
ATOM 1809 C CA . TRP A 1 224 ? -8.594 -10.297 14.266 1 97.19 224 TRP A CA 1
ATOM 1810 C C . TRP A 1 224 ? -9.359 -10.617 15.547 1 97.19 224 TRP A C 1
ATOM 1812 O O . TRP A 1 224 ? -10.383 -9.992 15.828 1 97.19 224 TRP A O 1
ATOM 1822 N N . ALA A 1 225 ? -8.891 -11.578 16.344 1 95.5 225 ALA A N 1
ATOM 1823 C CA . ALA A 1 225 ? -9.531 -11.922 17.609 1 95.5 225 ALA A CA 1
ATOM 1824 C C . ALA A 1 225 ? -9.586 -10.719 18.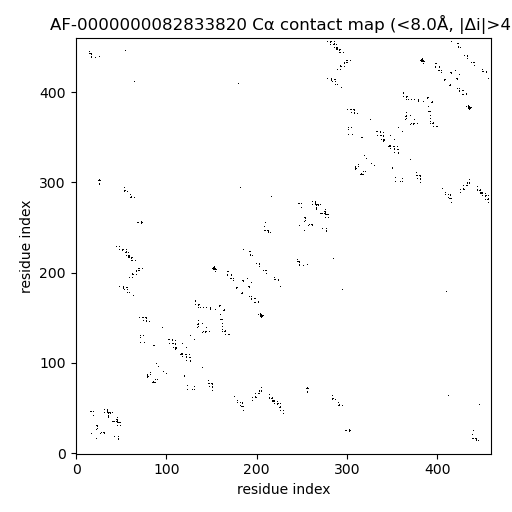547 1 95.5 225 ALA A C 1
ATOM 1826 O O . ALA A 1 225 ? -10.586 -10.516 19.234 1 95.5 225 ALA A O 1
ATOM 1827 N N . THR A 1 226 ? -8.562 -9.922 18.578 1 93.5 226 THR A N 1
ATOM 1828 C CA . THR A 1 226 ? -8.523 -8.711 19.375 1 93.5 226 THR A CA 1
ATOM 1829 C C . THR A 1 226 ? -9.531 -7.684 18.859 1 93.5 226 THR A C 1
ATOM 1831 O O . THR A 1 226 ? -10.156 -6.973 19.656 1 93.5 226 THR A O 1
ATOM 1834 N N . CYS A 1 227 ? -9.695 -7.641 17.562 1 94.31 227 CYS A N 1
ATOM 1835 C CA . CYS A 1 227 ? -10.578 -6.668 16.922 1 94.31 227 CYS A CA 1
ATOM 1836 C C . CYS A 1 227 ? -12.039 -6.98 17.219 1 94.31 227 CYS A C 1
ATOM 1838 O O . CYS A 1 227 ? -12.852 -6.07 17.391 1 94.31 227 CYS A O 1
ATOM 1840 N N . THR A 1 228 ? -12.391 -8.195 17.312 1 90.94 228 THR A N 1
ATOM 1841 C CA . THR A 1 228 ? -13.781 -8.594 17.5 1 90.94 228 THR A CA 1
ATOM 1842 C C . THR A 1 228 ? -14.203 -8.406 18.953 1 90.94 228 THR A C 1
ATOM 1844 O O . THR A 1 228 ? -15.391 -8.422 19.266 1 90.94 228 THR A O 1
ATOM 1847 N N . ALA A 1 229 ? -13.266 -8.148 19.828 1 89.94 229 ALA A N 1
ATOM 1848 C CA . ALA A 1 229 ? -13.547 -8 21.25 1 89.94 229 ALA A CA 1
ATOM 1849 C C . ALA A 1 229 ? -13.75 -6.535 21.625 1 89.94 229 ALA A C 1
ATOM 1851 O O . ALA A 1 229 ? -14.008 -6.211 22.781 1 89.94 229 ALA A O 1
ATOM 1852 N N . ILE A 1 230 ? -13.742 -5.719 20.734 1 91.19 230 ILE A N 1
ATOM 1853 C CA . ILE A 1 230 ? -13.852 -4.301 21.047 1 91.19 230 ILE A CA 1
ATOM 1854 C C . ILE A 1 230 ? -15.258 -3.992 21.547 1 91.19 230 ILE A C 1
ATOM 1856 O O . ILE A 1 230 ? -16.25 -4.355 20.906 1 91.19 230 ILE A O 1
ATOM 1860 N N . MET B 1 1 ? 6.949 -42.969 45.438 1 29.66 1 MET B N 1
ATOM 1861 C CA . MET B 1 1 ? 6.785 -43.094 44 1 29.66 1 MET B CA 1
ATOM 1862 C C . MET B 1 1 ? 6.723 -41.75 43.344 1 29.66 1 MET B C 1
ATOM 1864 O O . MET B 1 1 ? 5.801 -40.969 43.594 1 29.66 1 MET B O 1
ATOM 1868 N N . GLY B 1 2 ? 7.895 -41.062 43.094 1 32.06 2 GLY B N 1
ATOM 1869 C CA . GLY B 1 2 ? 8.219 -39.719 42.625 1 32.06 2 GLY B CA 1
ATOM 1870 C C . GLY B 1 2 ? 7.793 -39.5 41.188 1 32.06 2 GLY B C 1
ATOM 1871 O O . GLY B 1 2 ? 8.172 -40.25 40.312 1 32.06 2 GLY B O 1
ATOM 1872 N N . THR B 1 3 ? 6.57 -38.938 41.031 1 35.44 3 THR B N 1
ATOM 1873 C CA . THR B 1 3 ? 5.984 -38.594 39.719 1 35.44 3 THR B CA 1
ATOM 1874 C C . THR B 1 3 ? 6.875 -37.625 38.969 1 35.44 3 THR B C 1
ATOM 1876 O O . THR B 1 3 ? 7.184 -36.531 39.469 1 35.44 3 THR B O 1
ATOM 1879 N N . ARG B 1 4 ? 7.82 -38.156 38.125 1 32.41 4 ARG B N 1
ATOM 1880 C CA . ARG B 1 4 ? 8.633 -37.375 37.219 1 32.41 4 ARG B CA 1
ATOM 1881 C C . ARG B 1 4 ? 7.75 -36.562 36.281 1 32.41 4 ARG B C 1
ATOM 1883 O O . ARG B 1 4 ? 6.988 -37.125 35.469 1 32.41 4 ARG B O 1
ATOM 1890 N N . LYS B 1 5 ? 7.301 -35.375 36.719 1 34.59 5 LYS B N 1
ATOM 1891 C CA . LYS B 1 5 ? 6.691 -34.438 35.781 1 34.59 5 LYS B CA 1
ATOM 1892 C C . LYS B 1 5 ? 7.617 -34.188 34.594 1 34.59 5 LYS B C 1
ATOM 1894 O O . LYS B 1 5 ? 8.719 -33.656 34.781 1 34.59 5 LYS B O 1
ATOM 1899 N N . GLY B 1 6 ? 7.797 -35.156 33.656 1 33.19 6 GLY B N 1
ATOM 1900 C CA . GLY B 1 6 ? 8.492 -34.844 32.406 1 33.19 6 GLY B CA 1
ATOM 1901 C C . GLY B 1 6 ? 8.008 -33.562 31.766 1 33.19 6 GLY B C 1
ATOM 1902 O O . GLY B 1 6 ? 6.805 -33.344 31.609 1 33.19 6 GLY B O 1
ATOM 1903 N N . GLY B 1 7 ? 8.68 -32.5 32.094 1 32.62 7 GLY B N 1
ATOM 1904 C CA . GLY B 1 7 ? 8.477 -31.219 31.406 1 32.62 7 GLY B CA 1
ATOM 1905 C C . GLY B 1 7 ? 8.445 -31.328 29.906 1 32.62 7 GLY B C 1
ATOM 1906 O O . GLY B 1 7 ? 9.375 -31.859 29.297 1 32.62 7 GLY B O 1
ATOM 1907 N N . ALA B 1 8 ? 7.273 -31.578 29.344 1 30.42 8 ALA B N 1
ATOM 1908 C CA . ALA B 1 8 ? 7.137 -31.453 27.891 1 30.42 8 ALA B CA 1
ATOM 1909 C C . ALA B 1 8 ? 7.824 -30.188 27.391 1 30.42 8 ALA B C 1
ATOM 1911 O O . ALA B 1 8 ? 7.504 -29.078 27.828 1 30.42 8 ALA B O 1
ATOM 1912 N N . ALA B 1 9 ? 9.117 -30.281 27.016 1 33.91 9 ALA B N 1
ATOM 1913 C CA . ALA B 1 9 ? 9.852 -29.281 26.25 1 33.91 9 ALA B CA 1
ATOM 1914 C C . ALA B 1 9 ? 8.961 -28.641 25.188 1 33.91 9 ALA B C 1
ATOM 1916 O O . ALA B 1 9 ? 8.242 -29.328 24.469 1 33.91 9 ALA B O 1
ATOM 1917 N N . SER B 1 10 ? 8.547 -27.422 25.297 1 36.97 10 SER B N 1
ATOM 1918 C CA . SER B 1 10 ? 7.934 -26.578 24.281 1 36.97 10 SER B CA 1
ATOM 1919 C C . SER B 1 10 ? 8.539 -26.828 22.906 1 36.97 10 SER B C 1
ATOM 1921 O O . SER B 1 10 ? 9.758 -26.828 22.75 1 36.97 10 SER B O 1
ATOM 1923 N N . LYS B 1 11 ? 8.125 -27.797 22.203 1 36.47 11 LYS B N 1
ATOM 1924 C CA . LYS B 1 11 ? 8.523 -28.031 20.812 1 36.47 11 LYS B CA 1
ATOM 1925 C C . LYS B 1 11 ? 8.852 -26.719 20.109 1 36.47 11 LYS B C 1
ATOM 1927 O O . LYS B 1 11 ? 7.996 -25.844 19.984 1 36.47 11 LYS B O 1
ATOM 1932 N N . THR B 1 12 ? 9.961 -26.125 20.219 1 39.16 12 THR B N 1
ATOM 1933 C CA . THR B 1 12 ? 10.461 -25.094 19.312 1 39.16 12 THR B CA 1
ATOM 1934 C C . THR B 1 12 ? 10 -25.375 17.891 1 39.16 12 THR B C 1
ATOM 1936 O O . THR B 1 12 ? 10.406 -26.375 17.281 1 39.16 12 THR B O 1
ATOM 1939 N N . GLU B 1 13 ? 8.82 -25.25 17.5 1 42.06 13 GLU B N 1
ATOM 1940 C CA . GLU B 1 13 ? 8.32 -25.406 16.141 1 42.06 13 GLU B CA 1
ATOM 1941 C C . GLU B 1 13 ? 9.344 -24.922 15.117 1 42.06 13 GLU B C 1
ATOM 1943 O O . GLU B 1 13 ? 9.75 -23.75 15.164 1 42.06 13 GLU B O 1
ATOM 1948 N N . ILE B 1 14 ? 10.266 -25.641 14.703 1 46.25 14 ILE B N 1
ATOM 1949 C CA . ILE B 1 14 ? 11.273 -25.438 13.672 1 46.25 14 ILE B CA 1
ATOM 1950 C C . ILE B 1 14 ? 10.664 -24.703 12.477 1 46.25 14 ILE B C 1
ATOM 1952 O O . ILE B 1 14 ? 9.656 -25.141 11.922 1 46.25 14 ILE B O 1
ATOM 1956 N N . SER B 1 15 ? 10.844 -23.422 12.43 1 57.72 15 SER B N 1
ATOM 1957 C CA . SER B 1 15 ? 10.523 -22.641 11.242 1 57.72 15 SER B CA 1
ATOM 1958 C C . SER B 1 15 ? 11.008 -23.344 9.977 1 57.72 15 SER B C 1
ATOM 1960 O O . SER B 1 15 ? 12.172 -23.719 9.875 1 57.72 15 SER B O 1
ATOM 1962 N N . ILE B 1 16 ? 10.227 -24.094 9.305 1 64.94 16 ILE B N 1
ATOM 1963 C CA . ILE B 1 16 ? 10.578 -24.734 8.039 1 64.94 16 ILE B CA 1
ATOM 1964 C C . ILE B 1 16 ? 10.812 -23.672 6.969 1 64.94 16 ILE B C 1
ATOM 1966 O O . ILE B 1 16 ? 9.875 -23.031 6.512 1 64.94 16 ILE B O 1
ATOM 1970 N N . PRO B 1 17 ? 12.109 -23.5 6.688 1 78 17 PRO B N 1
ATOM 1971 C CA . PRO B 1 17 ? 12.375 -22.516 5.645 1 78 17 PRO B CA 1
ATOM 1972 C C . PRO B 1 17 ? 11.844 -22.922 4.277 1 78 17 PRO B C 1
ATOM 1974 O O . PRO B 1 17 ? 11.742 -24.125 3.988 1 78 17 PRO B O 1
ATOM 1977 N N . MET B 1 18 ? 11.219 -22.031 3.559 1 86.75 18 MET B N 1
ATOM 1978 C CA . MET B 1 18 ? 10.859 -22.297 2.168 1 86.75 18 MET B CA 1
ATOM 1979 C C . MET B 1 18 ? 12.086 -22.641 1.339 1 86.75 18 MET B C 1
ATOM 1981 O O . MET B 1 18 ? 13.094 -21.938 1.386 1 86.75 18 MET B O 1
ATOM 1985 N N . GLU B 1 19 ? 12.008 -23.734 0.61 1 91.88 19 GLU B N 1
ATOM 1986 C CA . GLU B 1 19 ? 13.109 -24.109 -0.272 1 91.88 19 GLU B CA 1
ATOM 1987 C C . GLU B 1 19 ? 13.414 -23 -1.277 1 91.88 19 GLU B C 1
ATOM 1989 O O . GLU B 1 19 ? 12.5 -22.344 -1.794 1 91.88 19 GLU B O 1
ATOM 1994 N N . TRP B 1 20 ? 14.688 -22.828 -1.564 1 94.88 20 TRP B N 1
ATOM 1995 C CA . TRP B 1 20 ? 15.117 -21.719 -2.412 1 94.88 20 TRP B CA 1
ATOM 1996 C C . TRP B 1 20 ? 14.492 -21.812 -3.799 1 94.88 20 TRP B C 1
ATOM 1998 O O . TRP B 1 20 ? 14.055 -20.812 -4.363 1 94.88 20 TRP B O 1
ATOM 2008 N N . GLN B 1 21 ? 14.383 -23.031 -4.301 1 94.31 21 GLN B N 1
ATOM 2009 C CA . GLN B 1 21 ? 13.805 -23.219 -5.625 1 94.31 21 GLN B CA 1
ATOM 2010 C C . GLN B 1 21 ? 12.344 -22.781 -5.656 1 94.31 21 GLN B C 1
ATOM 2012 O O . GLN B 1 21 ? 11.898 -22.172 -6.637 1 94.31 21 GLN B O 1
ATOM 2017 N N . LEU B 1 22 ? 11.695 -23.094 -4.637 1 95.12 22 LEU B N 1
ATOM 2018 C CA . LEU B 1 22 ? 10.305 -22.656 -4.555 1 95.12 22 LEU B CA 1
ATOM 2019 C C . LEU B 1 22 ? 10.219 -21.125 -4.477 1 95.12 22 LEU B C 1
ATOM 2021 O O . LEU B 1 22 ? 9.336 -20.516 -5.09 1 95.12 22 LEU B O 1
ATOM 2025 N N . ARG B 1 23 ? 11.109 -20.484 -3.723 1 95.62 23 ARG B N 1
ATOM 2026 C CA . ARG B 1 23 ? 11.141 -19.031 -3.633 1 95.62 23 ARG B CA 1
ATOM 2027 C C . ARG B 1 23 ? 11.289 -18.391 -5.016 1 95.62 23 ARG B C 1
ATOM 2029 O O . ARG B 1 23 ? 10.594 -17.438 -5.34 1 95.62 23 ARG B O 1
ATOM 2036 N N . GLU B 1 24 ? 12.172 -18.984 -5.777 1 96 24 GLU B N 1
ATOM 2037 C CA . GLU B 1 24 ? 12.422 -18.438 -7.105 1 96 24 GLU B CA 1
ATOM 2038 C C . GLU B 1 24 ? 11.219 -18.609 -8.016 1 96 24 GLU B C 1
ATOM 2040 O O . GLU B 1 24 ? 10.906 -17.734 -8.828 1 96 24 GLU B O 1
ATOM 2045 N N . THR B 1 25 ? 10.57 -19.719 -7.863 1 94.44 25 THR B N 1
ATOM 2046 C CA . THR B 1 25 ? 9.391 -19.984 -8.672 1 94.44 25 THR B CA 1
ATOM 2047 C C . THR B 1 25 ? 8.258 -19.047 -8.297 1 94.44 25 THR B C 1
ATOM 2049 O O . THR B 1 25 ? 7.578 -18.5 -9.172 1 94.44 25 THR B O 1
ATOM 2052 N N . VAL B 1 26 ? 8.117 -18.828 -7.02 1 95.44 26 VAL B N 1
ATOM 2053 C CA . VAL B 1 26 ? 6.973 -18.094 -6.492 1 95.44 26 VAL B CA 1
ATOM 2054 C C . VAL B 1 26 ? 7.238 -16.594 -6.594 1 95.44 26 VAL B C 1
ATOM 2056 O O . VAL B 1 26 ? 6.348 -15.82 -6.957 1 95.44 26 VAL B O 1
ATOM 2059 N N . PHE B 1 27 ? 8.484 -16.141 -6.312 1 96.5 27 PHE B N 1
ATOM 2060 C CA . PHE B 1 27 ? 8.766 -14.711 -6.199 1 96.5 27 PHE B CA 1
ATOM 2061 C C . PHE B 1 27 ? 9.625 -14.234 -7.367 1 96.5 27 PHE B C 1
ATOM 2063 O O . PHE B 1 27 ? 9.891 -13.039 -7.5 1 96.5 27 PHE B O 1
ATOM 2070 N N . SER B 1 28 ? 10.039 -15.148 -8.219 1 95.94 28 SER B N 1
ATOM 2071 C CA . SER B 1 28 ? 10.797 -14.914 -9.438 1 95.94 28 SER B CA 1
ATOM 2072 C C . SER B 1 28 ? 12.297 -14.914 -9.172 1 95.94 28 SER B C 1
ATOM 2074 O O . SER B 1 28 ? 12.742 -14.562 -8.07 1 95.94 28 SER B O 1
ATOM 2076 N N . VAL B 1 29 ? 13.031 -15.25 -10.133 1 95.5 29 VAL B N 1
ATOM 2077 C CA . VAL B 1 29 ? 14.484 -15.367 -10.062 1 95.5 29 VAL B CA 1
ATOM 2078 C C . VAL B 1 29 ? 15.109 -13.984 -9.938 1 95.5 29 VAL B C 1
ATOM 2080 O O . VAL B 1 29 ? 15.961 -13.758 -9.07 1 95.5 29 VAL B O 1
ATOM 2083 N N . PRO B 1 30 ? 14.703 -13 -10.711 1 94.94 30 PRO B N 1
ATOM 2084 C CA . PRO B 1 30 ? 15.32 -11.68 -10.555 1 94.94 30 PRO B CA 1
ATOM 2085 C C . PRO B 1 30 ? 15.102 -11.078 -9.172 1 94.94 30 PRO B C 1
ATOM 2087 O O . PRO B 1 30 ? 16.031 -10.508 -8.594 1 94.94 30 PRO B O 1
ATOM 2090 N N . ARG B 1 31 ? 13.984 -11.203 -8.641 1 95.38 31 ARG B N 1
ATOM 2091 C CA . ARG B 1 31 ? 13.695 -10.656 -7.324 1 95.38 31 ARG B CA 1
ATOM 2092 C C . ARG B 1 31 ? 14.539 -11.336 -6.25 1 95.38 31 ARG B C 1
ATOM 2094 O O . ARG B 1 31 ? 15.188 -10.672 -5.445 1 95.38 31 ARG B O 1
ATOM 2101 N N . MET B 1 32 ? 14.508 -12.656 -6.254 1 96.94 32 MET B N 1
ATOM 2102 C CA . MET B 1 32 ? 15.273 -13.406 -5.258 1 96.94 32 MET B CA 1
ATOM 2103 C C . MET B 1 32 ? 16.766 -13.234 -5.488 1 96.94 32 MET B C 1
ATOM 2105 O O . MET B 1 32 ? 17.562 -13.258 -4.535 1 96.94 32 MET B O 1
ATOM 2109 N N . GLY B 1 33 ? 17.109 -13.047 -6.719 1 96.94 33 GLY B N 1
ATOM 2110 C CA . GLY B 1 33 ? 18.516 -12.844 -7.066 1 96.94 33 GLY B CA 1
ATOM 2111 C C . GLY B 1 33 ? 19.109 -11.617 -6.402 1 96.94 33 GLY B C 1
ATOM 2112 O O . GLY B 1 33 ? 20.297 -11.609 -6.062 1 96.94 33 GLY B O 1
ATOM 2113 N N . ARG B 1 34 ? 18.328 -10.602 -6.195 1 95.69 34 ARG B N 1
ATOM 2114 C CA . ARG B 1 34 ? 18.797 -9.406 -5.508 1 95.69 34 ARG B CA 1
ATOM 2115 C C . ARG B 1 34 ? 19.25 -9.727 -4.094 1 95.69 34 ARG B C 1
ATOM 2117 O O . ARG B 1 34 ? 20.281 -9.227 -3.637 1 95.69 34 ARG B O 1
ATOM 2124 N N . TYR B 1 35 ? 18.531 -10.578 -3.469 1 97.06 35 TYR B N 1
ATOM 2125 C CA . TYR B 1 35 ? 18.891 -10.984 -2.117 1 97.06 35 TYR B CA 1
ATOM 2126 C C . TYR B 1 35 ? 20.094 -11.922 -2.135 1 97.06 35 TYR B C 1
ATOM 2128 O O . TYR B 1 35 ? 21 -11.789 -1.322 1 97.06 35 TYR B O 1
ATOM 2136 N N . LEU B 1 36 ? 20.047 -12.867 -3.033 1 97.44 36 LEU B N 1
ATOM 2137 C CA . LEU B 1 36 ? 21.141 -13.836 -3.152 1 97.44 36 LEU B CA 1
ATOM 2138 C C . LEU B 1 36 ? 22.469 -13.133 -3.412 1 97.44 36 LEU B C 1
ATOM 2140 O O . LEU B 1 36 ? 23.484 -13.484 -2.818 1 97.44 36 LEU B O 1
ATOM 2144 N N . ASN B 1 37 ? 22.422 -12.125 -4.266 1 97.25 37 ASN B N 1
ATOM 2145 C CA . ASN B 1 37 ? 23.625 -11.391 -4.633 1 97.25 37 ASN B CA 1
ATOM 2146 C C . ASN B 1 37 ? 24.188 -10.609 -3.447 1 97.25 37 ASN B C 1
ATOM 2148 O O . ASN B 1 37 ? 25.406 -10.477 -3.307 1 97.25 37 ASN B O 1
ATOM 2152 N N . LYS B 1 38 ? 23.344 -10.117 -2.6 1 96.81 38 LYS B N 1
ATOM 2153 C CA . LYS B 1 38 ? 23.766 -9.328 -1.445 1 96.81 38 LYS B CA 1
ATOM 2154 C C . LYS B 1 38 ? 24.516 -10.188 -0.441 1 96.81 38 LYS B C 1
ATOM 2156 O O . LYS B 1 38 ? 25.297 -9.672 0.373 1 96.81 38 LYS B O 1
ATOM 2161 N N . TYR B 1 39 ? 24.344 -11.484 -0.592 1 96.56 39 TYR B N 1
ATOM 2162 C CA . TYR B 1 39 ? 24.984 -12.383 0.365 1 96.56 39 TYR B CA 1
ATOM 2163 C C . TYR B 1 39 ? 25.844 -13.414 -0.349 1 96.56 39 TYR B C 1
ATOM 2165 O O . TYR B 1 39 ? 25.938 -14.562 0.086 1 96.56 39 TYR B O 1
ATOM 2173 N N . ALA B 1 40 ? 26.359 -13.102 -1.468 1 96.56 40 ALA B N 1
ATOM 2174 C CA . ALA B 1 40 ? 27.359 -13.852 -2.225 1 96.56 40 ALA B CA 1
ATOM 2175 C C . ALA B 1 40 ? 26.891 -15.281 -2.484 1 96.56 40 ALA B C 1
ATOM 2177 O O . ALA B 1 40 ? 27.656 -16.234 -2.301 1 96.56 40 ALA B O 1
ATOM 2178 N N . GLY B 1 41 ? 25.672 -15.398 -2.684 1 96.31 41 GLY B N 1
ATOM 2179 C CA . GLY B 1 41 ? 25.156 -16.688 -3.102 1 96.31 41 GLY B CA 1
ATOM 2180 C C . GLY B 1 41 ? 24.703 -17.562 -1.941 1 96.31 41 GLY B C 1
ATOM 2181 O O . GLY B 1 41 ? 24.281 -18.703 -2.139 1 96.31 41 GLY B O 1
ATOM 2182 N N . ASP B 1 42 ? 24.75 -17.078 -0.708 1 97.06 42 ASP B N 1
ATOM 2183 C CA . ASP B 1 42 ? 24.266 -17.812 0.462 1 97.06 42 ASP B CA 1
ATOM 2184 C C . ASP B 1 42 ? 22.75 -17.797 0.522 1 97.06 42 ASP B C 1
ATOM 2186 O O . ASP B 1 42 ? 22.141 -16.859 1.04 1 97.06 42 ASP B O 1
ATOM 2190 N N . ALA B 1 43 ? 22.109 -18.891 0.072 1 96.38 43 ALA B N 1
ATOM 2191 C CA . ALA B 1 43 ? 20.656 -18.984 -0.038 1 96.38 43 ALA B CA 1
ATOM 2192 C C . ALA B 1 43 ? 20 -18.875 1.333 1 96.38 43 ALA B C 1
ATOM 2194 O O . ALA B 1 43 ? 18.891 -18.344 1.458 1 96.38 43 ALA B O 1
ATOM 2195 N N . GLY B 1 44 ? 20.656 -19.453 2.322 1 95.25 44 GLY B N 1
ATOM 2196 C CA . GLY B 1 44 ? 20.125 -19.375 3.67 1 95.25 44 GLY B CA 1
ATOM 2197 C C . GLY B 1 44 ? 19.984 -17.938 4.176 1 95.25 44 GLY B C 1
ATOM 2198 O O . GLY B 1 44 ? 18.906 -17.531 4.602 1 95.25 44 GLY B O 1
ATOM 2199 N N . ARG B 1 45 ? 21.062 -17.188 4.082 1 96.06 45 ARG B N 1
ATOM 2200 C CA . ARG B 1 45 ? 21.047 -15.797 4.523 1 96.06 45 ARG B CA 1
ATOM 2201 C C . ARG B 1 45 ? 20.141 -14.953 3.65 1 96.06 45 ARG B C 1
ATOM 2203 O O . ARG B 1 45 ? 19.453 -14.055 4.148 1 96.06 45 ARG B O 1
ATOM 2210 N N . ALA B 1 46 ? 20.125 -15.227 2.365 1 97.12 46 ALA B N 1
ATOM 2211 C CA . ALA B 1 46 ? 19.234 -14.516 1.446 1 97.12 46 ALA B CA 1
ATOM 2212 C C . ALA B 1 46 ? 17.766 -14.727 1.818 1 97.12 46 ALA B C 1
ATOM 2214 O O . ALA B 1 46 ? 16.969 -13.789 1.775 1 97.12 46 ALA B O 1
ATOM 2215 N N . GLY B 1 47 ? 17.453 -15.977 2.186 1 96.06 47 GLY B N 1
ATOM 2216 C CA . GLY B 1 47 ? 16.094 -16.281 2.617 1 96.06 47 GLY B CA 1
ATOM 2217 C C . GLY B 1 47 ? 15.688 -15.523 3.873 1 96.06 47 GLY B C 1
ATOM 2218 O O . GLY B 1 47 ? 14.586 -14.977 3.947 1 96.06 47 GLY B O 1
ATOM 2219 N N . VAL B 1 48 ? 16.578 -15.492 4.84 1 95.94 48 VAL B N 1
ATOM 2220 C CA . VAL B 1 48 ? 16.328 -14.766 6.082 1 95.94 48 VAL B CA 1
ATOM 2221 C C . VAL B 1 48 ? 16.141 -13.281 5.781 1 95.94 48 VAL B C 1
ATOM 2223 O O . VAL B 1 48 ? 15.242 -12.641 6.332 1 95.94 48 VAL B O 1
ATOM 2226 N N . ALA B 1 49 ? 16.984 -12.789 4.891 1 97 49 ALA B N 1
ATOM 2227 C CA . ALA B 1 49 ? 16.891 -11.383 4.52 1 97 49 ALA B CA 1
ATOM 2228 C C . ALA B 1 49 ? 15.539 -11.062 3.881 1 97 49 ALA B C 1
ATOM 2230 O O . ALA B 1 49 ? 14.938 -10.031 4.172 1 97 49 ALA B O 1
ATOM 2231 N N . TYR B 1 50 ? 15.102 -11.906 3.037 1 97.12 50 TYR B N 1
ATOM 2232 C CA . TYR B 1 50 ? 13.805 -11.711 2.406 1 97.12 50 TYR B CA 1
ATOM 2233 C C . TYR B 1 50 ? 12.695 -11.68 3.449 1 97.12 50 TYR B C 1
ATOM 2235 O O . TYR B 1 50 ? 11.828 -10.805 3.414 1 97.12 50 TYR B O 1
ATOM 2243 N N . ASP B 1 51 ? 12.766 -12.602 4.344 1 96.44 51 ASP B N 1
ATOM 2244 C CA . ASP B 1 51 ? 11.773 -12.656 5.41 1 96.44 51 ASP B CA 1
ATOM 2245 C C . ASP B 1 51 ? 11.781 -11.367 6.23 1 96.44 51 ASP B C 1
ATOM 2247 O O . ASP B 1 51 ? 10.719 -10.805 6.52 1 96.44 51 ASP B O 1
ATOM 2251 N N . GLN B 1 52 ? 12.938 -10.945 6.57 1 96.94 52 GLN B N 1
ATOM 2252 C CA . GLN B 1 52 ? 13.055 -9.734 7.375 1 96.94 52 GLN B CA 1
ATOM 2253 C C . GLN B 1 52 ? 12.586 -8.508 6.598 1 96.94 52 GLN B C 1
ATOM 2255 O O . GLN B 1 52 ? 12.023 -7.574 7.176 1 96.94 52 GLN B O 1
ATOM 2260 N N . ASN B 1 53 ? 12.805 -8.539 5.293 1 97.88 53 ASN B N 1
ATOM 2261 C CA . ASN B 1 53 ? 12.297 -7.449 4.461 1 97.88 53 ASN B CA 1
ATOM 2262 C C . ASN B 1 53 ? 10.773 -7.367 4.516 1 97.88 53 ASN B C 1
ATOM 2264 O O . ASN B 1 53 ? 10.211 -6.281 4.641 1 97.88 53 ASN B O 1
ATOM 2268 N N . VAL B 1 54 ? 10.094 -8.492 4.445 1 97.44 54 VAL B N 1
ATOM 2269 C CA . VAL B 1 54 ? 8.641 -8.562 4.523 1 97.44 54 VAL B CA 1
ATOM 2270 C C . VAL B 1 54 ? 8.164 -8.031 5.871 1 97.44 54 VAL B C 1
ATOM 2272 O O . VAL B 1 54 ? 7.23 -7.223 5.93 1 97.44 54 VAL B O 1
ATOM 2275 N N . LEU B 1 55 ? 8.852 -8.391 6.895 1 97.88 55 LEU B N 1
ATOM 2276 C CA . LEU B 1 55 ? 8.445 -8 8.242 1 97.88 55 LEU B CA 1
ATOM 2277 C C . LEU B 1 55 ? 8.789 -6.539 8.516 1 97.88 55 LEU B C 1
ATOM 2279 O O . LEU B 1 55 ? 8.086 -5.867 9.273 1 97.88 55 LEU B O 1
ATOM 2283 N N . LEU B 1 56 ? 9.836 -6.098 7.906 1 98.38 56 LEU B N 1
ATOM 2284 C CA . LEU B 1 56 ? 10.18 -4.684 8.023 1 98.38 56 LEU B CA 1
ATOM 2285 C C . LEU B 1 56 ? 9.109 -3.812 7.371 1 98.38 56 LEU B C 1
ATOM 2287 O O . LEU B 1 56 ? 8.711 -2.787 7.93 1 98.38 56 LEU B O 1
ATOM 2291 N N . ALA B 1 57 ? 8.672 -4.219 6.199 1 98.5 57 ALA B N 1
ATOM 2292 C CA . ALA B 1 57 ? 7.559 -3.523 5.547 1 98.5 57 ALA B CA 1
ATOM 2293 C C . ALA B 1 57 ? 6.324 -3.506 6.438 1 98.5 57 ALA B C 1
ATOM 2295 O O . ALA B 1 57 ? 5.668 -2.471 6.582 1 98.5 57 ALA B O 1
ATOM 2296 N N . GLN B 1 58 ? 6.066 -4.625 7.043 1 98.31 58 GLN B N 1
ATOM 2297 C CA . GLN B 1 58 ? 4.965 -4.734 7.992 1 98.31 58 GLN B CA 1
ATOM 2298 C C . GLN B 1 58 ? 5.125 -3.74 9.141 1 98.31 58 GLN B C 1
ATOM 2300 O O . GLN B 1 58 ? 4.176 -3.035 9.492 1 98.31 58 GLN B O 1
ATOM 2305 N N . ALA B 1 59 ? 6.254 -3.674 9.656 1 98.38 59 ALA B N 1
ATOM 2306 C CA . ALA B 1 59 ? 6.52 -2.824 10.82 1 98.38 59 ALA B CA 1
ATOM 2307 C C . ALA B 1 59 ? 6.328 -1.35 10.469 1 98.38 59 ALA B C 1
ATOM 2309 O O . ALA B 1 59 ? 5.961 -0.546 11.328 1 98.38 59 ALA B O 1
ATOM 2310 N N . LEU B 1 60 ? 6.512 -0.99 9.266 1 98.69 60 LEU B N 1
ATOM 2311 C CA . LEU B 1 60 ? 6.484 0.403 8.836 1 98.69 60 LEU B CA 1
ATOM 2312 C C . LEU B 1 60 ? 5.051 0.883 8.633 1 98.69 60 LEU B C 1
ATOM 2314 O O . LEU B 1 60 ? 4.801 2.088 8.555 1 98.69 60 LEU B O 1
ATOM 2318 N N . MET B 1 61 ? 4.094 0.011 8.641 1 98.06 61 MET B N 1
ATOM 2319 C CA . MET B 1 61 ? 2.738 0.315 8.195 1 98.06 61 MET B CA 1
ATOM 2320 C C . MET B 1 61 ? 2.09 1.36 9.094 1 98.06 61 MET B C 1
ATOM 2322 O O . MET B 1 61 ? 1.533 2.346 8.609 1 98.06 61 MET B O 1
ATOM 2326 N N . PRO B 1 62 ? 2.178 1.282 10.422 1 98.31 62 PRO B N 1
ATOM 2327 C CA . PRO B 1 62 ? 1.515 2.295 11.242 1 98.31 62 PRO B CA 1
ATOM 2328 C C . PRO B 1 62 ? 2.078 3.697 11.023 1 98.31 62 PRO B C 1
ATOM 2330 O O . PRO B 1 62 ? 1.318 4.664 10.93 1 98.31 62 PRO B O 1
ATOM 2333 N N . ALA B 1 63 ? 3.377 3.758 10.906 1 98.56 63 ALA B N 1
ATOM 2334 C CA . ALA B 1 63 ? 4.012 5.059 10.703 1 98.56 63 ALA B CA 1
ATOM 2335 C C . ALA B 1 63 ? 3.631 5.648 9.352 1 98.56 63 ALA B C 1
ATOM 2337 O O . ALA B 1 63 ? 3.318 6.836 9.25 1 98.56 63 ALA B O 1
ATOM 2338 N N . LEU B 1 64 ? 3.627 4.816 8.344 1 98.5 64 LEU B N 1
ATOM 2339 C CA . LEU B 1 64 ? 3.334 5.281 6.988 1 98.5 64 LEU B CA 1
ATOM 2340 C C . LEU B 1 64 ? 1.87 5.691 6.863 1 98.5 64 LEU B C 1
ATOM 2342 O O . LEU B 1 64 ? 1.56 6.719 6.254 1 98.5 64 LEU B O 1
ATOM 2346 N N . GLN B 1 65 ? 0.982 4.887 7.387 1 97.88 65 GLN B N 1
ATOM 2347 C CA . GLN B 1 65 ? -0.429 5.258 7.387 1 97.88 65 GLN B CA 1
ATOM 2348 C C . GLN B 1 65 ? -0.65 6.594 8.086 1 97.88 65 GLN B C 1
ATOM 2350 O O . GLN B 1 65 ? -1.365 7.457 7.578 1 97.88 65 GLN B O 1
ATOM 2355 N N . THR B 1 66 ? -0.061 6.75 9.188 1 98.31 66 THR B N 1
ATOM 2356 C CA . THR B 1 66 ? -0.248 7.938 10.016 1 98.31 66 THR B CA 1
ATOM 2357 C C . THR B 1 66 ? 0.269 9.18 9.289 1 98.31 66 THR B C 1
ATOM 2359 O O . THR B 1 66 ? -0.439 10.188 9.188 1 98.31 66 THR B O 1
ATOM 2362 N N . VAL B 1 67 ? 1.461 9.086 8.758 1 98.69 67 VAL B N 1
ATOM 2363 C CA . VAL B 1 67 ? 2.057 10.281 8.164 1 98.69 67 VAL B CA 1
ATOM 2364 C C . VAL B 1 67 ? 1.313 10.648 6.887 1 98.69 67 VAL B C 1
ATOM 2366 O O . VAL B 1 67 ? 1.158 11.836 6.57 1 98.69 67 VAL B O 1
ATOM 2369 N N . GLU B 1 68 ? 0.873 9.664 6.148 1 98.44 68 GLU B N 1
ATOM 2370 C CA . GLU B 1 68 ? 0.129 9.953 4.926 1 98.44 68 GLU B CA 1
ATOM 2371 C C . GLU B 1 68 ? -1.15 10.727 5.227 1 98.44 68 GLU B C 1
ATOM 2373 O O . GLU B 1 68 ? -1.422 11.75 4.602 1 98.44 68 GLU B O 1
ATOM 2378 N N . ILE B 1 69 ? -1.867 10.273 6.195 1 98.38 69 ILE B N 1
ATOM 2379 C CA . ILE B 1 69 ? -3.156 10.875 6.516 1 98.38 69 ILE B CA 1
ATOM 2380 C C . ILE B 1 69 ? -2.941 12.219 7.211 1 98.38 69 ILE B C 1
ATOM 2382 O O . ILE B 1 69 ? -3.586 13.211 6.867 1 98.38 69 ILE B O 1
ATOM 2386 N N . ALA B 1 70 ? -2.039 12.273 8.141 1 98.44 70 ALA B N 1
ATOM 2387 C CA . ALA B 1 70 ? -1.775 13.508 8.891 1 98.44 70 ALA B CA 1
ATOM 2388 C C . ALA B 1 70 ? -1.271 14.609 7.965 1 98.44 70 ALA B C 1
ATOM 2390 O O . ALA B 1 70 ? -1.716 15.758 8.055 1 98.44 70 ALA B O 1
ATOM 2391 N N . LEU B 1 71 ? -0.35 14.258 7.094 1 98.62 71 LEU B N 1
ATOM 2392 C CA . LEU B 1 71 ? 0.229 15.234 6.18 1 98.62 71 LEU B CA 1
ATOM 2393 C C . LEU B 1 71 ? -0.824 15.758 5.207 1 98.62 71 LEU B C 1
ATOM 2395 O O . LEU B 1 71 ? -0.94 16.969 5.008 1 98.62 71 LEU B O 1
ATOM 2399 N N . ARG B 1 72 ? -1.539 14.836 4.672 1 98.06 72 ARG B N 1
ATOM 2400 C CA . ARG B 1 72 ? -2.604 15.219 3.75 1 98.06 72 ARG B CA 1
ATOM 2401 C C . ARG B 1 72 ? -3.568 16.203 4.41 1 98.06 72 ARG B C 1
ATOM 2403 O O . ARG B 1 72 ? -3.879 17.25 3.84 1 98.06 72 ARG B O 1
ATOM 2410 N N . ASN B 1 73 ? -3.973 15.938 5.57 1 98.12 73 ASN B N 1
ATOM 2411 C CA . ASN B 1 73 ? -4.961 16.766 6.246 1 98.12 73 ASN B CA 1
ATOM 2412 C C . ASN B 1 73 ? -4.355 18.094 6.707 1 98.12 73 ASN B C 1
ATOM 2414 O O . ASN B 1 73 ? -5.023 19.125 6.68 1 98.12 73 ASN B O 1
ATOM 2418 N N . ALA B 1 74 ? -3.117 18.047 7.168 1 98.5 74 ALA B N 1
ATOM 2419 C CA . ALA B 1 74 ? -2.441 19.281 7.559 1 98.5 74 ALA B CA 1
ATOM 2420 C C . ALA B 1 74 ? -2.326 20.234 6.379 1 98.5 74 ALA B C 1
ATOM 2422 O O . ALA B 1 74 ? -2.582 21.438 6.516 1 98.5 74 ALA B O 1
ATOM 2423 N N . ILE B 1 75 ? -1.976 19.703 5.238 1 98.69 75 ILE B N 1
ATOM 2424 C CA . ILE B 1 75 ? -1.839 20.5 4.02 1 98.69 75 ILE B CA 1
ATOM 2425 C C . ILE B 1 75 ? -3.201 21.047 3.605 1 98.69 75 ILE B C 1
ATOM 2427 O O . ILE B 1 75 ? -3.338 22.25 3.32 1 98.69 75 ILE B O 1
ATOM 2431 N N . HIS B 1 76 ? -4.18 20.172 3.635 1 98.44 76 HIS B N 1
ATOM 2432 C CA . HIS B 1 76 ? -5.535 20.562 3.268 1 98.44 76 HIS B CA 1
ATOM 2433 C C . HIS B 1 76 ? -6.039 21.703 4.16 1 98.44 76 HIS B C 1
ATOM 2435 O O . HIS B 1 76 ? -6.602 22.672 3.67 1 98.44 76 HIS B O 1
ATOM 2441 N N . HIS B 1 77 ? -5.832 21.594 5.418 1 97.88 77 HIS B N 1
ATOM 2442 C CA . HIS B 1 77 ? -6.277 22.609 6.363 1 97.88 77 HIS B CA 1
ATOM 2443 C C . HIS B 1 77 ? -5.555 23.938 6.125 1 97.88 77 HIS B C 1
ATOM 2445 O O . HIS B 1 77 ? -6.184 25 6.113 1 97.88 77 HIS B O 1
ATOM 2451 N N . SER B 1 78 ? -4.281 23.859 5.973 1 98.38 78 SER B N 1
ATOM 2452 C CA . SER B 1 78 ? -3.484 25.062 5.758 1 98.38 78 SER B CA 1
ATOM 2453 C C . SER B 1 78 ? -3.936 25.812 4.504 1 98.38 78 SER B C 1
ATOM 2455 O O . SER B 1 78 ? -4.16 27.016 4.547 1 98.38 78 SER B O 1
ATOM 2457 N N . LEU B 1 79 ? -4.109 25.078 3.42 1 98.5 79 LEU B N 1
ATOM 2458 C CA . LEU B 1 79 ? -4.48 25.703 2.152 1 98.5 79 LEU B CA 1
ATOM 2459 C C . LEU B 1 79 ? -5.922 26.203 2.188 1 98.5 79 LEU B C 1
ATOM 2461 O O . LEU B 1 79 ? -6.23 27.266 1.659 1 98.5 79 LEU B O 1
ATOM 2465 N N . SER B 1 80 ? -6.801 25.391 2.766 1 98.31 80 SER B N 1
ATOM 2466 C CA . SER B 1 80 ? -8.188 25.812 2.898 1 98.31 80 SER B CA 1
ATOM 2467 C C . SER B 1 80 ? -8.289 27.125 3.67 1 98.31 80 SER B C 1
ATOM 2469 O O . SER B 1 80 ? -9.016 28.031 3.27 1 98.31 80 SER B O 1
ATOM 2471 N N . ARG B 1 81 ? -7.582 27.219 4.699 1 97.81 81 ARG B N 1
ATOM 2472 C CA . ARG B 1 81 ? -7.602 28.406 5.547 1 97.81 81 ARG B CA 1
ATOM 2473 C C . ARG B 1 81 ? -6.988 29.609 4.828 1 97.81 81 ARG B C 1
ATOM 2475 O O . ARG B 1 81 ? -7.562 30.688 4.824 1 97.81 81 ARG B O 1
ATOM 2482 N N . SER B 1 82 ? -5.859 29.453 4.285 1 97.81 82 SER B N 1
ATOM 2483 C CA . SER B 1 82 ? -5.121 30.562 3.688 1 97.81 82 SER B CA 1
ATOM 2484 C C . SER B 1 82 ? -5.812 31.078 2.428 1 97.81 82 SER B C 1
ATOM 2486 O O . SER B 1 82 ? -5.789 32.281 2.143 1 97.81 82 SER B O 1
ATOM 2488 N N . ILE B 1 83 ? -6.402 30.141 1.654 1 97.5 83 ILE B N 1
ATOM 2489 C CA . ILE B 1 83 ? -7.047 30.531 0.403 1 97.5 83 ILE B CA 1
ATOM 2490 C C . ILE B 1 83 ? -8.492 30.938 0.673 1 97.5 83 ILE B C 1
ATOM 2492 O O . ILE B 1 83 ? -9.078 31.719 -0.083 1 97.5 83 ILE B O 1
ATOM 2496 N N . GLY B 1 84 ? -9.117 30.359 1.736 1 97.69 84 GLY B N 1
ATOM 2497 C CA . GLY B 1 84 ? -10.406 30.828 2.203 1 97.69 84 GLY B CA 1
ATOM 2498 C C . GLY B 1 84 ? -11.57 30.016 1.662 1 97.69 84 GLY B C 1
ATOM 2499 O O . GLY B 1 84 ? -12.711 30.469 1.661 1 97.69 84 GLY B O 1
ATOM 2500 N N . GLN B 1 85 ? -11.289 28.797 1.178 1 97.31 85 GLN B N 1
ATOM 2501 C CA . GLN B 1 85 ? -12.344 27.906 0.704 1 97.31 85 GLN B CA 1
ATOM 2502 C C . GLN B 1 85 ? -11.898 26.453 0.8 1 97.31 85 GLN B C 1
ATOM 2504 O O . GLN B 1 85 ? -10.719 26.141 0.644 1 97.31 85 GLN B O 1
ATOM 2509 N N . PRO B 1 86 ? -12.805 25.531 0.966 1 96.75 86 PRO B N 1
ATOM 2510 C CA . PRO B 1 86 ? -12.461 24.125 1.135 1 96.75 86 PRO B CA 1
ATOM 2511 C C . PRO B 1 86 ? -11.906 23.484 -0.141 1 96.75 86 PRO B C 1
ATOM 2513 O O . PRO B 1 86 ? -11.031 22.625 -0.074 1 96.75 86 PRO B O 1
ATOM 2516 N N . ASP B 1 87 ? -12.469 23.906 -1.285 1 97.69 87 ASP B N 1
ATOM 2517 C CA . ASP B 1 87 ? -11.977 23.406 -2.561 1 97.69 87 ASP B CA 1
ATOM 2518 C C . ASP B 1 87 ? -10.852 24.297 -3.102 1 97.69 87 ASP B C 1
ATOM 2520 O O . ASP B 1 87 ? -10.906 24.734 -4.25 1 97.69 87 ASP B O 1
ATOM 2524 N N . TRP B 1 88 ? -9.859 24.484 -2.33 1 98.38 88 TRP B N 1
ATOM 2525 C CA . TRP B 1 88 ? -8.766 25.422 -2.555 1 98.38 88 TRP B CA 1
ATOM 2526 C C . TRP B 1 88 ? -8.109 25.188 -3.912 1 98.38 88 TRP B C 1
ATOM 2528 O O . TRP B 1 88 ? -7.562 26.109 -4.516 1 98.38 88 TRP B O 1
ATOM 2538 N N . TRP B 1 89 ? -8.086 23.984 -4.492 1 98.12 89 TRP B N 1
ATOM 2539 C CA . TRP B 1 89 ? -7.434 23.672 -5.758 1 98.12 89 TRP B CA 1
ATOM 2540 C C . TRP B 1 89 ? -8.094 24.406 -6.914 1 98.12 89 TRP B C 1
ATOM 2542 O O . TRP B 1 89 ? -7.484 24.578 -7.973 1 98.12 89 TRP B O 1
ATOM 2552 N N . THR B 1 90 ? -9.289 24.922 -6.781 1 97.38 90 THR B N 1
ATOM 2553 C CA . THR B 1 90 ? -9.984 25.625 -7.844 1 97.38 90 THR B CA 1
ATOM 2554 C C . THR B 1 90 ? -9.461 27.062 -7.969 1 97.38 90 THR B C 1
ATOM 2556 O O . THR B 1 90 ? -9.68 27.719 -8.992 1 97.38 90 THR B O 1
ATOM 2559 N N . ALA B 1 91 ? -8.828 27.562 -6.949 1 97.62 91 ALA B N 1
ATOM 2560 C CA . ALA B 1 91 ? -8.367 28.953 -6.914 1 97.62 91 ALA B CA 1
ATOM 2561 C C . ALA B 1 91 ? -6.918 29.062 -7.375 1 97.62 91 ALA B C 1
ATOM 2563 O O . ALA B 1 91 ? -6.383 30.156 -7.504 1 97.62 91 ALA B O 1
ATOM 2564 N N . LEU B 1 92 ? -6.277 27.953 -7.629 1 97.81 92 LEU B N 1
ATOM 2565 C CA . LEU B 1 92 ? -4.867 27.969 -7.992 1 97.81 92 LEU B CA 1
ATOM 2566 C C . LEU B 1 92 ? -4.688 28.297 -9.469 1 97.81 92 LEU B C 1
ATOM 2568 O O . LEU B 1 92 ? -5.5 27.891 -10.305 1 97.81 92 LEU B O 1
ATOM 2572 N N . PRO B 1 93 ? -3.695 28.984 -9.82 1 96.5 93 PRO B N 1
ATOM 2573 C CA . PRO B 1 93 ? -3.549 29.5 -11.18 1 96.5 93 PRO B CA 1
ATOM 2574 C C . PRO B 1 93 ? -3.229 28.406 -12.203 1 96.5 93 PRO B C 1
ATOM 2576 O O . PRO B 1 93 ? -2.469 27.484 -11.906 1 96.5 93 PRO B O 1
ATOM 2579 N N . ALA B 1 94 ? -3.805 28.594 -13.367 1 92 94 ALA B N 1
ATOM 2580 C CA . ALA B 1 94 ? -3.406 27.828 -14.555 1 92 94 ALA B CA 1
ATOM 2581 C C . ALA B 1 94 ? -2.32 28.562 -15.336 1 92 94 ALA B C 1
ATOM 2583 O O . ALA B 1 94 ? -2.311 29.797 -15.391 1 92 94 ALA B O 1
ATOM 2584 N N . PRO B 1 95 ? -1.406 27.828 -15.969 1 96 95 PRO B N 1
ATOM 2585 C CA . PRO B 1 95 ? -1.357 26.375 -16.141 1 96 95 PRO B CA 1
ATOM 2586 C C . PRO B 1 95 ? -0.538 25.688 -15.062 1 96 95 PRO B C 1
ATOM 2588 O O . PRO B 1 95 ? -0.38 24.453 -15.094 1 96 95 PRO B O 1
ATOM 2591 N N . GLU B 1 96 ? -0.02 26.391 -14.117 1 97.06 96 GLU B N 1
ATOM 2592 C CA . GLU B 1 96 ? 0.902 25.875 -13.109 1 97.06 96 GLU B CA 1
ATOM 2593 C C . GLU B 1 96 ? 0.32 24.656 -12.398 1 97.06 96 GLU B C 1
ATOM 2595 O O . GLU B 1 96 ? 1.039 23.703 -12.109 1 97.06 96 GLU B O 1
ATOM 2600 N N . PHE B 1 97 ? -0.976 24.656 -12.227 1 98.19 97 PHE B N 1
ATOM 2601 C CA . PHE B 1 97 ? -1.589 23.609 -11.422 1 98.19 97 PHE B CA 1
ATOM 2602 C C . PHE B 1 97 ? -2.586 22.812 -12.258 1 98.19 97 PHE B C 1
ATOM 2604 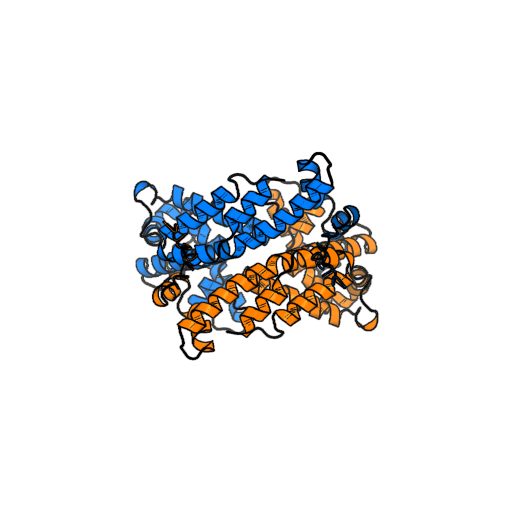O O . PHE B 1 97 ? -3.523 22.219 -11.711 1 98.19 97 PHE B O 1
ATOM 2611 N N . ASP B 1 98 ? -2.439 22.781 -13.547 1 97.88 98 ASP B N 1
ATOM 2612 C CA . ASP B 1 98 ? -3.279 21.953 -14.414 1 97.88 98 ASP B CA 1
ATOM 2613 C C . ASP B 1 98 ? -3.207 20.484 -14.016 1 97.88 98 ASP B C 1
ATOM 2615 O O . ASP B 1 98 ? -4.211 19.766 -14.086 1 97.88 98 ASP B O 1
ATOM 2619 N N . TRP B 1 99 ? -2.035 20.094 -13.562 1 97.56 99 TRP B N 1
ATOM 2620 C CA . TRP B 1 99 ? -1.856 18.719 -13.133 1 97.56 99 TRP B CA 1
ATOM 2621 C C . TRP B 1 99 ? -2.75 18.391 -11.945 1 97.56 99 TRP B C 1
ATOM 2623 O O . TRP B 1 99 ? -3.305 17.297 -11.852 1 97.56 99 TRP B O 1
ATOM 2633 N N . LEU B 1 100 ? -2.875 19.281 -11.055 1 98.25 100 LEU B N 1
ATOM 2634 C CA . LEU B 1 100 ? -3.699 19.062 -9.867 1 98.25 100 LEU B CA 1
ATOM 2635 C C . LEU B 1 100 ? -5.18 19.047 -10.234 1 98.25 100 LEU B C 1
ATOM 2637 O O . LEU B 1 100 ? -5.941 18.234 -9.695 1 98.25 100 LEU B O 1
ATOM 2641 N N . ARG B 1 101 ? -5.566 19.875 -11.141 1 97.44 101 ARG B N 1
ATOM 2642 C CA . ARG B 1 101 ? -6.945 19.875 -11.617 1 97.44 101 ARG B CA 1
ATOM 2643 C C . ARG B 1 101 ? -7.301 18.547 -12.266 1 97.44 101 ARG B C 1
ATOM 2645 O O . ARG B 1 101 ? -8.398 18.016 -12.047 1 97.44 101 ARG B O 1
ATOM 2652 N N . LEU B 1 102 ? -6.379 18.109 -12.977 1 97.75 102 LEU B N 1
ATOM 2653 C CA . LEU B 1 102 ? -6.582 16.812 -13.602 1 97.75 102 LEU B CA 1
ATOM 2654 C C . LEU B 1 102 ? -6.723 15.719 -12.539 1 97.75 102 LEU B C 1
ATOM 2656 O O . LEU B 1 102 ? -7.605 14.867 -12.633 1 97.75 102 LEU B O 1
ATOM 2660 N N . ALA B 1 103 ? -5.859 15.734 -11.562 1 98.12 103 ALA B N 1
ATOM 2661 C CA . ALA B 1 103 ? -5.906 14.758 -10.484 1 98.12 103 ALA B CA 1
ATOM 2662 C C . ALA B 1 103 ? -7.234 14.828 -9.734 1 98.12 103 ALA B C 1
ATOM 2664 O O . ALA B 1 103 ? -7.82 13.789 -9.398 1 98.12 103 ALA B O 1
ATOM 2665 N N . VAL B 1 104 ? -7.727 16 -9.5 1 98.25 104 VAL B N 1
ATOM 2666 C CA . VAL B 1 104 ? -8.992 16.203 -8.805 1 98.25 104 VAL B CA 1
ATOM 2667 C C . VAL B 1 104 ? -10.141 15.672 -9.648 1 98.25 104 VAL B C 1
ATOM 2669 O O . VAL B 1 104 ? -11.055 15.016 -9.133 1 98.25 104 VAL B O 1
ATOM 2672 N N . ASN B 1 105 ? -10.086 15.961 -10.922 1 97.69 105 ASN B N 1
ATOM 2673 C CA . ASN B 1 105 ? -11.125 15.469 -11.82 1 97.69 105 ASN B CA 1
ATOM 2674 C C . ASN B 1 105 ? -11.141 13.945 -11.875 1 97.69 105 ASN B C 1
ATOM 2676 O O . ASN B 1 105 ? -12.211 13.336 -11.93 1 97.69 105 ASN B O 1
ATOM 2680 N N . GLU B 1 106 ? -10.008 13.406 -11.898 1 97.12 106 GLU B N 1
ATOM 2681 C CA . GLU B 1 106 ? -9.922 11.953 -11.859 1 97.12 106 GLU B CA 1
ATOM 2682 C C . GLU B 1 106 ? -10.5 11.398 -10.562 1 97.12 106 GLU B C 1
ATOM 2684 O O . GLU B 1 106 ? -11.203 10.383 -10.57 1 97.12 106 GLU B O 1
ATOM 2689 N N . ALA B 1 107 ? -10.164 12.008 -9.484 1 97.19 107 ALA B N 1
ATOM 2690 C CA . ALA B 1 107 ? -10.727 11.617 -8.195 1 97.19 107 ALA B CA 1
ATOM 2691 C C . ALA B 1 107 ? -12.25 11.703 -8.211 1 97.19 107 ALA B C 1
ATOM 2693 O O . ALA B 1 107 ? -12.93 10.781 -7.754 1 97.19 107 ALA B O 1
ATOM 2694 N N . ARG B 1 108 ? -12.758 12.758 -8.781 1 96.94 108 ARG B N 1
ATOM 2695 C CA . ARG B 1 108 ? -14.203 12.953 -8.883 1 96.94 108 ARG B CA 1
ATOM 2696 C C . ARG B 1 108 ? -14.844 11.828 -9.695 1 96.94 108 ARG B C 1
ATOM 2698 O O . ARG B 1 108 ? -15.898 11.312 -9.32 1 96.94 108 ARG B O 1
ATOM 2705 N N . THR B 1 109 ? -14.234 11.555 -10.727 1 96.38 109 THR B N 1
ATOM 2706 C CA . THR B 1 109 ? -14.742 10.5 -11.594 1 96.38 109 THR B CA 1
ATOM 2707 C C . THR B 1 109 ? -14.781 9.164 -10.859 1 96.38 109 THR B C 1
ATOM 2709 O O . THR B 1 109 ? -15.766 8.422 -10.945 1 96.38 109 THR B O 1
ATOM 2712 N N . LYS B 1 110 ? -13.727 8.844 -10.148 1 94.31 110 LYS B N 1
ATOM 2713 C CA . LYS B 1 110 ? -13.656 7.605 -9.391 1 94.31 110 LYS B CA 1
ATOM 2714 C C . LYS B 1 110 ? -14.758 7.543 -8.328 1 94.31 110 LYS B C 1
ATOM 2716 O O . LYS B 1 110 ? -15.406 6.512 -8.164 1 94.31 110 LYS B O 1
ATOM 2721 N N . ILE B 1 111 ? -14.93 8.617 -7.66 1 94.81 111 ILE B N 1
ATOM 2722 C CA . ILE B 1 111 ? -15.945 8.711 -6.617 1 94.81 111 ILE B CA 1
ATOM 2723 C C . ILE B 1 111 ? -17.328 8.523 -7.23 1 94.81 111 ILE B C 1
ATOM 2725 O O . ILE B 1 111 ? -18.172 7.801 -6.688 1 94.81 111 ILE B O 1
ATOM 2729 N N . SER B 1 112 ? -17.547 9.148 -8.344 1 93.94 112 SER B N 1
ATOM 2730 C CA . SER B 1 112 ? -18.844 9.078 -9.016 1 93.94 112 SER B CA 1
ATOM 2731 C C . SER B 1 112 ? -19.141 7.652 -9.477 1 93.94 112 SER B C 1
ATOM 2733 O O . SER B 1 112 ? -20.297 7.223 -9.445 1 93.94 112 SER B O 1
ATOM 2735 N N . ARG B 1 113 ? -18.203 6.977 -9.836 1 91.38 113 ARG B N 1
ATOM 2736 C CA . ARG B 1 113 ? -18.375 5.594 -10.281 1 91.38 113 ARG B CA 1
ATOM 2737 C C . ARG B 1 113 ? -18.828 4.703 -9.125 1 91.38 113 ARG B C 1
ATOM 273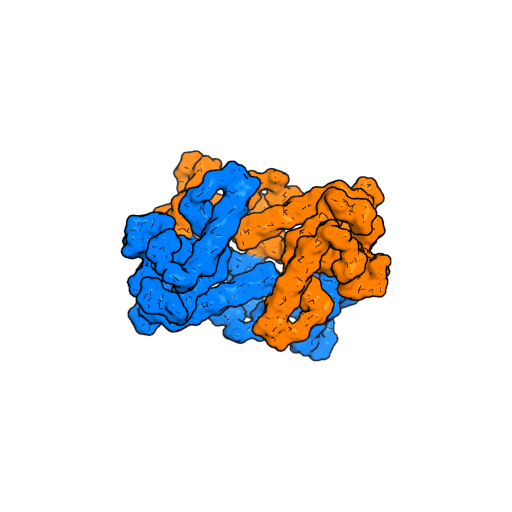9 O O . ARG B 1 113 ? -19.5 3.697 -9.344 1 91.38 113 ARG B O 1
ATOM 2746 N N . ARG B 1 114 ? -18.516 5.066 -7.984 1 89.19 114 ARG B N 1
ATOM 2747 C CA . ARG B 1 114 ? -18.938 4.328 -6.801 1 89.19 114 ARG B CA 1
ATOM 2748 C C . ARG B 1 114 ? -20.312 4.801 -6.32 1 89.19 114 ARG B C 1
ATOM 2750 O O . ARG B 1 114 ? -20.75 4.426 -5.23 1 89.19 114 ARG B O 1
ATOM 2757 N N . LYS B 1 115 ? -20.844 5.676 -7.066 1 91.44 115 LYS B N 1
ATOM 2758 C CA . LYS B 1 115 ? -22.172 6.215 -6.805 1 91.44 115 LYS B CA 1
ATOM 2759 C C . LYS B 1 115 ? -22.203 7.031 -5.516 1 91.44 115 LYS B C 1
ATOM 2761 O O . LYS B 1 115 ? -23.156 6.957 -4.742 1 91.44 115 LYS B O 1
ATOM 2766 N N . GLU B 1 116 ? -21.156 7.695 -5.27 1 88.88 116 GLU B N 1
ATOM 2767 C CA . GLU B 1 116 ? -21.031 8.594 -4.125 1 88.88 116 GLU B CA 1
ATOM 2768 C C . GLU B 1 116 ? -20.938 10.047 -4.57 1 88.88 116 GLU B C 1
ATOM 2770 O O . GLU B 1 116 ? -20.594 10.328 -5.71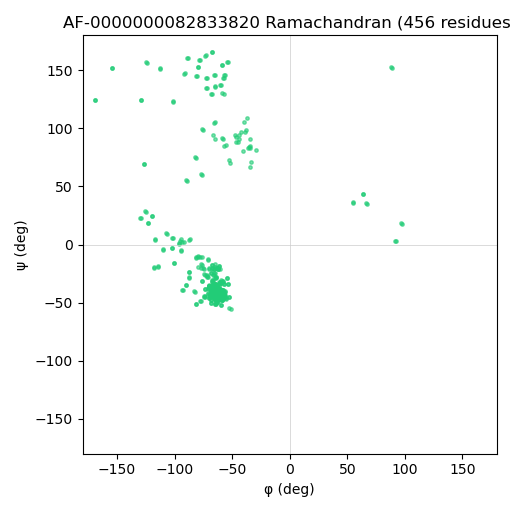9 1 88.88 116 GLU B O 1
ATOM 2775 N N . GLY B 1 117 ? -21.406 10.922 -3.709 1 91 117 GLY B N 1
ATOM 2776 C CA . GLY B 1 117 ? -21.188 12.336 -3.963 1 91 117 GLY B CA 1
ATOM 2777 C C . GLY B 1 117 ? -19.75 12.766 -3.76 1 91 117 GLY B C 1
ATOM 2778 O O . GLY B 1 117 ? -19.109 12.352 -2.793 1 91 117 GLY B O 1
ATOM 2779 N N . ALA B 1 118 ? -19.25 13.516 -4.66 1 92.56 118 ALA B N 1
ATOM 2780 C CA . ALA B 1 118 ? -17.859 13.969 -4.586 1 92.56 118 ALA B CA 1
ATOM 2781 C C . ALA B 1 118 ? -17.719 15.172 -3.662 1 92.56 118 ALA B C 1
ATOM 2783 O O . ALA B 1 118 ? -17.453 16.297 -4.121 1 92.56 118 ALA B O 1
ATOM 2784 N N . THR B 1 119 ? -17.781 14.977 -2.396 1 94.5 119 THR B N 1
ATOM 2785 C CA . THR B 1 119 ? -17.531 16.047 -1.429 1 94.5 119 THR B CA 1
ATOM 2786 C C . THR B 1 119 ? -16.031 16.375 -1.377 1 94.5 119 THR B C 1
ATOM 2788 O O . THR B 1 119 ? -15.203 15.617 -1.87 1 94.5 119 THR B O 1
ATOM 2791 N N . THR B 1 120 ? -15.695 17.516 -0.836 1 95.69 120 THR B N 1
ATOM 2792 C CA . THR B 1 120 ? -14.305 17.938 -0.697 1 95.69 120 THR B CA 1
ATOM 2793 C C . THR B 1 120 ? -13.508 16.922 0.116 1 95.69 120 THR B C 1
ATOM 2795 O O . THR B 1 120 ? -12.391 16.562 -0.251 1 95.69 120 THR B O 1
ATOM 2798 N N . ASP B 1 121 ? -14.109 16.453 1.129 1 93.56 121 ASP B N 1
ATOM 2799 C CA . ASP B 1 121 ? -13.438 15.477 1.988 1 93.56 121 ASP B CA 1
ATOM 2800 C C . ASP B 1 121 ? -13.141 14.188 1.229 1 93.56 121 ASP B C 1
ATOM 2802 O O . ASP B 1 121 ? -12.086 13.578 1.423 1 93.56 121 ASP B O 1
ATOM 2806 N N . LYS B 1 122 ? -14.07 13.781 0.447 1 94.56 122 LYS B N 1
ATOM 2807 C CA . LYS B 1 122 ? -13.867 12.562 -0.329 1 94.56 122 LYS B CA 1
ATOM 2808 C C . LYS B 1 122 ? -12.797 12.758 -1.398 1 94.56 122 LYS B C 1
ATOM 2810 O O . LYS B 1 122 ? -12.016 11.852 -1.675 1 94.56 122 LYS B O 1
ATOM 2815 N N . ILE B 1 123 ? -12.82 13.922 -2.014 1 97 123 ILE B N 1
ATOM 2816 C CA . ILE B 1 123 ? -11.797 14.234 -3.002 1 97 123 ILE B CA 1
ATOM 2817 C C . ILE B 1 123 ? -10.422 14.227 -2.34 1 97 123 ILE B C 1
ATOM 2819 O O . ILE B 1 123 ? -9.477 13.633 -2.867 1 97 123 ILE B O 1
ATOM 2823 N N . VAL B 1 124 ? -10.297 14.836 -1.153 1 97.06 124 VAL B N 1
ATOM 2824 C CA . VAL B 1 124 ? -9.055 14.891 -0.391 1 97.06 124 VAL B CA 1
ATOM 2825 C C . VAL B 1 124 ? -8.57 13.469 -0.094 1 97.06 124 VAL B C 1
ATOM 2827 O O . VAL B 1 124 ? -7.383 13.164 -0.25 1 97.06 124 VAL B O 1
ATOM 2830 N N . ALA B 1 125 ? -9.477 12.625 0.221 1 94.75 125 ALA B N 1
ATOM 2831 C CA . ALA B 1 125 ? -9.141 11.258 0.583 1 94.75 125 ALA B CA 1
ATOM 2832 C C . ALA B 1 125 ? -8.742 10.445 -0.648 1 94.75 125 ALA B C 1
ATOM 2834 O O . ALA B 1 125 ? -7.969 9.484 -0.546 1 94.75 125 ALA B O 1
ATOM 2835 N N . GLU B 1 126 ? -9.25 10.867 -1.821 1 95.31 126 GLU B N 1
ATOM 2836 C CA . GLU B 1 126 ? -9.047 10.109 -3.053 1 95.31 126 GLU B CA 1
ATOM 2837 C C . GLU B 1 126 ? -7.746 10.523 -3.738 1 95.31 126 GLU B C 1
ATOM 2839 O O . GLU B 1 126 ? -7.184 9.758 -4.527 1 95.31 126 GLU B O 1
ATOM 2844 N N . LEU B 1 127 ? -7.301 11.711 -3.445 1 97.25 127 LEU B N 1
ATOM 2845 C CA . LEU B 1 127 ? -6.051 12.164 -4.043 1 97.25 127 LEU B CA 1
ATOM 2846 C C . LEU B 1 127 ? -4.875 11.328 -3.559 1 97.25 127 LEU B C 1
ATOM 2848 O O . LEU B 1 127 ? -4.844 10.914 -2.396 1 97.25 127 LEU B O 1
ATOM 2852 N N . THR B 1 128 ? -3.885 11.094 -4.406 1 96.62 128 THR B N 1
ATOM 2853 C CA . THR B 1 128 ? -2.754 10.234 -4.074 1 96.62 128 THR B CA 1
ATOM 2854 C C . THR B 1 128 ? -1.753 10.977 -3.191 1 96.62 128 THR B C 1
ATOM 2856 O O . THR B 1 128 ? -1.707 12.211 -3.197 1 96.62 128 THR B O 1
ATOM 2859 N N . PHE B 1 129 ? -0.958 10.211 -2.506 1 97.56 129 PHE B N 1
ATOM 2860 C CA . PHE B 1 129 ? 0.1 10.797 -1.687 1 97.56 129 PHE B CA 1
ATOM 2861 C C . PHE B 1 129 ? 1.076 11.586 -2.547 1 97.56 129 PHE B C 1
ATOM 2863 O O . PHE B 1 129 ? 1.596 12.617 -2.113 1 97.56 129 PHE B O 1
ATOM 2870 N N . GLY B 1 130 ? 1.28 11.148 -3.756 1 97.12 130 GLY B N 1
ATOM 2871 C CA . GLY B 1 130 ? 2.129 11.852 -4.703 1 97.12 130 GLY B CA 1
ATOM 2872 C C . GLY B 1 130 ? 1.619 13.242 -5.043 1 97.12 130 GLY B C 1
ATOM 2873 O O . GLY B 1 130 ? 2.406 14.172 -5.188 1 97.12 130 GLY B O 1
ATOM 2874 N N . SER B 1 131 ? 0.347 13.367 -5.172 1 97.94 131 SER B N 1
ATOM 2875 C CA . SER B 1 131 ? -0.229 14.68 -5.441 1 97.94 131 SER B CA 1
ATOM 2876 C C . SER B 1 131 ? 0.071 15.656 -4.309 1 97.94 131 SER B C 1
ATOM 2878 O O . SER B 1 131 ? 0.415 16.812 -4.559 1 97.94 131 SER B O 1
ATOM 2880 N N . TRP B 1 132 ? -0.027 15.172 -3.102 1 98.5 132 TRP B N 1
ATOM 2881 C CA . TRP B 1 132 ? 0.19 16.031 -1.941 1 98.5 132 TRP B CA 1
ATOM 2882 C C . TRP B 1 132 ? 1.655 16.438 -1.831 1 98.5 132 TRP B C 1
ATOM 2884 O O . TRP B 1 132 ? 1.965 17.609 -1.576 1 98.5 132 TRP B O 1
ATOM 2894 N N . THR B 1 133 ? 2.58 15.492 -2.055 1 98.31 133 THR B N 1
ATOM 2895 C CA . THR B 1 133 ? 3.996 15.82 -1.923 1 98.31 133 THR B CA 1
ATOM 2896 C C . THR B 1 133 ? 4.457 16.703 -3.074 1 98.31 133 THR B C 1
ATOM 2898 O O . THR B 1 133 ? 5.355 17.531 -2.906 1 98.31 133 THR B O 1
ATOM 2901 N N . ARG B 1 134 ? 3.803 16.609 -4.203 1 98.06 134 ARG B N 1
ATOM 2902 C CA . ARG B 1 134 ? 4.148 17.406 -5.375 1 98.06 134 ARG B CA 1
ATOM 2903 C C . ARG B 1 134 ? 3.9 18.891 -5.121 1 98.06 134 ARG B C 1
ATOM 2905 O O . ARG B 1 134 ? 4.531 19.734 -5.742 1 98.06 134 ARG B O 1
ATOM 2912 N N . LEU B 1 135 ? 3.043 19.25 -4.234 1 98.62 135 LEU B N 1
ATOM 2913 C CA . LEU B 1 135 ? 2.736 20.625 -3.9 1 98.62 135 LEU B CA 1
ATOM 2914 C C . LEU B 1 135 ? 3.973 21.344 -3.363 1 98.62 135 LEU B C 1
ATOM 2916 O O . LEU B 1 135 ? 4.039 22.578 -3.385 1 98.62 135 LEU B O 1
ATOM 2920 N N . PHE B 1 136 ? 4.945 20.594 -2.932 1 98.5 136 PHE B N 1
ATOM 2921 C CA . PHE B 1 136 ? 6.137 21.188 -2.322 1 98.5 136 PHE B CA 1
ATOM 2922 C C . PHE B 1 136 ? 7.25 21.328 -3.352 1 98.5 136 PHE B C 1
ATOM 2924 O O . PHE B 1 136 ? 8.344 21.812 -3.025 1 98.5 136 PHE B O 1
ATOM 2931 N N . ASN B 1 137 ? 6.988 20.953 -4.551 1 97.44 137 ASN B N 1
ATOM 2932 C CA . ASN B 1 137 ? 8.008 21.094 -5.586 1 97.44 137 ASN B CA 1
ATOM 2933 C C . ASN B 1 137 ? 8.453 22.547 -5.746 1 97.44 137 ASN B C 1
ATOM 2935 O O . ASN B 1 137 ? 7.676 23.469 -5.496 1 97.44 137 ASN B O 1
ATOM 2939 N N . VAL B 1 138 ? 9.656 22.672 -6.23 1 97.38 138 VAL B N 1
ATOM 2940 C CA . VAL B 1 138 ? 10.305 23.969 -6.328 1 97.38 138 VAL B CA 1
ATOM 2941 C C . VAL B 1 138 ? 9.484 24.891 -7.238 1 97.38 138 VAL B C 1
ATOM 2943 O O . VAL B 1 138 ? 9.367 26.078 -6.977 1 97.38 138 VAL B O 1
ATOM 2946 N N . GLN B 1 139 ? 8.867 24.406 -8.219 1 97 139 GLN B N 1
ATOM 2947 C CA . GLN B 1 139 ? 8.117 25.188 -9.188 1 97 139 GLN B CA 1
ATOM 2948 C C . GLN B 1 139 ? 6.879 25.812 -8.547 1 97 139 GLN B C 1
ATOM 2950 O O . GLN B 1 139 ? 6.359 26.828 -9.023 1 97 139 GLN B O 1
ATOM 2955 N N . HIS B 1 140 ? 6.418 25.266 -7.43 1 98 140 HIS B N 1
ATOM 2956 C CA . HIS B 1 140 ? 5.207 25.766 -6.785 1 98 140 HIS B CA 1
ATOM 2957 C C . HIS B 1 140 ? 5.547 26.625 -5.578 1 98 140 HIS B C 1
ATOM 2959 O O . HIS B 1 140 ? 4.648 27.188 -4.945 1 98 140 HIS B O 1
ATOM 2965 N N . GLY B 1 141 ? 6.816 26.75 -5.254 1 96.88 141 GLY B N 1
ATOM 2966 C CA . GLY B 1 141 ? 7.297 27.516 -4.109 1 96.88 141 GLY B CA 1
ATOM 2967 C C . GLY B 1 141 ? 6.75 28.922 -4.055 1 96.88 141 GLY B C 1
ATOM 2968 O O . GLY B 1 141 ? 6.105 29.312 -3.08 1 96.88 141 GLY B O 1
ATOM 2969 N N . PRO B 1 142 ? 6.93 29.656 -5.09 1 96.81 142 PRO B N 1
ATOM 2970 C CA . PRO B 1 142 ? 6.477 31.062 -5.082 1 96.81 142 PRO B CA 1
ATOM 2971 C C . PRO B 1 142 ? 4.98 31.188 -4.805 1 96.81 142 PRO B C 1
ATOM 2973 O O . PRO B 1 142 ? 4.555 32.125 -4.113 1 96.81 142 PRO B O 1
ATOM 2976 N N . THR B 1 143 ? 4.207 30.25 -5.211 1 97.25 143 THR B N 1
ATOM 2977 C CA . THR B 1 143 ? 2.756 30.344 -5.102 1 97.25 143 THR B CA 1
ATOM 2978 C C . THR B 1 143 ? 2.275 29.766 -3.773 1 97.25 143 THR B C 1
ATOM 2980 O O . THR B 1 143 ? 1.338 30.297 -3.166 1 97.25 143 THR B O 1
ATOM 2983 N N . LEU B 1 144 ? 2.959 28.703 -3.275 1 98.06 144 LEU B N 1
ATOM 2984 C CA . LEU B 1 144 ? 2.285 27.906 -2.258 1 98.06 144 LEU B CA 1
ATOM 2985 C C . LEU B 1 144 ? 3.055 27.938 -0.941 1 98.06 144 LEU B C 1
ATOM 2987 O O . LEU B 1 144 ? 2.498 27.641 0.118 1 98.06 144 LEU B O 1
ATOM 2991 N N . TRP B 1 145 ? 4.293 28.281 -0.942 1 97.75 145 TRP B N 1
ATOM 2992 C CA . TRP B 1 145 ? 5.105 28 0.238 1 97.75 145 TRP B CA 1
ATOM 2993 C C . TRP B 1 145 ? 4.602 28.797 1.441 1 97.75 145 TRP B C 1
ATOM 2995 O O . TRP B 1 145 ? 4.488 28.25 2.543 1 97.75 145 TRP B O 1
ATOM 3005 N N . ARG B 1 146 ? 4.285 30.047 1.28 1 96.88 146 ARG B N 1
ATOM 3006 C CA . ARG B 1 146 ? 3.85 30.891 2.385 1 96.88 146 ARG B CA 1
ATOM 3007 C C . ARG B 1 146 ? 2.574 30.344 3.02 1 96.88 146 ARG B C 1
ATOM 3009 O O . ARG B 1 146 ? 2.264 30.672 4.168 1 96.88 146 ARG B O 1
ATOM 3016 N N . ARG B 1 147 ? 1.907 29.562 2.248 1 98.06 147 ARG B N 1
ATOM 3017 C CA . ARG B 1 147 ? 0.673 28.969 2.738 1 98.06 147 ARG B CA 1
ATOM 3018 C C . ARG B 1 147 ? 0.939 27.594 3.346 1 98.06 147 ARG B C 1
ATOM 3020 O O . ARG B 1 147 ? 0.394 27.25 4.398 1 98.06 147 ARG B O 1
ATOM 3027 N N . LEU B 1 148 ? 1.825 26.812 2.725 1 98.5 148 LEU B N 1
ATOM 3028 C CA . LEU B 1 148 ? 2.094 25.438 3.109 1 98.5 148 LEU B CA 1
ATOM 3029 C C . LEU B 1 148 ? 2.85 25.375 4.434 1 98.5 148 LEU B C 1
ATOM 3031 O O . LEU B 1 148 ? 2.705 24.422 5.191 1 98.5 148 LEU B O 1
ATOM 3035 N N . MET B 1 149 ? 3.605 26.422 4.707 1 97.38 149 MET B N 1
ATOM 3036 C CA . MET B 1 149 ? 4.434 26.406 5.91 1 97.38 149 MET B CA 1
ATOM 3037 C C . MET B 1 149 ? 3.572 26.297 7.164 1 97.38 149 MET B C 1
ATOM 3039 O O . MET B 1 149 ? 4.023 25.781 8.188 1 97.38 149 MET B O 1
ATOM 3043 N N . TRP B 1 150 ? 2.336 26.641 7.105 1 97.31 150 TRP B N 1
ATOM 3044 C CA . TRP B 1 150 ? 1.442 26.641 8.258 1 97.31 150 TRP B CA 1
ATOM 3045 C C . TRP B 1 150 ? 0.95 25.219 8.562 1 97.31 150 TRP B C 1
ATOM 3047 O O . TRP B 1 150 ? 0.354 24.984 9.609 1 97.31 150 TRP B O 1
ATOM 3057 N N . ALA B 1 151 ? 1.203 24.297 7.684 1 98.44 151 ALA B N 1
ATOM 3058 C CA . ALA B 1 151 ? 0.903 22.891 7.949 1 98.44 151 ALA B CA 1
ATOM 3059 C C . ALA B 1 151 ? 1.85 22.312 9 1 98.44 151 ALA B C 1
ATOM 3061 O O . ALA B 1 151 ? 1.597 21.25 9.555 1 98.44 151 ALA B O 1
ATOM 3062 N N . PHE B 1 152 ? 2.93 23.078 9.281 1 98.56 152 PHE B N 1
ATOM 3063 C CA . PHE B 1 152 ? 3.971 22.594 10.18 1 98.56 152 PHE B CA 1
ATOM 3064 C C . PHE B 1 152 ? 4.23 23.594 11.305 1 98.56 152 PHE B C 1
ATOM 3066 O O . PHE B 1 152 ? 5.34 24.109 11.438 1 98.56 152 PHE B O 1
ATOM 3073 N N . PRO B 1 153 ? 3.262 23.688 12.156 1 97.31 153 PRO B N 1
ATOM 3074 C CA . PRO B 1 153 ? 3.322 24.766 13.148 1 97.31 153 PRO B CA 1
ATOM 3075 C C . PRO B 1 153 ? 4.445 24.578 14.164 1 97.31 153 PRO B C 1
ATOM 3077 O O . PRO B 1 153 ? 4.934 25.547 14.75 1 97.31 153 PRO B O 1
ATOM 3080 N N . THR B 1 154 ? 4.906 23.344 14.398 1 97.06 154 THR B N 1
ATOM 3081 C CA . THR B 1 154 ? 5.91 23.109 15.43 1 97.06 154 THR B CA 1
ATOM 3082 C C . THR B 1 154 ? 7.27 22.812 14.805 1 97.06 154 THR B C 1
ATOM 3084 O O . THR B 1 154 ? 8.195 22.359 15.492 1 97.06 154 THR B O 1
ATOM 3087 N N . CYS B 1 155 ? 7.359 22.984 13.547 1 97.69 155 CYS B N 1
ATOM 3088 C CA . CYS B 1 155 ? 8.656 22.859 12.891 1 97.69 155 CYS B CA 1
ATOM 3089 C C . CYS B 1 155 ? 9.602 23.969 13.312 1 97.69 155 CYS B C 1
ATOM 3091 O O . CYS B 1 155 ? 9.234 25.141 13.281 1 97.69 155 CYS B O 1
ATOM 3093 N N . PRO B 1 156 ? 10.789 23.609 13.719 1 96.81 156 PRO B N 1
ATOM 3094 C CA . PRO B 1 156 ? 11.758 24.641 14.086 1 96.81 156 PRO B CA 1
ATOM 3095 C C . PRO B 1 156 ? 12.008 25.641 12.953 1 96.81 156 PRO B C 1
ATOM 3097 O O . PRO B 1 156 ? 12.062 25.25 11.781 1 96.81 156 PRO B O 1
ATOM 3100 N N . LYS B 1 157 ? 12.234 26.844 13.312 1 94.25 157 LYS B N 1
ATOM 3101 C CA . LYS B 1 157 ? 12.359 27.938 12.359 1 94.25 157 LYS B CA 1
ATOM 3102 C C . LYS B 1 157 ? 13.453 27.656 11.336 1 94.25 157 LYS B C 1
ATOM 3104 O O . LYS B 1 157 ? 13.273 27.906 10.148 1 94.25 157 LYS B O 1
ATOM 3109 N N . ARG B 1 158 ? 14.508 27.109 11.781 1 93.88 158 ARG B N 1
ATOM 3110 C CA . ARG B 1 158 ? 15.656 26.859 10.914 1 93.88 158 ARG B CA 1
ATOM 3111 C C . ARG B 1 158 ? 15.305 25.844 9.82 1 93.88 158 ARG B C 1
ATOM 3113 O O . ARG B 1 158 ? 15.812 25.938 8.703 1 93.88 158 ARG B O 1
ATOM 3120 N N . LYS B 1 159 ? 14.406 24.984 10.117 1 95.12 159 LYS B N 1
ATOM 3121 C CA . LYS B 1 159 ? 14.055 23.922 9.188 1 95.12 159 LYS B CA 1
ATOM 3122 C C . LYS B 1 159 ? 12.766 24.25 8.43 1 95.12 159 LYS B C 1
ATOM 3124 O O . LYS B 1 159 ? 12.445 23.609 7.426 1 95.12 159 LYS B O 1
ATOM 3129 N N . ARG B 1 160 ? 12.086 25.188 8.969 1 96.38 160 ARG B N 1
ATOM 3130 C CA . ARG B 1 160 ? 10.789 25.5 8.383 1 96.38 160 ARG B CA 1
ATOM 3131 C C . ARG B 1 160 ? 10.945 26.297 7.086 1 96.38 160 ARG B C 1
ATOM 3133 O O . ARG B 1 160 ? 10.484 27.438 6.992 1 96.38 160 ARG B O 1
ATOM 3140 N N . GLN B 1 161 ? 11.609 25.703 6.148 1 97.25 161 GLN B N 1
ATOM 3141 C CA . GLN B 1 161 ? 11.828 26.188 4.789 1 97.25 161 GLN B CA 1
ATOM 3142 C C . GLN B 1 161 ? 11.359 25.156 3.764 1 97.25 161 GLN B C 1
ATOM 3144 O O . GLN B 1 161 ? 11.25 23.969 4.078 1 97.25 161 GLN B O 1
ATOM 3149 N N . ARG B 1 162 ? 11.078 25.688 2.607 1 97.44 162 ARG B N 1
ATOM 3150 C CA . ARG B 1 162 ? 10.508 24.812 1.583 1 97.44 162 ARG B CA 1
ATOM 3151 C C . ARG B 1 162 ? 11.445 23.641 1.274 1 97.44 162 ARG B C 1
ATOM 3153 O O . ARG B 1 162 ? 11.016 22.484 1.229 1 97.44 162 ARG B O 1
ATOM 3160 N N . ALA B 1 163 ? 12.695 23.891 1.089 1 97.56 163 ALA B N 1
ATOM 3161 C CA . ALA B 1 163 ? 13.633 22.891 0.587 1 97.56 163 ALA B CA 1
ATOM 3162 C C . ALA B 1 163 ? 13.789 21.734 1.581 1 97.56 163 ALA B C 1
ATOM 3164 O O . ALA B 1 163 ? 13.602 20.578 1.225 1 97.56 163 ALA B O 1
ATOM 3165 N N . PRO B 1 164 ? 14.055 22.031 2.846 1 97.5 164 PRO B N 1
ATOM 3166 C CA . PRO B 1 164 ? 14.188 20.922 3.793 1 97.5 164 PRO B CA 1
ATOM 3167 C C . PRO B 1 164 ? 12.891 20.156 3.98 1 97.5 164 PRO B C 1
ATOM 3169 O O . PRO B 1 164 ? 12.906 18.922 4.094 1 97.5 164 PRO B O 1
ATOM 3172 N N . ILE B 1 165 ? 11.789 20.797 4.027 1 98.38 165 ILE B N 1
ATOM 3173 C CA . ILE B 1 165 ? 10.516 20.109 4.211 1 98.38 165 ILE B CA 1
ATOM 3174 C C . ILE B 1 165 ? 10.18 19.297 2.969 1 98.38 165 ILE B C 1
ATOM 3176 O O . ILE B 1 165 ? 9.75 18.141 3.076 1 98.38 165 ILE B O 1
ATOM 3180 N N . SER B 1 166 ? 10.398 19.891 1.815 1 98.44 166 SER B N 1
ATOM 3181 C CA . SER B 1 166 ? 10.203 19.156 0.571 1 98.44 166 SER B CA 1
ATOM 3182 C C . SER B 1 166 ? 11.062 17.891 0.528 1 98.44 166 SER B C 1
ATOM 3184 O O . SER B 1 166 ? 10.586 16.828 0.134 1 98.44 166 SER B O 1
ATOM 3186 N N . ALA B 1 167 ? 12.273 18.016 0.938 1 98.25 167 ALA B N 1
ATOM 3187 C CA . ALA B 1 167 ? 13.172 16.859 0.953 1 98.25 167 ALA B CA 1
ATOM 3188 C C . ALA B 1 167 ? 12.656 15.773 1.892 1 98.25 167 ALA B C 1
ATOM 3190 O O . ALA B 1 167 ? 12.664 14.586 1.543 1 98.25 167 ALA B O 1
ATOM 3191 N N . ALA B 1 168 ? 12.203 16.172 3.033 1 98.44 168 ALA B N 1
ATOM 3192 C CA . ALA B 1 168 ? 11.703 15.219 4.027 1 98.44 168 ALA B CA 1
ATOM 3193 C C . ALA B 1 168 ? 10.453 14.5 3.514 1 98.44 168 ALA B C 1
ATOM 3195 O O . ALA B 1 168 ? 10.375 13.273 3.574 1 98.44 168 ALA B O 1
ATOM 3196 N N . VAL B 1 169 ? 9.523 15.227 2.959 1 98.44 169 VAL B N 1
ATOM 3197 C CA . VAL B 1 169 ? 8.266 14.633 2.531 1 98.44 169 VAL B CA 1
ATOM 3198 C C . VAL B 1 169 ? 8.5 13.727 1.322 1 98.44 169 VAL B C 1
ATOM 3200 O O . VAL B 1 169 ? 7.852 12.688 1.183 1 98.44 169 VAL B O 1
ATOM 3203 N N . ASN B 1 170 ? 9.414 14.133 0.482 1 98.06 170 ASN B N 1
ATOM 3204 C CA . ASN B 1 170 ? 9.719 13.305 -0.675 1 98.06 170 ASN B CA 1
ATOM 3205 C C . ASN B 1 170 ? 10.414 12.008 -0.263 1 98.06 170 ASN B C 1
ATOM 3207 O O . ASN B 1 170 ? 10.18 10.953 -0.857 1 98.06 170 ASN B O 1
ATOM 3211 N N . ARG B 1 171 ? 11.289 12.062 0.715 1 98.31 171 ARG B N 1
ATOM 3212 C CA . ARG B 1 171 ? 11.914 10.852 1.244 1 98.31 171 ARG B CA 1
ATOM 3213 C C . ARG B 1 171 ? 10.867 9.891 1.799 1 98.31 171 ARG B C 1
ATOM 3215 O O . ARG B 1 171 ? 10.953 8.68 1.591 1 98.31 171 ARG B O 1
ATOM 3222 N N . ILE B 1 172 ? 9.945 10.461 2.461 1 98.75 172 ILE B N 1
ATOM 3223 C CA . ILE B 1 172 ? 8.867 9.656 3.029 1 98.75 172 ILE B CA 1
ATOM 3224 C C . ILE B 1 172 ? 8.047 9.023 1.907 1 98.75 172 ILE B C 1
ATOM 3226 O O . ILE B 1 172 ? 7.707 7.84 1.968 1 98.75 172 ILE B O 1
ATOM 3230 N N . ARG B 1 173 ? 7.727 9.789 0.903 1 98.31 173 ARG B N 1
ATOM 3231 C CA . ARG B 1 173 ? 6.973 9.273 -0.238 1 98.31 173 ARG B CA 1
ATOM 3232 C C . ARG B 1 173 ? 7.719 8.125 -0.911 1 98.31 173 ARG B C 1
ATOM 3234 O O . ARG B 1 173 ? 7.117 7.098 -1.24 1 98.31 173 ARG B O 1
ATOM 3241 N N . ASP B 1 174 ? 8.992 8.305 -1.085 1 97.44 174 ASP B N 1
ATOM 3242 C CA . ASP B 1 174 ? 9.789 7.258 -1.72 1 97.44 174 ASP B CA 1
ATOM 3243 C C . ASP B 1 174 ? 9.766 5.973 -0.896 1 97.44 174 ASP B C 1
ATOM 3245 O O . ASP B 1 174 ? 9.641 4.879 -1.447 1 97.44 174 ASP B O 1
ATOM 3249 N N . LEU B 1 175 ? 9.906 6.109 0.403 1 98.62 175 LEU B N 1
ATOM 3250 C CA . LEU B 1 175 ? 9.836 4.945 1.28 1 98.62 175 LEU B CA 1
ATOM 3251 C C . LEU B 1 175 ? 8.461 4.285 1.202 1 98.62 175 LEU B C 1
ATOM 3253 O O . LEU B 1 175 ? 8.367 3.064 1.067 1 98.62 175 LEU B O 1
ATOM 3257 N N . ARG B 1 176 ? 7.449 5.09 1.333 1 98.38 176 ARG B N 1
ATOM 3258 C CA . ARG B 1 176 ? 6.078 4.598 1.241 1 98.38 176 ARG B CA 1
ATOM 3259 C C . ARG B 1 176 ? 5.867 3.811 -0.047 1 98.38 176 ARG B C 1
ATOM 3261 O O . ARG B 1 176 ? 5.262 2.734 -0.033 1 98.38 176 ARG B O 1
ATOM 3268 N N . ASN B 1 177 ? 6.34 4.312 -1.158 1 95.62 177 ASN B N 1
ATOM 3269 C CA . ASN B 1 177 ? 6.211 3.645 -2.451 1 95.62 177 ASN B CA 1
ATOM 3270 C C . ASN B 1 177 ? 6.957 2.314 -2.471 1 95.62 177 ASN B C 1
ATOM 3272 O O . ASN B 1 177 ? 6.449 1.319 -2.99 1 95.62 177 ASN B O 1
ATOM 3276 N N . ARG B 1 178 ? 8.125 2.305 -1.921 1 96.88 178 ARG B N 1
ATOM 3277 C CA . ARG B 1 178 ? 8.898 1.068 -1.859 1 96.88 178 ARG B CA 1
ATOM 3278 C C . ARG B 1 178 ? 8.164 0.003 -1.052 1 96.88 178 ARG B C 1
ATOM 3280 O O . ARG B 1 178 ? 8.109 -1.161 -1.453 1 96.88 178 ARG B O 1
ATOM 3287 N N . VAL B 1 179 ? 7.578 0.4 0.051 1 98.12 179 VAL B N 1
ATOM 3288 C CA . VAL B 1 179 ? 6.859 -0.523 0.925 1 98.12 179 VAL B CA 1
ATOM 3289 C C . VAL B 1 179 ? 5.613 -1.045 0.215 1 98.12 179 VAL B C 1
ATOM 3291 O O . VAL B 1 179 ? 5.371 -2.254 0.179 1 98.12 179 VAL B O 1
ATOM 3294 N N . MET B 1 180 ? 4.883 -0.151 -0.44 1 95.75 180 MET B N 1
ATOM 3295 C CA . MET B 1 180 ? 3.6 -0.513 -1.038 1 95.75 180 MET B CA 1
ATOM 3296 C C . MET B 1 180 ? 3.803 -1.339 -2.305 1 95.75 180 MET B C 1
ATOM 3298 O O . MET B 1 180 ? 2.914 -2.088 -2.711 1 95.75 180 MET B O 1
ATOM 3302 N N . HIS B 1 181 ? 4.949 -1.228 -2.863 1 94.19 181 HIS B N 1
ATOM 3303 C CA . HIS B 1 181 ? 5.25 -2.012 -4.055 1 94.19 181 HIS B CA 1
ATOM 3304 C C . HIS B 1 181 ? 6.117 -3.219 -3.717 1 94.19 181 HIS B C 1
ATOM 3306 O O . HIS B 1 181 ? 6.578 -3.93 -4.613 1 94.19 181 HIS B O 1
ATOM 3312 N N . HIS B 1 182 ? 6.367 -3.443 -2.498 1 96.31 182 HIS B N 1
ATOM 3313 C CA . HIS B 1 182 ? 7.047 -4.617 -1.969 1 96.31 182 HIS B CA 1
ATOM 3314 C C . HIS B 1 182 ? 8.484 -4.699 -2.479 1 96.31 182 HIS B C 1
ATOM 3316 O O . HIS B 1 182 ? 8.953 -5.773 -2.854 1 96.31 182 HIS B O 1
ATOM 3322 N N . GLU B 1 183 ? 9.172 -3.629 -2.484 1 96.06 183 GLU B N 1
ATOM 3323 C CA . GLU B 1 183 ? 10.57 -3.541 -2.908 1 96.06 183 GLU B CA 1
ATOM 3324 C C . GLU B 1 183 ? 11.516 -3.791 -1.739 1 96.06 183 GLU B C 1
ATOM 3326 O O . GLU B 1 183 ? 11.109 -3.73 -0.578 1 96.06 183 GLU B O 1
ATOM 3331 N N . PRO B 1 184 ? 12.805 -4.148 -2.051 1 97.19 184 PRO B N 1
ATOM 3332 C CA . PRO B 1 184 ? 13.773 -4.309 -0.959 1 97.19 184 PRO B CA 1
ATOM 3333 C C . PRO B 1 184 ? 13.961 -3.031 -0.147 1 97.19 184 PRO B C 1
ATOM 3335 O O . PRO B 1 184 ? 14.062 -1.942 -0.718 1 97.19 184 PRO B O 1
ATOM 3338 N N . LEU B 1 185 ? 14.008 -3.197 1.127 1 98.38 185 LEU B N 1
ATOM 3339 C CA . LEU B 1 185 ? 14.117 -2.078 2.057 1 98.38 185 LEU B CA 1
ATOM 3340 C C . LEU B 1 185 ? 15.453 -2.111 2.793 1 98.38 185 LEU B C 1
ATOM 3342 O O . LEU B 1 185 ? 15.898 -1.092 3.324 1 98.38 185 LEU B O 1
ATOM 3346 N N . LEU B 1 186 ? 16.062 -3.223 2.791 1 97.69 186 LEU B N 1
ATOM 3347 C CA . LEU B 1 186 ? 17.172 -3.494 3.697 1 97.69 186 LEU B CA 1
ATOM 3348 C C . LEU B 1 186 ? 18.406 -2.68 3.311 1 97.69 186 LEU B C 1
ATOM 3350 O O . LEU B 1 186 ? 19.281 -2.439 4.145 1 97.69 186 LEU B O 1
ATOM 3354 N N . TRP B 1 187 ? 18.484 -2.223 2.115 1 96.62 187 TRP B N 1
ATOM 3355 C CA . TRP B 1 187 ? 19.75 -1.661 1.651 1 96.62 187 TRP B CA 1
ATOM 3356 C C . TRP B 1 187 ? 19.547 -0.287 1.026 1 96.62 187 TRP B C 1
ATOM 3358 O O . TRP B 1 187 ? 20.344 0.159 0.204 1 96.62 187 TRP B O 1
ATOM 3368 N N . VAL B 1 188 ? 18.484 0.336 1.406 1 96.75 188 VAL B N 1
ATOM 3369 C CA . VAL B 1 188 ? 18.203 1.661 0.86 1 96.75 188 VAL B CA 1
ATOM 3370 C C . VAL B 1 188 ? 19.047 2.705 1.59 1 96.75 188 VAL B C 1
ATOM 3372 O O . VAL B 1 188 ? 19.453 2.49 2.732 1 96.75 188 VAL B O 1
ATOM 3375 N N . ASN B 1 189 ? 19.344 3.805 0.902 1 96.56 189 ASN B N 1
ATOM 3376 C CA . ASN B 1 189 ? 20.031 4.977 1.423 1 96.56 189 ASN B CA 1
ATOM 3377 C C . ASN B 1 189 ? 19.281 6.266 1.105 1 96.56 189 ASN B C 1
ATOM 3379 O O . ASN B 1 189 ? 19.016 6.562 -0.061 1 96.56 189 ASN B O 1
ATOM 3383 N N . PRO B 1 190 ? 18.969 7.043 2.223 1 97.69 190 PRO B N 1
ATOM 3384 C CA . PRO B 1 190 ? 19.125 6.793 3.656 1 97.69 190 PRO B CA 1
ATOM 3385 C C . PRO B 1 190 ? 18.484 5.484 4.105 1 97.69 190 PRO B C 1
ATOM 3387 O O . PRO B 1 190 ? 17.562 4.984 3.439 1 97.69 190 PRO B O 1
ATOM 3390 N N . THR B 1 191 ? 18.969 4.938 5.27 1 98 191 THR B N 1
ATOM 3391 C CA . THR B 1 191 ? 18.469 3.668 5.785 1 98 191 THR B CA 1
ATOM 3392 C C . THR B 1 191 ? 17.016 3.803 6.234 1 98 191 THR B C 1
ATOM 3394 O O . THR B 1 191 ? 16.516 4.914 6.422 1 98 191 THR B O 1
ATOM 3397 N N . VAL B 1 192 ? 16.406 2.656 6.43 1 98.38 192 VAL B N 1
ATOM 3398 C CA . VAL B 1 192 ? 15.016 2.645 6.891 1 98.38 192 VAL B CA 1
ATOM 3399 C C . VAL B 1 192 ? 14.93 3.281 8.273 1 98.38 192 VAL B C 1
ATOM 3401 O O . VAL B 1 192 ? 13.953 3.969 8.586 1 98.38 192 VAL B O 1
ATOM 3404 N N . GLU B 1 193 ? 15.93 3.086 9.078 1 97.81 193 GLU B N 1
ATOM 3405 C CA . GLU B 1 193 ? 15.961 3.713 10.398 1 97.81 193 GLU B CA 1
ATOM 3406 C C . GLU B 1 193 ? 15.953 5.234 10.281 1 97.81 193 GLU B C 1
ATOM 3408 O O . GLU B 1 193 ? 15.211 5.91 10.992 1 97.81 193 GLU B O 1
ATOM 3413 N N . GLU B 1 194 ? 16.766 5.734 9.391 1 98.44 194 GLU B N 1
ATOM 3414 C CA . GLU B 1 194 ? 16.844 7.176 9.164 1 98.44 194 GLU B CA 1
ATOM 3415 C C . GLU B 1 194 ? 15.547 7.711 8.57 1 98.44 194 GLU B C 1
ATOM 3417 O O . GLU B 1 194 ? 15.078 8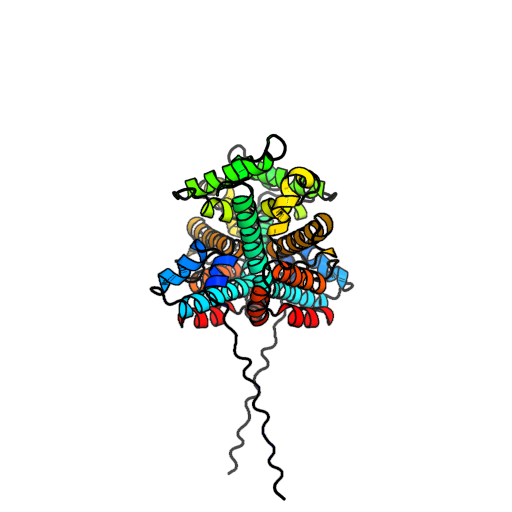.789 8.953 1 98.44 194 GLU B O 1
ATOM 3422 N N . LEU B 1 195 ? 14.992 6.965 7.656 1 98.75 195 LEU B N 1
ATOM 3423 C CA . LEU B 1 195 ? 13.742 7.367 7.027 1 98.75 195 LEU B CA 1
ATOM 3424 C C . LEU B 1 195 ? 12.586 7.332 8.031 1 98.75 195 LEU B C 1
ATOM 3426 O O . LEU B 1 195 ? 11.719 8.203 8.008 1 98.75 195 LEU B O 1
ATOM 3430 N N . HIS B 1 196 ? 12.594 6.336 8.883 1 98.69 196 HIS B N 1
ATOM 3431 C CA . HIS B 1 196 ? 11.617 6.262 9.969 1 98.69 196 HIS B CA 1
ATOM 3432 C C . HIS B 1 196 ? 11.742 7.461 10.898 1 98.69 196 HIS B C 1
ATOM 3434 O O . HIS B 1 196 ? 10.734 8.039 11.312 1 98.69 196 HIS B O 1
ATOM 3440 N N . ALA B 1 197 ? 12.945 7.852 11.242 1 98.5 197 ALA B N 1
ATOM 3441 C CA . ALA B 1 197 ? 13.172 9.039 12.055 1 98.5 197 ALA B CA 1
ATOM 3442 C C . ALA B 1 197 ? 12.633 10.289 11.367 1 98.5 197 ALA B C 1
ATOM 3444 O O . ALA B 1 197 ? 12.094 11.188 12.023 1 98.5 197 ALA B O 1
ATOM 3445 N N . THR B 1 198 ? 12.805 10.359 10.07 1 98.69 198 THR B N 1
ATOM 3446 C CA . THR B 1 198 ? 12.266 11.469 9.297 1 98.69 198 THR B CA 1
ATOM 3447 C C . THR B 1 198 ? 10.742 11.516 9.406 1 98.69 198 THR B C 1
ATOM 3449 O O . THR B 1 198 ? 10.156 12.594 9.539 1 98.69 198 THR B O 1
ATOM 3452 N N . ILE B 1 199 ? 10.102 10.352 9.344 1 98.81 199 ILE B N 1
ATOM 3453 C CA . ILE B 1 199 ? 8.648 10.273 9.492 1 98.81 199 ILE B CA 1
ATOM 3454 C C . ILE B 1 199 ? 8.234 10.844 10.844 1 98.81 199 ILE B C 1
ATOM 3456 O O . ILE B 1 199 ? 7.355 11.703 10.922 1 98.81 199 ILE B O 1
ATOM 3460 N N . LEU B 1 200 ? 8.898 10.43 11.875 1 98.56 200 LEU B N 1
ATOM 3461 C CA . LEU B 1 200 ? 8.57 10.891 13.219 1 98.56 200 LEU B CA 1
ATOM 3462 C C . LEU B 1 200 ? 8.797 12.391 13.352 1 98.56 200 LEU B C 1
ATOM 3464 O O . LEU B 1 200 ? 8.016 13.094 13.992 1 98.56 200 LEU B O 1
ATOM 3468 N N . GLU B 1 201 ? 9.82 12.836 12.758 1 98.56 201 GLU B N 1
ATOM 3469 C CA . GLU B 1 201 ? 10.125 14.266 12.805 1 98.56 201 GLU B CA 1
ATOM 3470 C C . GLU B 1 201 ? 9.031 15.086 12.117 1 98.56 201 GLU B C 1
ATOM 3472 O O . GLU B 1 201 ? 8.555 16.078 12.672 1 98.56 201 GLU B O 1
ATOM 3477 N N . VAL B 1 202 ? 8.633 14.688 10.945 1 98.69 202 VAL B N 1
ATOM 3478 C CA . VAL B 1 202 ? 7.602 15.406 10.195 1 98.69 202 VAL B CA 1
ATOM 3479 C C . VAL B 1 202 ? 6.285 15.375 10.969 1 98.69 202 VAL B C 1
ATOM 3481 O O . VAL B 1 202 ? 5.562 16.375 11.023 1 98.69 202 VAL B O 1
ATOM 3484 N N . LEU B 1 203 ? 5.988 14.234 11.562 1 98.69 203 LEU B N 1
ATOM 3485 C CA . LEU B 1 203 ? 4.781 14.141 12.375 1 98.69 203 LEU B CA 1
ATOM 3486 C C . LEU B 1 203 ? 4.844 15.094 13.562 1 98.69 203 LEU B C 1
ATOM 3488 O O . LEU B 1 203 ? 3.84 15.719 13.914 1 98.69 203 LEU B O 1
ATOM 3492 N N . ASP B 1 204 ? 6.004 15.234 14.125 1 98.06 204 ASP B N 1
ATOM 3493 C CA . ASP B 1 204 ? 6.195 16.172 15.219 1 98.06 204 ASP B CA 1
ATOM 3494 C C . ASP B 1 204 ? 6.004 17.625 14.75 1 98.06 204 ASP B C 1
ATOM 3496 O O . ASP B 1 204 ? 5.523 18.469 15.508 1 98.06 204 ASP B O 1
ATOM 3500 N N . TRP B 1 205 ? 6.477 17.906 13.523 1 98.44 205 TRP B N 1
ATOM 3501 C CA . TRP B 1 205 ? 6.289 19.234 12.961 1 98.44 205 TRP B CA 1
ATOM 3502 C C . TRP B 1 205 ? 4.809 19.578 12.859 1 98.44 205 TRP B C 1
ATOM 3504 O O . TRP B 1 205 ? 4.434 20.75 12.906 1 98.44 205 TRP B O 1
ATOM 3514 N N . ILE B 1 206 ? 3.982 18.547 12.656 1 98.19 206 ILE B N 1
ATOM 3515 C CA . ILE B 1 206 ? 2.545 18.75 12.516 1 98.19 206 ILE B CA 1
ATOM 3516 C C . ILE B 1 206 ? 1.907 18.891 13.898 1 98.19 206 ILE B C 1
ATOM 3518 O O . ILE B 1 206 ? 1.213 19.875 14.172 1 98.19 206 ILE B O 1
ATOM 3522 N N . ASP B 1 207 ? 2.178 17.984 14.742 1 97.31 207 ASP B N 1
ATOM 3523 C CA . ASP B 1 207 ? 1.716 18 16.125 1 97.31 207 ASP B CA 1
ATOM 3524 C C . ASP B 1 207 ? 2.434 16.922 16.953 1 97.31 207 ASP B C 1
ATOM 3526 O O . ASP B 1 207 ? 2.322 15.734 16.656 1 97.31 207 ASP B O 1
ATOM 3530 N N . PRO B 1 208 ? 3.061 17.297 18.031 1 94.31 208 PRO B N 1
ATOM 3531 C CA . PRO B 1 208 ? 3.824 16.328 18.812 1 94.31 208 PRO B CA 1
ATOM 3532 C C . PRO B 1 208 ? 2.941 15.266 19.453 1 94.31 208 PRO B C 1
ATOM 3534 O O . PRO B 1 208 ? 3.428 14.195 19.828 1 94.31 208 PRO B O 1
ATOM 3537 N N . GLY B 1 209 ? 1.691 15.547 19.609 1 95.06 209 GLY B N 1
ATOM 3538 C CA . GLY B 1 209 ? 0.774 14.57 20.172 1 95.06 209 GLY B CA 1
ATOM 3539 C C . GLY B 1 209 ? 0.638 13.32 19.328 1 95.06 209 GLY B C 1
ATOM 3540 O O . GLY B 1 209 ? 0.264 12.258 19.844 1 95.06 209 GLY B O 1
ATOM 3541 N N . ILE B 1 210 ? 0.976 13.398 18.062 1 97.12 210 ILE B N 1
ATOM 3542 C CA . ILE B 1 210 ? 0.837 12.258 17.156 1 97.12 210 ILE B CA 1
ATOM 3543 C C . ILE B 1 210 ? 1.832 11.164 17.547 1 97.12 210 ILE B C 1
ATOM 3545 O O . ILE B 1 210 ? 1.46 10 17.688 1 97.12 210 ILE B O 1
ATOM 3549 N N . ASN B 1 211 ? 3.055 11.578 17.75 1 96.5 211 ASN B N 1
ATOM 3550 C CA . ASN B 1 211 ? 4.098 10.602 18.062 1 96.5 211 ASN B CA 1
ATOM 3551 C C . ASN B 1 211 ? 3.875 9.953 19.422 1 96.5 211 ASN B C 1
ATOM 3553 O O . ASN B 1 211 ? 4.203 8.781 19.609 1 96.5 211 ASN B O 1
ATOM 3557 N N . ARG B 1 212 ? 3.311 10.648 20.344 1 94.56 212 ARG B N 1
ATOM 3558 C CA . ARG B 1 212 ? 3.004 10.062 21.641 1 94.56 212 ARG B CA 1
ATOM 3559 C C . ARG B 1 212 ? 2.092 8.852 21.5 1 94.56 212 ARG B C 1
ATOM 3561 O O . ARG B 1 212 ? 2.258 7.852 22.203 1 94.56 212 ARG B O 1
ATOM 3568 N N . TRP B 1 213 ? 1.206 8.961 20.641 1 94.81 213 TRP B N 1
ATOM 3569 C CA . TRP B 1 213 ? 0.297 7.863 20.344 1 94.81 213 TRP B CA 1
ATOM 3570 C C . TRP B 1 213 ? 0.979 6.812 19.484 1 94.81 213 TRP B C 1
ATOM 3572 O O . TRP B 1 213 ? 0.938 5.617 19.797 1 94.81 213 TRP B O 1
ATOM 3582 N N . LEU B 1 214 ? 1.668 7.234 18.375 1 96.56 214 LEU B N 1
ATOM 3583 C CA . LEU B 1 214 ? 2.203 6.324 17.359 1 96.56 214 LEU B CA 1
ATOM 3584 C C . LEU B 1 214 ? 3.27 5.414 17.969 1 96.56 214 LEU B C 1
ATOM 3586 O O . LEU B 1 214 ? 3.365 4.242 17.594 1 96.56 214 LEU B O 1
ATOM 3590 N N . THR B 1 215 ? 4.051 5.93 18.859 1 92.56 215 THR B N 1
ATOM 3591 C CA . THR B 1 215 ? 5.18 5.184 19.406 1 92.56 215 THR B CA 1
ATOM 3592 C C . THR B 1 215 ? 4.699 3.943 20.156 1 92.56 215 THR B C 1
ATOM 3594 O O . THR B 1 215 ? 5.441 2.967 20.281 1 92.56 215 THR B O 1
ATOM 3597 N N . GLN B 1 216 ? 3.471 3.938 20.547 1 92.12 216 GLN B N 1
ATOM 3598 C CA . GLN B 1 216 ? 2.895 2.781 21.219 1 92.12 216 GLN B CA 1
ATOM 3599 C C . GLN B 1 216 ? 2.592 1.657 20.234 1 92.12 216 GLN B C 1
ATOM 3601 O O . GLN B 1 216 ? 2.387 0.51 20.641 1 92.12 216 GLN B O 1
ATOM 3606 N N . HIS B 1 217 ? 2.543 2.012 19.016 1 92.88 217 HIS B N 1
ATOM 3607 C CA . HIS B 1 217 ? 2.176 1.048 17.984 1 92.88 217 HIS B CA 1
ATOM 3608 C C . HIS B 1 217 ? 3.324 0.82 17 1 92.88 217 HIS B C 1
ATOM 3610 O O . HIS B 1 217 ? 3.152 0.157 15.977 1 92.88 217 HIS B O 1
ATOM 3616 N N . ASP B 1 218 ? 4.426 1.414 17.281 1 95 218 ASP B N 1
ATOM 3617 C CA . ASP B 1 218 ? 5.562 1.45 16.359 1 95 218 ASP B CA 1
ATOM 3618 C C . ASP B 1 218 ? 6.629 0.435 16.766 1 95 218 ASP B C 1
ATOM 3620 O O . ASP B 1 218 ? 7.129 0.469 17.891 1 95 218 ASP B O 1
ATOM 3624 N N . SER B 1 219 ? 6.992 -0.477 15.867 1 95.44 219 SER B N 1
ATOM 3625 C CA . SER B 1 219 ? 7.977 -1.514 16.172 1 95.44 219 SER B CA 1
ATOM 3626 C C . SER B 1 219 ? 9.141 -1.472 15.188 1 95.44 219 SER B C 1
ATOM 3628 O O . SER B 1 219 ? 9.852 -2.463 15.016 1 95.44 219 SER B O 1
ATOM 3630 N N . VAL B 1 220 ? 9.328 -0.385 14.484 1 98.19 220 VAL B N 1
ATOM 3631 C CA . VAL B 1 220 ? 10.281 -0.308 13.383 1 98.19 220 VAL B CA 1
ATOM 3632 C C . VAL B 1 220 ? 11.711 -0.424 13.922 1 98.19 220 VAL B C 1
ATOM 3634 O O . VAL B 1 220 ? 12.539 -1.138 13.352 1 98.19 220 VAL B O 1
ATOM 3637 N N . ARG B 1 221 ? 12.016 0.283 15.008 1 95.75 221 ARG B N 1
ATOM 3638 C CA . ARG B 1 221 ? 13.367 0.257 15.555 1 95.75 221 ARG B CA 1
ATOM 3639 C C . ARG B 1 221 ? 13.766 -1.159 15.961 1 95.75 221 ARG B C 1
ATOM 3641 O O . ARG B 1 221 ? 14.883 -1.598 15.68 1 95.75 221 ARG B O 1
ATOM 3648 N N . LEU B 1 222 ? 12.867 -1.82 16.641 1 95.06 222 LEU B N 1
ATOM 3649 C CA . LEU B 1 222 ? 13.133 -3.199 17.031 1 95.06 222 LEU B CA 1
ATOM 3650 C C . LEU B 1 222 ? 13.328 -4.09 15.812 1 95.06 222 LEU B C 1
ATOM 3652 O O . LEU B 1 222 ? 14.266 -4.891 15.773 1 95.06 222 LEU B O 1
ATOM 3656 N N . ARG B 1 223 ? 12.445 -3.963 14.828 1 96.94 223 ARG B N 1
ATOM 3657 C CA . ARG B 1 223 ? 12.547 -4.758 13.609 1 96.94 223 ARG B CA 1
ATOM 3658 C C . ARG B 1 223 ? 13.852 -4.465 12.867 1 96.94 223 ARG B C 1
ATOM 3660 O O . ARG B 1 223 ? 14.492 -5.375 12.352 1 96.94 223 ARG B O 1
ATOM 3667 N N . TRP B 1 224 ? 14.227 -3.205 12.805 1 97.25 224 TRP B N 1
ATOM 3668 C CA . TRP B 1 224 ? 15.438 -2.803 12.109 1 97.25 224 TRP B CA 1
ATOM 3669 C C . TRP B 1 224 ? 16.672 -3.426 12.75 1 97.25 224 TRP B C 1
ATOM 3671 O O . TRP B 1 224 ? 17.594 -3.854 12.055 1 97.25 224 TRP B O 1
ATOM 3681 N N . ALA B 1 225 ? 16.719 -3.508 14.086 1 95.56 225 ALA B N 1
ATOM 3682 C CA . ALA B 1 225 ? 17.828 -4.125 14.805 1 95.56 225 ALA B CA 1
ATOM 3683 C C . ALA B 1 225 ? 18.016 -5.582 14.383 1 95.56 225 ALA B C 1
ATOM 3685 O O . ALA B 1 225 ? 19.141 -6.059 14.227 1 95.56 225 ALA B O 1
ATOM 3686 N N . THR B 1 226 ? 16.938 -6.293 14.172 1 93.69 226 THR B N 1
ATOM 3687 C CA . THR B 1 226 ? 16.984 -7.676 13.711 1 93.69 226 THR B CA 1
ATOM 3688 C C . THR B 1 226 ? 17.516 -7.754 12.281 1 93.69 226 THR B C 1
ATOM 3690 O O . THR B 1 226 ? 18.266 -8.68 11.945 1 93.69 226 THR B O 1
ATOM 3693 N N . CYS B 1 227 ? 17.172 -6.773 11.477 1 94.56 227 CYS B N 1
ATOM 3694 C CA . CYS B 1 227 ? 17.562 -6.754 10.078 1 94.56 227 CYS B CA 1
ATOM 3695 C C . CYS B 1 227 ? 19.062 -6.516 9.93 1 94.56 227 CYS B C 1
ATOM 3697 O O . CYS B 1 227 ? 19.703 -7.074 9.039 1 94.56 227 CYS B O 1
ATOM 3699 N N . THR B 1 228 ? 19.625 -5.727 10.758 1 91.19 228 THR B N 1
ATOM 3700 C CA . THR B 1 228 ? 21.047 -5.367 10.648 1 91.19 228 THR B CA 1
ATOM 3701 C C . THR B 1 228 ? 21.938 -6.508 11.133 1 91.19 228 THR B C 1
ATOM 3703 O O . THR B 1 228 ? 23.141 -6.512 10.883 1 91.19 228 THR B O 1
ATOM 3706 N N . ALA B 1 229 ? 21.359 -7.504 11.758 1 90.06 229 ALA B N 1
ATOM 3707 C CA . ALA B 1 229 ? 22.125 -8.617 12.312 1 90.06 229 ALA B CA 1
ATOM 3708 C C . ALA B 1 229 ? 22.188 -9.789 11.336 1 90.06 229 ALA B C 1
ATOM 3710 O O . ALA B 1 229 ? 22.812 -10.812 11.617 1 90.06 229 ALA B O 1
ATOM 3711 N N . ILE B 1 230 ? 21.672 -9.641 10.234 1 91.31 230 ILE B N 1
ATOM 3712 C CA . ILE B 1 230 ? 21.641 -10.758 9.297 1 91.31 230 ILE B CA 1
ATOM 3713 C C . ILE B 1 230 ? 23.047 -11.07 8.805 1 91.31 230 ILE B C 1
ATOM 3715 O O . ILE B 1 230 ? 23.766 -10.172 8.352 1 91.31 230 ILE B O 1
#

Secondary structure (DSSP, 8-state):
----------------PPPHHHHHHHH-HHHHHHHHHHTTT-HHHHHHHHHHHHHHHHHHHHHHHHHHHHHHHHHHHHHHHHHTSTTGGGGSPTTTTHHHHHHHHHHHHHHHHTT----HHHHHHHS-HHHHHHTTSGGGHHHHHHHHGGG-TTS-TTT-SHHHHHHHHHHHHHHHHHHHTT---TT-SS-HHHHHHHHHHHHHHH-HHHHHHHTTT--HHHHHHHHHT-/----------------PPPHHHHHHHH-HHHHHHHHHHTTT-HHHHHHHHHHHHHHHHHHHHHHHHHHHHHHHHHHHHHHHHHTSTTGGGGSPTTTTHHHHHHHHHHHHHHHHTT----HHHHHHHS-HHHHHHTTSGGGHHHHHHHHGGG-TTS-TTT-SHHHHHHHHHHHHHHHHHHHTT---TT-SS-HHHHHHHHHHHHHHH-HHHHHHHGGG--HHHHHHHHHT-

pLDDT: mean 92.55, std 15.21, range [29.42, 98.81]

Organism: NCBI:txid1287738

Sequence (460 aa):
MGTRKGGAASKTEISIPMEWQLRETVFSVPRMGRYLNKYAGDAGRAGVAYDQNVLLAQALMPALQTVEIALRNAIHHSLSRSIGQPDWWTALPAPEFDWLRLAVNEARTKISRRKEGATTDKIVAELTFGSWTRLFNVQHGPTLWRRLMWAFPTCPKRKRQRAPISAAVNRIRDLRNRVMHHEPLLWVNPTVEELHATILEVLDWIDPGINRWLTQHDSVRLRWATCTAIMGTRKGGAASKTEISIPMEWQLRETVFSVPRMGRYLNKYAGDAGRAGVAYDQNVLLAQALMPALQTVEIALRNAIHHSLSRSIGQPDWWTALPAPEFDWLRLAVNEARTKISRRKEGATTDKIVAELTFGSWTRLFNVQHGPTLWRRLMWAFPTCPKRKRQRAPISAAVNRIRDLRNRVMHHEPLLWVNPTVEELHATILEVLDWIDPGINRWLTQHDSVRLRWATCTAI